Protein AF-0000000084529395 (afdb_homodimer)

Organism: Streptomyces rubellomurinus (strain ATCC 31215) (NCBI:txid359131)

Structure (mmCIF, N/CA/C/O backbone):
data_AF-0000000084529395-model_v1
#
loop_
_entity.id
_entity.type
_entity.pdbx_description
1 polymer 'TetR family transcriptional regulator'
#
loop_
_atom_site.group_PDB
_atom_site.id
_atom_site.type_symbol
_atom_site.label_atom_id
_atom_site.label_alt_id
_atom_site.label_comp_id
_atom_site.label_asym_id
_atom_site.label_entity_id
_atom_site.label_seq_id
_atom_site.pdbx_PDB_ins_code
_atom_site.Cartn_x
_atom_site.Cartn_y
_atom_site.Cartn_z
_atom_site.occupancy
_atom_site.B_iso_or_equiv
_atom_site.auth_seq_id
_atom_site.auth_comp_id
_atom_site.auth_asym_id
_atom_site.auth_atom_id
_atom_site.pdbx_PDB_model_num
ATOM 1 N N . MET A 1 1 ? 40.031 -9.398 -8.398 1 48.31 1 MET A N 1
ATOM 2 C CA . MET A 1 1 ? 39.344 -8.117 -8.539 1 48.31 1 MET A CA 1
ATOM 3 C C . MET A 1 1 ? 38.438 -8.109 -9.758 1 48.31 1 MET A C 1
ATOM 5 O O . MET A 1 1 ? 37.312 -7.625 -9.695 1 48.31 1 MET A O 1
ATOM 9 N N . PRO A 1 2 ? 38.875 -8.492 -10.93 1 52.09 2 PRO A N 1
ATOM 10 C CA . PRO A 1 2 ? 38.125 -8.547 -12.18 1 52.09 2 PRO A CA 1
ATOM 11 C C . PRO A 1 2 ? 36.906 -9.492 -12.094 1 52.09 2 PRO A C 1
ATOM 13 O O . PRO A 1 2 ? 35.812 -9.133 -12.531 1 52.09 2 PRO A O 1
ATOM 16 N N . LYS A 1 3 ? 37.156 -10.648 -11.414 1 56.16 3 LYS A N 1
ATOM 17 C CA . LYS A 1 3 ? 36.125 -11.68 -11.32 1 56.16 3 LYS A CA 1
ATOM 18 C C . LYS A 1 3 ? 34.969 -11.227 -10.445 1 56.16 3 LYS A C 1
ATOM 20 O O . LYS A 1 3 ? 33.812 -11.531 -10.727 1 56.16 3 LYS A O 1
ATOM 25 N N . GLN A 1 4 ? 35.344 -10.523 -9.32 1 58.25 4 GLN A N 1
ATOM 26 C CA . GLN A 1 4 ? 34.344 -10 -8.398 1 58.25 4 GLN A CA 1
ATOM 27 C C . GLN A 1 4 ? 33.469 -8.945 -9.07 1 58.25 4 GLN A C 1
ATOM 29 O O . GLN A 1 4 ? 32.25 -8.93 -8.891 1 58.25 4 GLN A O 1
ATOM 34 N N . VAL A 1 5 ? 34.125 -8.055 -9.844 1 60.19 5 VAL A N 1
ATOM 35 C CA . VAL A 1 5 ? 33.406 -7.012 -10.57 1 60.19 5 VAL A CA 1
ATOM 36 C C . VAL A 1 5 ? 32.438 -7.648 -11.555 1 60.19 5 VAL A C 1
ATOM 38 O O . VAL A 1 5 ? 31.297 -7.207 -11.68 1 60.19 5 VAL A O 1
ATOM 41 N N . ASP A 1 6 ? 32.875 -8.75 -11.977 1 74.81 6 ASP A N 1
ATOM 42 C CA . ASP A 1 6 ? 32.031 -9.453 -12.953 1 74.81 6 ASP A CA 1
ATOM 43 C C . ASP A 1 6 ? 30.828 -10.086 -12.281 1 74.81 6 ASP A C 1
ATOM 45 O O . ASP A 1 6 ? 29.719 -10 -12.797 1 74.81 6 ASP A O 1
ATOM 49 N N . HIS A 1 7 ? 31.125 -10.383 -10.984 1 82.56 7 HIS A N 1
ATOM 50 C CA . HIS A 1 7 ? 30.062 -11.047 -10.242 1 82.56 7 HIS A CA 1
ATOM 51 C C . HIS A 1 7 ? 28.969 -10.047 -9.836 1 82.56 7 HIS A C 1
ATOM 53 O O . HIS A 1 7 ? 27.781 -10.32 -10 1 82.56 7 HIS A O 1
ATOM 59 N N . GLU A 1 8 ? 29.469 -8.867 -9.414 1 86.25 8 GLU A N 1
ATOM 60 C CA . GLU A 1 8 ? 28.516 -7.832 -8.992 1 86.25 8 GLU A CA 1
ATOM 61 C C . GLU A 1 8 ? 27.734 -7.281 -10.188 1 86.25 8 GLU A C 1
ATOM 63 O O . GLU A 1 8 ? 26.547 -6.977 -10.062 1 86.25 8 GLU A O 1
ATOM 68 N N . GLU A 1 9 ? 28.375 -7.172 -11.211 1 88.81 9 GLU A N 1
ATOM 69 C CA . GLU A 1 9 ? 27.719 -6.691 -12.422 1 88.81 9 GLU A CA 1
ATOM 70 C C . GLU A 1 9 ? 26.672 -7.684 -12.906 1 88.81 9 GLU A C 1
ATOM 72 O O . GLU A 1 9 ? 25.594 -7.281 -13.367 1 88.81 9 GLU A O 1
ATOM 77 N N . ARG A 1 10 ? 27 -8.883 -12.781 1 90.06 10 ARG A N 1
ATOM 78 C CA . ARG A 1 10 ? 26.047 -9.922 -13.18 1 90.06 10 ARG A CA 1
ATOM 79 C C . ARG A 1 10 ? 24.828 -9.922 -12.266 1 90.06 10 ARG A C 1
ATOM 81 O O . ARG A 1 10 ? 23.688 -10.047 -12.734 1 90.06 10 ARG A O 1
ATOM 88 N N . ARG A 1 11 ? 25.109 -9.766 -10.992 1 92.44 11 ARG A N 1
ATOM 89 C CA . ARG A 1 11 ? 24.016 -9.719 -10.031 1 92.44 11 ARG A CA 1
ATOM 90 C C . ARG A 1 11 ? 23.109 -8.531 -10.297 1 92.44 11 ARG A C 1
ATOM 92 O O . ARG A 1 11 ? 21.875 -8.648 -10.203 1 92.44 11 ARG A O 1
ATOM 99 N N . ARG A 1 12 ? 23.703 -7.461 -10.695 1 92.12 12 ARG A N 1
ATOM 100 C CA . ARG A 1 12 ? 22.922 -6.266 -10.992 1 92.12 12 ARG A CA 1
ATOM 101 C C . ARG A 1 12 ? 22.078 -6.461 -12.25 1 92.12 12 ARG A C 1
ATOM 103 O O . ARG A 1 12 ? 20.922 -6.023 -12.305 1 92.12 12 ARG A O 1
ATOM 110 N N . ARG A 1 13 ? 22.594 -7.094 -13.188 1 92.56 13 ARG A N 1
ATOM 111 C CA . ARG A 1 13 ? 21.859 -7.395 -14.414 1 92.56 13 ARG A CA 1
ATOM 112 C C . ARG A 1 13 ? 20.656 -8.297 -14.125 1 92.56 13 ARG A C 1
ATOM 114 O O . ARG A 1 13 ? 19.578 -8.102 -14.688 1 92.56 13 ARG A O 1
ATOM 121 N N . ILE A 1 14 ? 20.906 -9.211 -13.297 1 94.06 14 ILE A N 1
ATOM 122 C CA . ILE A 1 14 ? 19.844 -10.133 -12.914 1 94.06 14 ILE A CA 1
ATOM 123 C C . ILE A 1 14 ? 18.781 -9.375 -12.117 1 94.06 14 ILE A C 1
ATOM 125 O O . ILE A 1 14 ? 17.578 -9.562 -12.344 1 94.06 14 ILE A O 1
ATOM 129 N N . ALA A 1 15 ? 19.266 -8.5 -11.273 1 93.5 15 ALA A N 1
ATOM 130 C CA . ALA A 1 15 ? 18.328 -7.695 -10.484 1 93.5 15 ALA A CA 1
ATOM 131 C C . ALA A 1 15 ? 17.469 -6.82 -11.391 1 93.5 15 ALA A C 1
ATOM 133 O O . ALA A 1 15 ? 16.266 -6.66 -11.148 1 93.5 15 ALA A O 1
ATOM 134 N N . ASP A 1 16 ? 18.047 -6.34 -12.438 1 94.25 16 ASP A N 1
ATOM 135 C CA . ASP A 1 16 ? 17.312 -5.52 -13.391 1 94.25 16 ASP A CA 1
ATOM 136 C C . ASP A 1 16 ? 16.266 -6.344 -14.125 1 94.25 16 ASP A C 1
ATOM 138 O O . ASP A 1 16 ? 15.148 -5.867 -14.367 1 94.25 16 ASP A O 1
ATOM 142 N N . ALA A 1 17 ? 16.641 -7.5 -14.43 1 95.25 17 ALA A N 1
ATOM 143 C CA . ALA A 1 17 ? 15.695 -8.414 -15.078 1 95.25 17 ALA A CA 1
ATOM 144 C C . ALA A 1 17 ? 14.531 -8.75 -14.148 1 95.25 17 ALA A C 1
ATOM 146 O O . ALA A 1 17 ? 13.375 -8.805 -14.578 1 95.25 17 ALA A O 1
ATOM 147 N N . VAL A 1 18 ? 14.844 -8.984 -12.883 1 94.31 18 VAL A N 1
ATOM 148 C CA . VAL A 1 18 ? 13.828 -9.242 -11.875 1 94.31 18 VAL A CA 1
ATOM 149 C C . VAL A 1 18 ? 12.852 -8.07 -11.805 1 94.31 18 VAL A C 1
ATOM 151 O O . VAL A 1 18 ? 11.633 -8.258 -11.852 1 94.31 18 VAL A O 1
ATOM 154 N N . CYS A 1 19 ? 13.398 -6.883 -11.773 1 93.44 19 CYS A N 1
ATOM 155 C CA . CYS A 1 19 ? 12.594 -5.672 -11.664 1 93.44 19 CYS A CA 1
ATOM 156 C C . CYS A 1 19 ? 11.703 -5.5 -12.898 1 93.44 19 CYS A C 1
ATOM 158 O O . CYS A 1 19 ? 10.539 -5.129 -12.773 1 93.44 19 CYS A O 1
ATOM 160 N N . GLY A 1 20 ? 12.281 -5.809 -14.031 1 93.94 20 GLY A N 1
ATOM 161 C CA . GLY A 1 20 ? 11.5 -5.73 -15.258 1 93.94 20 GLY A CA 1
ATOM 162 C C . GLY A 1 20 ? 10.312 -6.672 -15.266 1 93.94 20 GLY A C 1
ATOM 163 O O . GLY A 1 20 ? 9.203 -6.281 -15.641 1 93.94 20 GLY A O 1
ATOM 164 N N . LEU A 1 21 ? 10.508 -7.883 -14.82 1 94.12 21 LEU A N 1
ATOM 165 C CA . LEU A 1 21 ? 9.445 -8.883 -14.781 1 94.12 21 LEU A CA 1
ATOM 166 C C . LEU A 1 21 ? 8.359 -8.484 -13.781 1 94.12 21 LEU A C 1
ATOM 168 O O . LEU A 1 21 ? 7.168 -8.602 -14.07 1 94.12 21 LEU A O 1
ATOM 172 N N . ILE A 1 22 ? 8.797 -8.008 -12.633 1 92.19 22 ILE A N 1
ATOM 173 C CA . ILE A 1 22 ? 7.852 -7.625 -11.586 1 92.19 22 ILE A CA 1
ATOM 174 C C . ILE A 1 22 ? 7.027 -6.426 -12.047 1 92.19 22 ILE A C 1
ATOM 176 O O . ILE A 1 22 ? 5.82 -6.363 -11.805 1 92.19 22 ILE A O 1
ATOM 180 N N . ASP A 1 23 ? 7.695 -5.531 -12.75 1 91.81 23 ASP A N 1
ATOM 181 C CA . ASP A 1 23 ? 7.023 -4.344 -13.266 1 91.81 23 ASP A CA 1
ATOM 182 C C . ASP A 1 23 ? 5.922 -4.723 -14.25 1 91.81 23 ASP A C 1
ATOM 184 O O . ASP A 1 23 ? 4.848 -4.113 -14.258 1 91.81 23 ASP A O 1
ATOM 188 N N . GLU A 1 24 ? 6.141 -5.781 -14.977 1 90.56 24 GLU A N 1
ATOM 189 C CA . GLU A 1 24 ? 5.23 -6.156 -16.062 1 90.56 24 GLU A CA 1
ATOM 190 C C . GLU A 1 24 ? 4.145 -7.105 -15.562 1 90.56 24 GLU A C 1
ATOM 192 O O . GLU A 1 24 ? 2.988 -7 -15.977 1 90.56 24 GLU A O 1
ATOM 197 N N . ARG A 1 25 ? 4.539 -8.039 -14.625 1 89.5 25 ARG A N 1
ATOM 198 C CA . ARG A 1 25 ? 3.621 -9.148 -14.398 1 89.5 25 ARG A CA 1
ATOM 199 C C . ARG A 1 25 ? 3.484 -9.445 -12.906 1 89.5 25 ARG A C 1
ATOM 201 O O . ARG A 1 25 ? 2.787 -10.383 -12.516 1 89.5 25 ARG A O 1
ATOM 208 N N . GLY A 1 26 ? 4.098 -8.688 -12.109 1 87.75 26 GLY A N 1
ATOM 209 C CA . GLY A 1 26 ? 4.008 -8.938 -10.68 1 87.75 26 GLY A CA 1
ATOM 210 C C . GLY A 1 26 ? 5.105 -9.852 -10.164 1 87.75 26 GLY A C 1
ATOM 211 O O . GLY A 1 26 ? 5.926 -10.344 -10.945 1 87.75 26 GLY A O 1
ATOM 212 N N . LEU A 1 27 ? 5.176 -10.086 -8.875 1 86.69 27 LEU A N 1
ATOM 213 C CA . LEU A 1 27 ? 6.262 -10.781 -8.195 1 86.69 27 LEU A CA 1
ATOM 214 C C . LEU A 1 27 ? 6.32 -12.25 -8.625 1 86.69 27 LEU A C 1
ATOM 216 O O . LEU A 1 27 ? 7.406 -12.828 -8.711 1 86.69 27 LEU A O 1
ATOM 220 N N . GLU A 1 28 ? 5.207 -12.766 -8.867 1 82.31 28 GLU A N 1
ATOM 221 C CA . GLU A 1 28 ? 5.141 -14.188 -9.188 1 82.31 28 GLU A CA 1
ATOM 222 C C . GLU A 1 28 ? 5.805 -14.484 -10.531 1 82.31 28 GLU A C 1
ATOM 224 O O . GLU A 1 28 ? 6.227 -15.617 -10.789 1 82.31 28 GLU A O 1
ATOM 229 N N . ALA A 1 29 ? 5.926 -13.555 -11.266 1 86.44 29 ALA A N 1
ATOM 230 C CA . ALA A 1 29 ? 6.508 -13.719 -12.602 1 86.44 29 ALA A CA 1
ATOM 231 C C . ALA A 1 29 ? 8.031 -13.812 -12.523 1 86.44 29 ALA A C 1
ATOM 233 O O . ALA A 1 29 ? 8.68 -14.227 -13.492 1 86.44 29 ALA A O 1
ATOM 234 N N . ALA A 1 30 ? 8.594 -13.484 -11.422 1 90.94 30 ALA A N 1
ATOM 235 C CA . ALA A 1 30 ? 10.047 -13.445 -11.305 1 90.94 30 ALA A CA 1
ATOM 236 C C . ALA A 1 30 ? 10.594 -14.797 -10.852 1 90.94 30 ALA A C 1
ATOM 238 O O . ALA A 1 30 ? 11.203 -14.906 -9.789 1 90.94 30 ALA A O 1
ATOM 239 N N . THR A 1 31 ? 10.469 -15.812 -11.727 1 91.38 31 THR A N 1
ATOM 240 C CA . THR A 1 31 ? 11.102 -17.109 -11.484 1 91.38 31 THR A CA 1
ATOM 241 C C . THR A 1 31 ? 12.539 -17.109 -11.984 1 91.38 31 THR A C 1
ATOM 243 O O . THR A 1 31 ? 12.922 -16.266 -12.805 1 91.38 31 THR A O 1
ATOM 246 N N . LEU A 1 32 ? 13.312 -18.094 -11.438 1 93.88 32 LEU A N 1
ATOM 247 C CA . LEU A 1 32 ? 14.703 -18.188 -11.883 1 93.88 32 LEU A CA 1
ATOM 248 C C . LEU A 1 32 ? 14.781 -18.391 -13.391 1 93.88 32 LEU A C 1
ATOM 250 O O . LEU A 1 32 ? 15.617 -17.781 -14.062 1 93.88 32 LEU A O 1
ATOM 254 N N . ARG A 1 33 ? 13.867 -19.172 -13.93 1 93.94 33 ARG A N 1
ATOM 255 C CA . ARG A 1 33 ? 13.844 -19.453 -15.359 1 93.94 33 ARG A CA 1
ATOM 256 C C . ARG A 1 33 ? 13.484 -18.203 -16.156 1 93.94 33 ARG A C 1
ATOM 258 O O . ARG A 1 33 ? 14.164 -17.875 -17.141 1 93.94 33 ARG A O 1
ATOM 265 N N . ASP A 1 34 ? 12.492 -17.484 -15.773 1 95.12 34 ASP A N 1
ATOM 266 C CA . ASP A 1 34 ? 12.039 -16.312 -16.5 1 95.12 34 ASP A CA 1
ATOM 267 C C . ASP A 1 34 ? 13.055 -15.172 -16.391 1 95.12 34 ASP A C 1
ATOM 269 O O . ASP A 1 34 ? 13.234 -14.406 -17.344 1 95.12 34 ASP A O 1
ATOM 273 N N . VAL A 1 35 ? 13.672 -15.094 -15.219 1 96.19 35 VAL A N 1
ATOM 274 C CA . VAL A 1 35 ? 14.688 -14.07 -15.008 1 96.19 35 VAL A CA 1
ATOM 275 C C . VAL A 1 35 ? 15.898 -14.359 -15.898 1 96.19 35 VAL A C 1
ATOM 277 O O . VAL A 1 35 ? 16.469 -13.438 -16.5 1 96.19 35 VAL A O 1
ATOM 280 N N . ALA A 1 36 ? 16.281 -15.625 -15.953 1 95.81 36 ALA A N 1
ATOM 281 C CA . ALA A 1 36 ? 17.391 -16.016 -16.828 1 95.81 36 ALA A CA 1
ATOM 282 C C . ALA A 1 36 ? 17.109 -15.625 -18.281 1 95.81 36 ALA A C 1
ATOM 284 O O . ALA A 1 36 ? 17.969 -15.039 -18.938 1 95.81 36 ALA A O 1
ATOM 285 N N . ALA A 1 37 ? 15.945 -15.914 -18.734 1 96.25 37 ALA A N 1
ATOM 286 C CA . ALA A 1 37 ? 15.539 -15.594 -20.094 1 96.25 37 ALA A CA 1
ATOM 287 C C . ALA A 1 37 ? 15.562 -14.086 -20.328 1 96.25 37 ALA A C 1
ATOM 289 O O . ALA A 1 37 ? 16.094 -13.625 -21.344 1 96.25 37 ALA A O 1
ATOM 290 N N . ARG A 1 38 ? 15.078 -13.32 -19.422 1 94.81 38 ARG A N 1
ATOM 291 C CA . ARG A 1 38 ? 15 -11.867 -19.547 1 94.81 38 ARG A CA 1
ATOM 292 C C . ARG A 1 38 ? 16.391 -11.242 -19.516 1 94.81 38 ARG A C 1
ATOM 294 O O . ARG A 1 38 ? 16.656 -10.258 -20.219 1 94.81 38 ARG A O 1
ATOM 301 N N . ALA A 1 39 ? 17.219 -11.797 -18.688 1 94.88 39 ALA A N 1
ATOM 302 C CA . ALA A 1 39 ? 18.578 -11.281 -18.516 1 94.88 39 ALA A CA 1
ATOM 303 C C . ALA A 1 39 ? 19.5 -11.797 -19.625 1 94.88 39 ALA A C 1
ATOM 305 O O . ALA A 1 39 ? 20.656 -11.391 -19.719 1 94.88 39 ALA A O 1
ATOM 306 N N . GLU A 1 40 ? 18.938 -12.727 -20.406 1 95.56 40 GLU A N 1
ATOM 307 C CA . GLU A 1 40 ? 19.719 -13.336 -21.469 1 95.56 40 GLU A CA 1
ATOM 308 C C . GLU A 1 40 ? 20.984 -14.008 -20.938 1 95.56 40 GLU A C 1
ATOM 310 O O . GLU A 1 40 ? 22.078 -13.797 -21.453 1 95.56 40 GLU A O 1
ATOM 315 N N . VAL A 1 41 ? 20.812 -14.727 -19.891 1 94.44 41 VAL A N 1
ATOM 316 C CA . VAL A 1 41 ? 21.859 -15.562 -19.312 1 94.44 41 VAL A CA 1
ATOM 317 C C . VAL A 1 41 ? 21.328 -16.984 -19.094 1 94.44 41 VAL A C 1
ATOM 319 O O . VAL A 1 41 ? 20.125 -17.219 -19.188 1 94.44 41 VAL A O 1
ATOM 322 N N . SER A 1 42 ? 22.234 -17.844 -18.859 1 93.69 42 SER A N 1
ATOM 323 C CA . SER A 1 42 ? 21.828 -19.234 -18.625 1 93.69 42 SER A CA 1
ATOM 324 C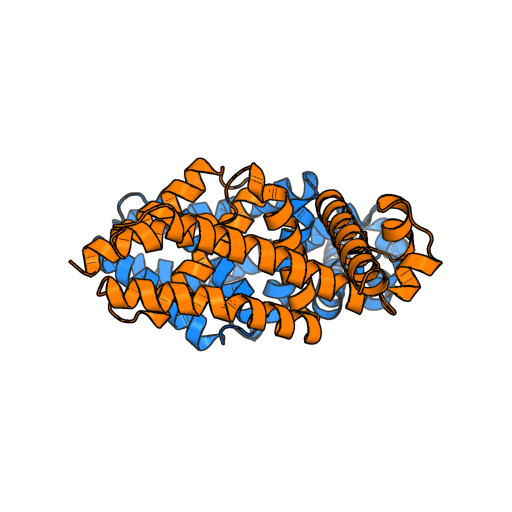 C . SER A 1 42 ? 21.234 -19.406 -17.234 1 93.69 42 SER A C 1
ATOM 326 O O . SER A 1 42 ? 21.516 -18.625 -16.328 1 93.69 42 SER A O 1
ATOM 328 N N . MET A 1 43 ? 20.406 -20.469 -17.125 1 93.19 43 MET A N 1
ATOM 329 C CA . MET A 1 43 ? 19.891 -20.828 -15.82 1 93.19 43 MET A CA 1
ATOM 330 C C . MET A 1 43 ? 21.016 -21.094 -14.836 1 93.19 43 MET A C 1
ATOM 332 O O . MET A 1 43 ? 20.922 -20.75 -13.656 1 93.19 43 MET A O 1
ATOM 336 N N . GLY A 1 44 ? 22.078 -21.672 -15.32 1 93.5 44 GLY A N 1
ATOM 337 C CA . GLY A 1 44 ? 23.25 -21.938 -14.492 1 93.5 44 GLY A CA 1
ATOM 338 C C . GLY A 1 44 ? 23.906 -20.688 -13.969 1 93.5 44 GLY A C 1
ATOM 339 O O . GLY A 1 44 ? 24.344 -20.641 -12.812 1 93.5 44 GLY A O 1
ATOM 340 N N . ALA A 1 45 ? 23.984 -19.734 -14.781 1 92.88 45 ALA A N 1
ATOM 341 C CA . ALA A 1 45 ? 24.562 -18.453 -14.383 1 92.88 45 ALA A CA 1
ATOM 342 C C . ALA A 1 45 ? 23.734 -17.797 -13.273 1 92.88 45 ALA A C 1
ATOM 344 O O . ALA A 1 45 ? 24.297 -17.25 -12.328 1 92.88 45 ALA A O 1
ATOM 345 N N . VAL A 1 46 ? 22.391 -17.812 -13.414 1 94.94 46 VAL A N 1
ATOM 346 C CA . VAL A 1 46 ? 21.516 -17.266 -12.375 1 94.94 46 VAL A CA 1
ATOM 347 C C . VAL A 1 46 ? 21.703 -18.047 -11.078 1 94.94 46 VAL A C 1
ATOM 349 O O . VAL A 1 46 ? 21.797 -17.469 -10 1 94.94 46 VAL A O 1
ATOM 352 N N . GLN A 1 47 ? 21.875 -19.344 -11.219 1 94.12 47 GLN A N 1
ATOM 353 C CA . GLN A 1 47 ? 21.984 -20.203 -10.055 1 94.12 47 GLN A CA 1
ATOM 354 C C . GLN A 1 47 ? 23.312 -20.016 -9.344 1 94.12 47 GLN A C 1
ATOM 356 O O . GLN A 1 47 ? 23.406 -20.203 -8.125 1 94.12 47 GLN A O 1
ATOM 361 N N . ARG A 1 48 ? 24.312 -19.594 -10.086 1 93.88 48 ARG A N 1
ATOM 362 C CA . ARG A 1 48 ? 25.594 -19.266 -9.477 1 93.88 48 ARG A CA 1
ATOM 363 C C . ARG A 1 48 ? 25.516 -18 -8.633 1 93.88 48 ARG A C 1
ATOM 365 O O . ARG A 1 48 ? 26.234 -17.844 -7.645 1 93.88 48 ARG A O 1
ATOM 372 N N . CYS A 1 49 ? 24.656 -17.141 -9.094 1 94.31 49 CYS A N 1
ATOM 373 C CA . CYS A 1 49 ? 24.5 -15.867 -8.383 1 94.31 49 CYS A CA 1
ATOM 374 C C . CYS A 1 49 ? 23.531 -16.016 -7.211 1 94.31 49 CYS A C 1
ATOM 376 O O . CYS A 1 49 ? 23.75 -15.414 -6.152 1 94.31 49 CYS A O 1
ATOM 378 N N . PHE A 1 50 ? 22.453 -16.781 -7.449 1 94.44 50 PHE A N 1
ATOM 379 C CA . PHE A 1 50 ? 21.406 -16.922 -6.453 1 94.44 50 PHE A CA 1
ATOM 380 C C . PHE A 1 50 ? 20.969 -18.375 -6.332 1 94.44 50 PHE A C 1
ATOM 382 O O . PHE A 1 50 ? 20.5 -18.984 -7.305 1 94.44 50 PHE A O 1
ATOM 389 N N . ARG A 1 51 ? 21.016 -18.781 -5.133 1 91.25 51 ARG A N 1
ATOM 390 C CA . ARG A 1 51 ? 20.688 -20.172 -4.895 1 91.25 51 ARG A CA 1
ATOM 391 C C . ARG A 1 51 ? 19.188 -20.406 -4.926 1 91.25 51 ARG A C 1
ATOM 393 O O . ARG A 1 51 ? 18.719 -21.484 -5.285 1 91.25 51 ARG A O 1
ATOM 400 N N . THR A 1 52 ? 18.484 -19.344 -4.477 1 92.19 52 THR A N 1
ATOM 401 C CA . THR A 1 52 ? 17.031 -19.484 -4.406 1 92.19 52 THR A CA 1
ATOM 402 C C . THR A 1 52 ? 16.344 -18.25 -4.977 1 92.19 52 THR A C 1
ATOM 404 O O . THR A 1 52 ? 16.953 -17.188 -5.09 1 92.19 52 THR A O 1
ATOM 407 N N . LYS A 1 53 ? 15.117 -18.453 -5.305 1 91.19 53 LYS A N 1
ATOM 408 C CA . LYS A 1 53 ? 14.273 -17.344 -5.73 1 91.19 53 LYS A CA 1
ATOM 409 C C . LYS A 1 53 ? 14.203 -16.266 -4.656 1 91.19 53 LYS A C 1
ATOM 411 O O . LYS A 1 53 ? 14.258 -15.07 -4.969 1 91.19 53 LYS A O 1
ATOM 416 N N . ASP A 1 54 ? 14.195 -16.703 -3.457 1 89.44 54 ASP A N 1
ATOM 417 C CA . ASP A 1 54 ? 14.109 -15.781 -2.334 1 89.44 54 ASP A CA 1
ATOM 418 C C . ASP A 1 54 ? 15.367 -14.906 -2.248 1 89.44 54 ASP A C 1
ATOM 420 O O . ASP A 1 54 ? 15.266 -13.695 -2.057 1 89.44 54 ASP A O 1
ATOM 424 N N . GLU A 1 55 ? 16.438 -15.516 -2.402 1 93.12 55 GLU A N 1
ATOM 425 C CA . GLU A 1 55 ? 17.688 -14.766 -2.389 1 93.12 55 GLU A CA 1
ATOM 426 C C . GLU A 1 55 ? 17.734 -13.742 -3.52 1 93.12 55 GLU A C 1
ATOM 428 O O . GLU A 1 55 ? 18.188 -12.609 -3.322 1 93.12 55 GLU A O 1
ATOM 433 N N . MET A 1 56 ? 17.297 -14.164 -4.645 1 94.19 56 MET A N 1
ATOM 434 C CA . MET A 1 56 ? 17.266 -13.305 -5.82 1 94.19 56 MET A CA 1
ATOM 435 C C . MET A 1 56 ? 16.328 -12.117 -5.594 1 94.19 56 MET A C 1
ATOM 437 O O . MET A 1 56 ? 16.688 -10.969 -5.875 1 94.19 56 MET A O 1
ATOM 441 N N . LEU A 1 57 ? 15.195 -12.328 -5.016 1 91.94 57 LEU A N 1
ATOM 442 C CA . LEU A 1 57 ? 14.211 -11.289 -4.762 1 91.94 57 LEU A CA 1
ATOM 443 C C . LEU A 1 57 ? 14.703 -10.312 -3.701 1 91.94 57 LEU A C 1
ATOM 445 O O . LEU A 1 57 ? 14.516 -9.102 -3.828 1 91.94 57 LEU A O 1
ATOM 449 N N . ARG A 1 58 ? 15.328 -10.805 -2.707 1 92.25 58 ARG A N 1
ATOM 450 C CA . ARG A 1 58 ? 15.875 -9.953 -1.651 1 92.25 58 ARG A CA 1
ATOM 451 C C . ARG A 1 58 ? 16.953 -9.031 -2.197 1 92.25 58 ARG A C 1
ATOM 453 O O . ARG A 1 58 ? 17.016 -7.855 -1.818 1 92.25 58 ARG A O 1
ATOM 460 N N . PHE A 1 59 ? 17.766 -9.633 -3.066 1 93.56 59 PHE A N 1
ATOM 461 C CA . PHE A 1 59 ? 18.797 -8.812 -3.693 1 93.56 59 PHE A CA 1
ATOM 462 C C . PHE A 1 59 ? 18.172 -7.719 -4.551 1 93.56 59 PHE A C 1
ATOM 464 O O . PHE A 1 59 ? 18.609 -6.566 -4.52 1 93.56 59 PHE A O 1
ATOM 471 N N . ALA A 1 60 ? 17.172 -8.047 -5.324 1 92.94 60 ALA A N 1
ATOM 472 C CA . ALA A 1 60 ? 16.484 -7.078 -6.172 1 92.94 60 ALA A CA 1
ATOM 473 C C . ALA A 1 60 ? 15.852 -5.969 -5.34 1 92.94 60 ALA A C 1
ATOM 475 O O . ALA A 1 60 ? 15.922 -4.793 -5.707 1 92.94 60 ALA A O 1
ATOM 476 N N . LEU A 1 61 ? 15.289 -6.297 -4.23 1 91.5 61 LEU A N 1
ATOM 477 C CA . LEU A 1 61 ? 14.688 -5.328 -3.324 1 91.5 61 LEU A CA 1
ATOM 478 C C . LEU A 1 61 ? 15.727 -4.355 -2.789 1 91.5 61 LEU A C 1
ATOM 480 O O . LEU A 1 61 ? 15.508 -3.141 -2.791 1 91.5 61 LEU A O 1
ATOM 484 N N . ARG A 1 62 ? 16.828 -4.91 -2.352 1 91.88 62 ARG A N 1
ATOM 485 C CA . ARG A 1 62 ? 17.906 -4.059 -1.851 1 91.88 62 ARG A CA 1
ATOM 486 C C . ARG A 1 62 ? 18.422 -3.123 -2.939 1 91.88 62 ARG A C 1
ATOM 488 O O . ARG A 1 62 ? 18.688 -1.949 -2.68 1 91.88 62 ARG A O 1
ATOM 495 N N . HIS A 1 63 ? 18.516 -3.693 -4.098 1 90.88 63 HIS A N 1
ATOM 496 C CA . HIS A 1 63 ? 19 -2.922 -5.234 1 90.88 63 HIS A CA 1
ATOM 497 C C . HIS A 1 63 ? 18.094 -1.729 -5.523 1 90.88 63 HIS A C 1
ATOM 499 O O . HIS A 1 63 ? 18.578 -0.617 -5.746 1 90.88 63 HIS A O 1
ATOM 505 N N . ILE A 1 64 ? 16.859 -1.873 -5.477 1 88.62 64 ILE A N 1
ATOM 506 C CA . ILE A 1 64 ? 15.898 -0.803 -5.727 1 88.62 64 ILE A CA 1
ATOM 507 C C . ILE A 1 64 ? 15.945 0.207 -4.582 1 88.62 64 ILE A C 1
ATOM 509 O O . ILE A 1 64 ? 15.891 1.417 -4.812 1 88.62 64 ILE A O 1
ATOM 513 N N . GLY A 1 65 ? 15.961 -0.292 -3.379 1 9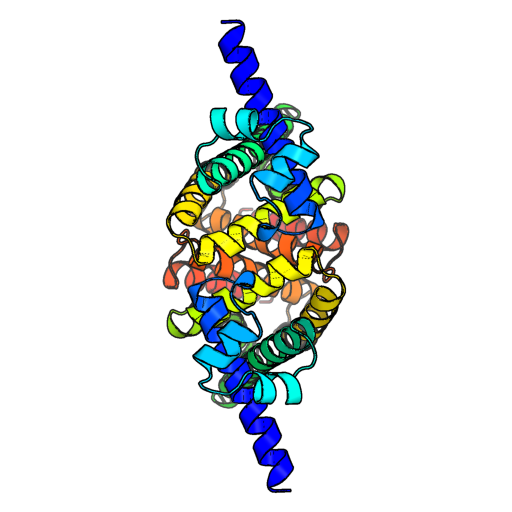0.44 65 GLY A N 1
ATOM 514 C CA . GLY A 1 65 ? 16.094 0.583 -2.225 1 90.44 65 GLY A CA 1
ATOM 515 C C . GLY A 1 65 ? 17.312 1.484 -2.295 1 90.44 65 GLY A C 1
ATOM 516 O O . GLY A 1 65 ? 17.219 2.678 -1.996 1 90.44 65 GLY A O 1
ATOM 517 N N . ASP A 1 66 ? 18.375 0.905 -2.736 1 90.62 66 ASP A N 1
ATOM 518 C CA . ASP A 1 66 ? 19.625 1.657 -2.869 1 90.62 66 ASP A CA 1
ATOM 519 C C . ASP A 1 66 ? 19.5 2.75 -3.928 1 90.62 66 ASP A C 1
ATOM 521 O O . ASP A 1 66 ? 20.016 3.855 -3.752 1 90.62 66 ASP A O 1
ATOM 525 N N . ARG A 1 67 ? 18.844 2.445 -4.961 1 89.75 67 ARG A N 1
ATOM 526 C CA . ARG A 1 67 ? 18.641 3.416 -6.031 1 89.75 67 ARG A CA 1
ATOM 527 C C . ARG A 1 67 ? 17.812 4.602 -5.547 1 89.75 67 ARG A C 1
ATOM 529 O O . ARG A 1 67 ? 18.125 5.754 -5.859 1 89.75 67 ARG A O 1
ATOM 536 N N . ILE A 1 68 ? 16.828 4.359 -4.758 1 90.5 68 ILE A N 1
ATOM 537 C CA . ILE A 1 68 ? 15.984 5.418 -4.211 1 90.5 68 ILE A CA 1
ATOM 538 C C . ILE A 1 68 ? 16.797 6.27 -3.23 1 90.5 68 ILE A C 1
ATOM 540 O O . ILE A 1 68 ? 16.766 7.5 -3.301 1 90.5 68 ILE A O 1
ATOM 544 N N . ALA A 1 69 ? 17.531 5.574 -2.381 1 90.88 69 ALA A N 1
ATOM 545 C CA . ALA A 1 69 ? 18.344 6.273 -1.397 1 90.88 69 ALA A CA 1
ATOM 546 C C . ALA A 1 69 ? 19.391 7.164 -2.082 1 90.88 69 ALA A C 1
ATOM 548 O O . ALA A 1 69 ? 19.609 8.297 -1.658 1 90.88 69 ALA A O 1
ATOM 549 N N . ASP A 1 70 ? 19.922 6.66 -3.146 1 91.62 70 ASP A N 1
ATOM 550 C CA . ASP A 1 70 ? 20.922 7.414 -3.893 1 91.62 70 ASP A CA 1
ATOM 551 C C . ASP A 1 70 ? 20.312 8.664 -4.527 1 91.62 70 ASP A C 1
ATOM 553 O O . ASP A 1 70 ? 20.938 9.727 -4.535 1 91.62 70 ASP A O 1
ATOM 557 N N . ARG A 1 71 ? 19.156 8.555 -5.031 1 91.5 71 ARG A N 1
ATOM 558 C CA . ARG A 1 71 ? 18.469 9.688 -5.645 1 91.5 71 ARG A CA 1
ATOM 559 C C . ARG A 1 71 ? 18.109 10.75 -4.605 1 91.5 71 ARG A C 1
ATOM 561 O O . ARG A 1 71 ? 18.25 11.945 -4.859 1 91.5 71 ARG A O 1
ATOM 568 N N . VAL A 1 72 ? 17.656 10.305 -3.438 1 91.25 72 VAL A N 1
ATOM 569 C CA . VAL A 1 72 ? 17.344 11.227 -2.35 1 91.25 72 VAL A CA 1
ATOM 570 C C . VAL A 1 72 ? 18.594 11.992 -1.94 1 91.25 72 VAL A C 1
ATOM 572 O O . VAL A 1 72 ? 18.578 13.219 -1.822 1 91.25 72 VAL A O 1
ATOM 575 N N . ARG A 1 73 ? 19.688 11.25 -1.834 1 90.19 73 ARG A N 1
ATOM 576 C CA . ARG A 1 73 ? 20.953 11.859 -1.445 1 90.19 73 ARG A CA 1
ATOM 577 C C . ARG A 1 73 ? 21.422 12.859 -2.5 1 90.19 73 ARG A C 1
ATOM 579 O O . ARG A 1 73 ? 21.844 13.969 -2.166 1 90.19 73 ARG A O 1
ATOM 586 N N . ALA A 1 74 ? 21.328 12.477 -3.725 1 90.81 74 ALA A N 1
ATOM 587 C CA . ALA A 1 74 ? 21.75 13.328 -4.828 1 90.81 74 ALA A CA 1
ATOM 588 C C . ALA A 1 74 ? 20.938 14.617 -4.871 1 90.81 74 ALA A C 1
ATOM 590 O O . ALA A 1 74 ? 21.484 15.695 -5.109 1 90.81 74 ALA A O 1
ATOM 591 N N . ARG A 1 75 ? 19.641 14.516 -4.645 1 86.75 75 ARG A N 1
ATOM 592 C CA . ARG A 1 75 ? 18.766 15.68 -4.672 1 86.75 75 ARG A CA 1
ATOM 593 C C . ARG A 1 75 ? 19.078 16.625 -3.521 1 86.75 75 ARG A C 1
ATOM 595 O O . ARG A 1 75 ? 19.016 17.844 -3.686 1 86.75 75 ARG A O 1
ATOM 602 N N . LEU A 1 76 ? 19.391 16.094 -2.379 1 87.56 76 LEU A N 1
ATOM 603 C CA . LEU A 1 76 ? 19.688 16.891 -1.197 1 87.56 76 LEU A CA 1
ATOM 604 C C . LEU A 1 76 ? 21.031 17.594 -1.334 1 87.56 76 LEU A C 1
ATOM 606 O O . LEU A 1 76 ? 21.219 18.688 -0.818 1 87.56 76 LEU A O 1
ATOM 610 N N . LEU A 1 77 ? 21.953 16.969 -2.078 1 85.12 77 LEU A N 1
ATOM 611 C CA . LEU A 1 77 ? 23.281 17.531 -2.268 1 85.12 77 LEU A CA 1
ATOM 612 C C . LEU A 1 77 ? 23.281 18.594 -3.363 1 85.12 77 LEU A C 1
ATOM 614 O O . LEU A 1 77 ? 24.141 19.469 -3.393 1 85.12 77 LEU A O 1
ATOM 618 N N . ALA A 1 78 ? 22.375 18.5 -4.293 1 77.75 78 ALA A N 1
ATOM 619 C CA . ALA A 1 78 ? 22.312 19.406 -5.438 1 77.75 78 ALA A CA 1
ATOM 620 C C . ALA A 1 78 ? 21.906 20.812 -5 1 77.75 78 ALA A C 1
ATOM 622 O O . ALA A 1 78 ? 22.156 21.781 -5.707 1 77.75 78 ALA A O 1
ATOM 623 N N . GLY A 1 79 ? 21.234 20.969 -3.74 1 65.62 79 GLY A N 1
ATOM 624 C CA . GLY A 1 79 ? 20.844 22.312 -3.312 1 65.62 79 GLY A CA 1
ATOM 625 C C . GLY A 1 79 ? 21.594 22.781 -2.086 1 65.62 79 GLY A C 1
ATOM 626 O O . GLY A 1 79 ? 21.141 22.609 -0.958 1 65.62 79 GLY A O 1
ATOM 627 N N . PRO A 1 80 ? 22.953 23.141 -2.043 1 60.66 80 PRO A N 1
ATOM 628 C CA . PRO A 1 80 ? 23.797 23.438 -0.878 1 60.66 80 PRO A CA 1
ATOM 629 C C . PRO A 1 80 ? 23.078 24.281 0.171 1 60.66 80 PRO A C 1
ATOM 631 O O . PRO A 1 80 ? 23.25 24.062 1.372 1 60.66 80 PRO A O 1
ATOM 634 N N . ALA A 1 81 ? 22.234 25.125 -0.264 1 64.62 81 ALA A N 1
ATOM 635 C CA . ALA A 1 81 ? 21.625 26.078 0.653 1 64.62 81 ALA A CA 1
ATOM 636 C C . ALA A 1 81 ? 20.141 25.797 0.818 1 64.62 81 ALA A C 1
ATOM 638 O O . ALA A 1 81 ? 19.344 26.719 1.004 1 64.62 81 ALA A O 1
ATOM 639 N N . GLN A 1 82 ? 19.938 24.609 1.095 1 78.88 82 GLN A N 1
ATOM 640 C CA . GLN A 1 82 ? 18.516 24.312 1.235 1 78.88 82 GLN A CA 1
ATOM 641 C C . GLN A 1 82 ? 18.078 24.391 2.695 1 78.88 82 GLN A C 1
ATOM 643 O O . GLN A 1 82 ? 18.812 23.984 3.594 1 78.88 82 GLN A O 1
ATOM 648 N N . SER A 1 83 ? 17.125 25.203 2.908 1 86.25 83 SER A N 1
ATOM 649 C CA . SER A 1 83 ? 16.5 25.141 4.23 1 86.25 83 SER A CA 1
ATOM 650 C C . SER A 1 83 ? 16.031 23.719 4.559 1 86.25 83 SER A C 1
ATOM 652 O O . SER A 1 83 ? 15.922 22.875 3.668 1 86.25 83 SER A O 1
ATOM 654 N N . ALA A 1 84 ? 15.938 23.406 5.789 1 88.44 84 ALA A N 1
ATOM 655 C CA . ALA A 1 84 ? 15.414 22.109 6.223 1 88.44 84 ALA A CA 1
ATOM 656 C C . ALA A 1 84 ? 14.055 21.844 5.594 1 88.44 84 ALA A C 1
ATOM 658 O O . ALA A 1 84 ? 13.75 20.703 5.23 1 88.44 84 ALA A O 1
ATOM 659 N N . ALA A 1 85 ? 13.297 22.891 5.422 1 88.38 85 ALA A N 1
ATOM 660 C CA . ALA A 1 85 ? 11.961 22.75 4.836 1 88.38 85 ALA A CA 1
ATOM 661 C C . ALA A 1 85 ? 12.047 22.359 3.363 1 88.38 85 ALA A C 1
ATOM 663 O O . ALA A 1 85 ? 11.32 21.469 2.912 1 88.38 85 ALA A O 1
ATOM 664 N N . SER A 1 86 ? 12.938 23 2.645 1 90.19 86 SER A N 1
ATOM 665 C CA . SER A 1 86 ? 13.109 22.672 1.234 1 90.19 86 SER A CA 1
ATOM 666 C C . SER A 1 86 ? 13.672 21.25 1.063 1 90.19 86 SER A C 1
ATOM 668 O O . SER A 1 86 ? 13.258 20.516 0.163 1 90.19 86 SER A O 1
ATOM 670 N N . ALA A 1 87 ? 14.609 20.906 1.962 1 92.75 87 ALA A N 1
ATOM 671 C CA . ALA A 1 87 ? 15.195 19.562 1.942 1 92.75 87 ALA A CA 1
ATOM 672 C C . ALA A 1 87 ? 14.133 18.5 2.229 1 92.75 87 ALA A C 1
ATOM 674 O O . ALA A 1 87 ? 14.117 17.453 1.587 1 92.75 87 ALA A O 1
ATOM 675 N N . LEU A 1 88 ? 13.258 18.828 3.156 1 93.25 88 LEU A N 1
ATOM 676 C CA . LEU A 1 88 ? 12.164 17.922 3.5 1 93.25 88 LEU A CA 1
ATOM 677 C C . LEU A 1 88 ? 11.242 17.703 2.307 1 93.25 88 LEU A C 1
ATOM 679 O O . LEU A 1 88 ? 10.859 16.562 2.018 1 93.25 88 LEU A O 1
ATOM 683 N N . GLY A 1 89 ? 10.922 18.766 1.627 1 93.06 89 GLY A N 1
ATOM 684 C CA . GLY A 1 89 ? 10.094 18.656 0.432 1 93.06 89 GLY A CA 1
ATOM 685 C C . GLY A 1 89 ? 10.719 17.781 -0.641 1 93.06 89 GLY A C 1
ATOM 686 O O . GLY A 1 89 ? 10.039 16.938 -1.22 1 93.06 89 GLY A O 1
ATOM 687 N N . HIS A 1 90 ? 12.008 17.922 -0.855 1 92 90 HIS A N 1
ATOM 688 C CA . HIS A 1 90 ? 12.719 17.141 -1.854 1 92 90 HIS A CA 1
ATOM 689 C C . HIS A 1 90 ? 12.773 15.672 -1.458 1 92 90 HIS A C 1
ATOM 691 O O . HIS A 1 90 ? 12.523 14.789 -2.287 1 92 90 HIS A O 1
ATOM 697 N N . ALA A 1 91 ? 13.102 15.422 -0.206 1 94.06 91 ALA A N 1
ATOM 698 C CA . ALA A 1 91 ? 13.18 14.047 0.282 1 94.06 91 ALA A CA 1
ATOM 699 C C . ALA A 1 91 ? 11.828 13.352 0.172 1 94.06 91 ALA A C 1
ATOM 701 O O . ALA A 1 91 ? 11.742 12.227 -0.336 1 94.06 91 ALA A O 1
ATOM 702 N N . ALA A 1 92 ? 10.75 14.062 0.584 1 94.88 92 ALA A N 1
ATOM 703 C CA . ALA A 1 92 ? 9.406 13.492 0.55 1 94.88 92 ALA A CA 1
ATOM 704 C C . ALA A 1 92 ? 8.977 13.188 -0.882 1 94.88 92 ALA A C 1
ATOM 706 O O . ALA A 1 92 ? 8.375 12.148 -1.148 1 94.88 92 ALA A O 1
ATOM 707 N N . THR A 1 93 ? 9.328 14.039 -1.772 1 92.62 93 THR A N 1
ATOM 708 C CA . THR A 1 93 ? 8.961 13.883 -3.176 1 92.62 93 THR A CA 1
ATOM 709 C C . THR A 1 93 ? 9.648 12.656 -3.775 1 92.62 93 THR A C 1
ATOM 711 O O . THR A 1 93 ? 9.023 11.883 -4.5 1 92.62 93 THR A O 1
ATOM 714 N N . GLU A 1 94 ? 10.891 12.461 -3.436 1 92.06 94 GLU A N 1
ATOM 715 C CA . GLU A 1 94 ? 11.633 11.336 -3.984 1 92.06 94 GLU A CA 1
ATOM 716 C C . GLU A 1 94 ? 11.172 10.016 -3.367 1 92.06 94 GLU A C 1
ATOM 718 O O . GLU A 1 94 ? 11.141 8.984 -4.043 1 92.06 94 GLU A O 1
ATOM 723 N N . LEU A 1 95 ? 10.844 10.141 -2.129 1 94.5 95 LEU A N 1
ATOM 724 C CA . LEU A 1 95 ? 10.391 8.938 -1.441 1 94.5 95 LEU A CA 1
ATOM 725 C C . LEU A 1 95 ? 9 8.531 -1.915 1 94.5 95 LEU A C 1
ATOM 727 O O . LEU A 1 95 ? 8.664 7.348 -1.928 1 94.5 95 LEU A O 1
ATOM 731 N N . ALA A 1 96 ? 8.336 9.727 -2.314 1 95.06 96 ALA A N 1
ATOM 732 C CA . ALA A 1 96 ? 7.023 9.438 -2.881 1 95.06 96 ALA A CA 1
ATOM 733 C C . ALA A 1 96 ? 7.129 9.07 -4.355 1 95.06 96 ALA A C 1
ATOM 735 O O . ALA A 1 96 ? 7.652 9.844 -5.164 1 95.06 96 ALA A O 1
ATOM 736 N N . LEU A 1 97 ? 7.234 8.094 -4.895 1 95 97 LEU A N 1
ATOM 737 C CA . LEU A 1 97 ? 7.348 7.504 -6.227 1 95 97 LEU A CA 1
ATOM 738 C C . L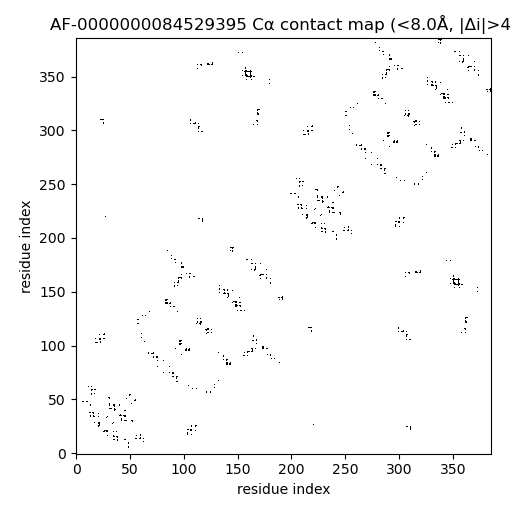EU A 1 97 ? 6.141 7.863 -7.086 1 95 97 LEU A C 1
ATOM 740 O O . LEU A 1 97 ? 5.547 6.996 -7.727 1 95 97 LEU A O 1
ATOM 744 N N . LEU A 1 98 ? 5.844 9.172 -7.156 1 97 98 LEU A N 1
ATOM 745 C CA . LEU A 1 98 ? 4.586 9.594 -7.766 1 97 98 LEU A CA 1
ATOM 746 C C . LEU A 1 98 ? 4.758 9.828 -9.266 1 97 98 LEU A C 1
ATOM 748 O O . LEU A 1 98 ? 3.787 9.758 -10.023 1 97 98 LEU A O 1
ATOM 752 N N . ARG A 1 99 ? 5.996 10.125 -9.672 1 94.12 99 ARG A N 1
ATOM 753 C CA . ARG A 1 99 ? 6.234 10.547 -11.047 1 94.12 99 ARG A CA 1
ATOM 754 C C . ARG A 1 99 ? 6.242 9.352 -12 1 94.12 99 ARG A C 1
ATOM 756 O O . ARG A 1 99 ? 6.543 8.234 -11.586 1 94.12 99 ARG A O 1
ATOM 763 N N . ALA A 1 100 ? 5.953 9.641 -13.258 1 93.12 100 ALA A N 1
ATOM 764 C CA . ALA A 1 100 ? 5.898 8.602 -14.281 1 93.12 100 ALA A CA 1
ATOM 765 C C . ALA A 1 100 ? 7.223 7.852 -14.367 1 93.12 100 ALA A C 1
ATOM 767 O O . ALA A 1 100 ? 7.242 6.637 -14.586 1 93.12 100 ALA A O 1
ATOM 768 N N . GLU A 1 101 ? 8.328 8.555 -14.188 1 91.44 101 GLU A N 1
ATOM 769 C CA . GLU A 1 101 ? 9.648 7.938 -14.312 1 91.44 101 GLU A CA 1
ATOM 770 C C . GLU A 1 101 ? 9.914 6.969 -13.164 1 91.44 101 GLU A C 1
ATOM 772 O O . GLU A 1 101 ? 10.828 6.148 -13.234 1 91.44 101 GLU A O 1
ATOM 777 N N . HIS A 1 102 ? 9.055 7.031 -12.094 1 92.88 102 HIS A N 1
ATOM 778 C CA . HIS A 1 102 ? 9.242 6.172 -10.93 1 92.88 102 HIS A CA 1
ATOM 779 C C . HIS A 1 102 ? 8.203 5.055 -10.898 1 92.88 102 HIS A C 1
ATOM 781 O O . HIS A 1 102 ? 8.133 4.297 -9.922 1 92.88 102 HIS A O 1
ATOM 787 N N . ARG A 1 103 ? 7.418 4.938 -11.914 1 93.38 103 ARG A N 1
ATOM 788 C CA . ARG A 1 103 ? 6.293 4.012 -11.922 1 93.38 103 ARG A CA 1
ATOM 789 C C . ARG A 1 103 ? 6.766 2.572 -11.727 1 93.38 103 ARG A C 1
ATOM 791 O O . ARG A 1 103 ? 6.152 1.807 -10.984 1 93.38 103 ARG A O 1
ATOM 798 N N . ALA A 1 104 ? 7.844 2.197 -12.422 1 92 104 ALA A N 1
ATOM 799 C CA . ALA A 1 104 ? 8.367 0.84 -12.289 1 92 104 ALA A CA 1
ATOM 800 C C . ALA A 1 104 ? 8.797 0.555 -10.852 1 92 104 ALA A C 1
ATOM 802 O O . ALA A 1 104 ? 8.461 -0.489 -10.289 1 92 104 ALA A O 1
ATOM 803 N N . GLU A 1 105 ? 9.492 1.482 -10.234 1 93 105 GLU A N 1
ATOM 804 C CA . GLU A 1 105 ? 9.922 1.332 -8.852 1 93 105 GLU A CA 1
ATOM 805 C C . GLU A 1 105 ? 8.727 1.236 -7.906 1 93 105 GLU A C 1
ATOM 807 O O . GLU A 1 105 ? 8.742 0.441 -6.961 1 93 105 GLU A O 1
ATOM 812 N N . ALA A 1 106 ? 7.691 2.053 -8.18 1 95.38 106 ALA A N 1
ATOM 813 C CA . ALA A 1 106 ? 6.48 2.045 -7.367 1 95.38 106 ALA A CA 1
ATOM 814 C C . ALA A 1 106 ? 5.785 0.687 -7.43 1 95.38 106 ALA A C 1
ATOM 816 O O . ALA A 1 106 ? 5.355 0.152 -6.406 1 95.38 106 ALA A O 1
ATOM 817 N N . ARG A 1 107 ? 5.723 0.126 -8.641 1 94.56 107 ARG A N 1
ATOM 818 C CA . ARG A 1 107 ? 5.082 -1.172 -8.82 1 94.56 107 ARG A CA 1
ATOM 819 C C . ARG A 1 107 ? 5.871 -2.275 -8.125 1 94.56 107 ARG A C 1
ATOM 821 O O . ARG A 1 107 ? 5.289 -3.143 -7.469 1 94.56 107 ARG A O 1
ATOM 828 N N . ILE A 1 108 ? 7.145 -2.213 -8.242 1 93.31 108 ILE A N 1
ATOM 829 C CA . ILE A 1 108 ? 8.016 -3.199 -7.613 1 93.31 108 ILE A CA 1
ATOM 830 C C . ILE A 1 108 ? 7.906 -3.086 -6.094 1 93.31 108 ILE A C 1
ATOM 832 O O . ILE A 1 108 ? 7.762 -4.094 -5.398 1 93.31 108 ILE A O 1
ATOM 836 N N . TRP A 1 109 ? 7.941 -1.858 -5.617 1 93.5 109 TRP A N 1
ATOM 837 C CA . TRP A 1 109 ? 7.797 -1.606 -4.188 1 93.5 109 TRP A CA 1
ATOM 838 C C . TRP A 1 109 ? 6.484 -2.176 -3.664 1 93.5 109 TRP A C 1
ATOM 840 O O . TRP A 1 109 ? 6.473 -2.93 -2.688 1 93.5 109 TRP A O 1
ATOM 850 N N . LEU A 1 110 ? 5.457 -1.853 -4.289 1 95.06 110 LEU A N 1
ATOM 851 C CA . LEU A 1 110 ? 4.137 -2.295 -3.854 1 95.06 110 LEU A CA 1
ATOM 852 C C . LEU A 1 110 ? 4.035 -3.814 -3.883 1 95.06 110 LEU A C 1
ATOM 854 O O . LEU A 1 110 ? 3.453 -4.422 -2.98 1 95.06 110 LEU A O 1
ATOM 858 N N . ALA A 1 111 ? 4.605 -4.453 -4.902 1 93.62 111 ALA A N 1
ATOM 859 C CA . ALA A 1 111 ? 4.625 -5.914 -4.992 1 93.62 111 ALA A CA 1
ATOM 860 C C . ALA A 1 111 ? 5.363 -6.527 -3.805 1 93.62 111 ALA A C 1
ATOM 862 O O . ALA A 1 111 ? 4.895 -7.5 -3.211 1 93.62 111 ALA A O 1
ATOM 863 N N . PHE A 1 112 ? 6.473 -5.938 -3.426 1 94.12 112 PHE A N 1
ATOM 864 C CA . PHE A 1 112 ? 7.258 -6.453 -2.312 1 94.12 112 PHE A CA 1
ATOM 865 C C . PHE A 1 112 ? 6.539 -6.215 -0.988 1 94.12 112 PHE A C 1
ATOM 867 O O . PHE A 1 112 ? 6.59 -7.055 -0.087 1 94.12 112 PHE A O 1
ATOM 874 N N . VAL A 1 113 ? 5.848 -5.082 -0.872 1 95.44 113 VAL A N 1
ATOM 875 C CA . VAL A 1 113 ? 5.105 -4.793 0.35 1 95.44 113 VAL A CA 1
ATOM 876 C C . VAL A 1 113 ? 3.992 -5.824 0.534 1 95.44 113 VAL A C 1
ATOM 878 O O . VAL A 1 113 ? 3.805 -6.355 1.631 1 95.44 113 VAL A O 1
ATOM 881 N N . ALA A 1 114 ? 3.312 -6.109 -0.503 1 93.88 114 ALA A N 1
ATOM 882 C CA . ALA A 1 114 ? 2.232 -7.09 -0.432 1 93.88 114 ALA A CA 1
ATOM 883 C C . ALA A 1 114 ? 2.77 -8.469 -0.054 1 93.88 114 ALA A C 1
ATOM 885 O O . ALA A 1 114 ? 2.188 -9.164 0.785 1 93.88 114 ALA A O 1
ATOM 886 N N . ARG A 1 115 ? 3.873 -8.867 -0.657 1 91.56 115 ARG A N 1
ATOM 887 C CA . ARG A 1 115 ? 4.469 -10.156 -0.341 1 91.56 115 ARG A CA 1
ATOM 888 C C . ARG A 1 115 ? 4.98 -10.188 1.095 1 91.56 115 ARG A C 1
ATOM 890 O O . ARG A 1 115 ? 4.84 -11.195 1.789 1 91.56 115 ARG A O 1
ATOM 897 N N . ALA A 1 116 ? 5.562 -9.141 1.516 1 93.19 116 ALA A N 1
ATOM 898 C CA . ALA A 1 116 ? 6.133 -9.039 2.857 1 93.19 116 ALA A CA 1
ATOM 899 C C . ALA A 1 116 ? 5.051 -9.18 3.924 1 93.19 116 ALA A C 1
ATOM 901 O O . ALA A 1 116 ? 5.324 -9.633 5.039 1 93.19 116 ALA A O 1
ATOM 902 N N . ALA A 1 117 ? 3.805 -8.859 3.555 1 92.94 117 ALA A N 1
ATOM 903 C CA . ALA A 1 117 ? 2.693 -8.953 4.5 1 92.94 117 ALA A CA 1
ATOM 904 C C . ALA A 1 117 ? 2.455 -10.398 4.926 1 92.94 117 ALA A C 1
ATOM 906 O O . ALA A 1 117 ? 1.846 -10.648 5.969 1 92.94 117 ALA A O 1
ATOM 907 N N . VAL A 1 118 ? 2.99 -11.398 4.133 1 90.44 118 VAL A N 1
ATOM 908 C CA . VAL A 1 118 ? 2.766 -12.805 4.457 1 90.44 118 VAL A CA 1
ATOM 909 C C . VAL A 1 118 ? 4.102 -13.547 4.492 1 90.44 118 VAL A C 1
ATOM 911 O O . VAL A 1 118 ? 4.137 -14.773 4.438 1 90.44 118 VAL A O 1
ATOM 914 N N . ASP A 1 119 ? 5.199 -12.773 4.445 1 91.06 119 ASP A N 1
ATOM 915 C CA . ASP A 1 119 ? 6.555 -13.32 4.48 1 91.06 119 ASP A CA 1
ATOM 916 C C . ASP A 1 119 ? 7.418 -12.562 5.488 1 91.06 119 ASP A C 1
ATOM 918 O O . ASP A 1 119 ? 7.996 -11.523 5.164 1 91.06 119 ASP A O 1
ATOM 922 N N . PRO A 1 120 ? 7.625 -13.133 6.672 1 91.12 120 PRO A N 1
ATOM 923 C CA . PRO A 1 120 ? 8.336 -12.422 7.734 1 91.12 120 PRO A CA 1
ATOM 924 C C . PRO A 1 120 ? 9.766 -12.047 7.34 1 91.12 120 PRO A C 1
ATOM 926 O O . PRO A 1 120 ? 10.281 -11.008 7.77 1 91.12 120 PRO A O 1
ATOM 929 N N . GLY A 1 121 ? 10.383 -12.93 6.559 1 90.69 121 GLY A N 1
ATOM 930 C CA . GLY A 1 121 ? 11.734 -12.617 6.109 1 90.69 121 GLY A CA 1
ATOM 931 C C . GLY A 1 121 ? 11.789 -11.391 5.215 1 90.69 121 GLY A C 1
ATOM 932 O O . GLY A 1 121 ? 12.656 -10.531 5.391 1 90.69 121 GLY A O 1
ATOM 933 N N . LEU A 1 122 ? 10.898 -11.266 4.309 1 91 122 LEU A N 1
ATOM 934 C CA . LEU A 1 122 ? 10.828 -10.109 3.428 1 91 122 LEU A CA 1
ATOM 935 C C . LEU A 1 122 ? 10.391 -8.867 4.195 1 91 122 LEU A C 1
ATOM 937 O O . LEU A 1 122 ? 10.844 -7.758 3.904 1 91 122 LEU A O 1
ATOM 941 N N . ALA A 1 123 ? 9.508 -9.055 5.188 1 94.5 123 ALA A N 1
ATOM 942 C CA . ALA A 1 123 ? 9.062 -7.941 6.016 1 94.5 123 ALA A CA 1
ATOM 943 C C . ALA A 1 123 ? 10.234 -7.32 6.773 1 94.5 123 ALA A C 1
ATOM 945 O O . ALA A 1 123 ? 10.344 -6.094 6.859 1 94.5 123 ALA A O 1
ATOM 946 N N . GLU A 1 124 ? 11.07 -8.18 7.293 1 93.88 124 GLU A N 1
ATOM 947 C CA . GLU A 1 124 ? 12.242 -7.699 8.016 1 93.88 124 GLU A CA 1
ATOM 948 C C . GLU A 1 124 ? 13.148 -6.875 7.105 1 93.88 124 GLU A C 1
ATOM 950 O O . GLU A 1 124 ? 13.672 -5.836 7.52 1 93.88 124 GLU A O 1
ATOM 955 N N . LEU A 1 125 ? 13.289 -7.328 5.906 1 92.19 125 LEU A N 1
ATOM 956 C CA . LEU A 1 125 ? 14.125 -6.625 4.941 1 92.19 125 LEU A CA 1
ATOM 957 C C . LEU A 1 125 ? 13.523 -5.262 4.598 1 92.19 125 LEU A C 1
ATOM 959 O O . LEU A 1 125 ? 14.25 -4.266 4.52 1 92.19 125 LEU A O 1
ATOM 963 N N . LEU A 1 126 ? 12.266 -5.184 4.422 1 94.31 126 LEU A N 1
ATOM 964 C CA . LEU A 1 126 ? 11.602 -3.93 4.09 1 94.31 126 LEU A CA 1
ATOM 965 C C . LEU A 1 126 ? 11.641 -2.963 5.266 1 94.31 126 LEU A C 1
ATOM 967 O O . LEU A 1 126 ? 11.875 -1.765 5.086 1 94.31 126 LEU A O 1
ATOM 971 N N . ARG A 1 127 ? 11.492 -3.525 6.449 1 93.81 127 ARG A N 1
ATOM 972 C CA . ARG A 1 127 ? 11.602 -2.684 7.637 1 93.81 127 ARG A CA 1
ATOM 973 C C . ARG A 1 127 ? 12.977 -2.041 7.73 1 93.81 127 ARG A C 1
ATOM 975 O O . ARG A 1 127 ? 13.094 -0.847 8.016 1 93.81 127 ARG A O 1
ATOM 982 N N . ALA A 1 128 ? 13.914 -2.848 7.465 1 92 128 ALA A N 1
ATOM 983 C CA . ALA A 1 128 ? 15.281 -2.334 7.492 1 92 128 ALA A CA 1
ATOM 984 C C . ALA A 1 128 ? 15.484 -1.265 6.422 1 92 128 ALA A C 1
ATOM 986 O O . ALA A 1 128 ? 16.219 -0.298 6.633 1 92 128 ALA A O 1
ATOM 987 N N . GLY A 1 129 ? 14.844 -1.445 5.301 1 92.25 129 GLY A N 1
ATOM 988 C CA . GLY A 1 129 ? 14.938 -0.492 4.207 1 92.25 129 GLY A CA 1
ATOM 989 C C . GLY A 1 129 ? 14.297 0.845 4.52 1 92.25 129 GLY A C 1
ATOM 990 O O . GLY A 1 129 ? 14.664 1.869 3.941 1 92.25 129 GLY A O 1
ATOM 991 N N . TYR A 1 130 ? 13.352 0.886 5.477 1 95 130 TYR A N 1
ATOM 992 C CA . TYR A 1 130 ? 12.656 2.113 5.836 1 95 130 TYR A CA 1
ATOM 993 C C . TYR A 1 130 ? 13.438 2.904 6.879 1 95 130 TYR A C 1
ATOM 995 O O . TYR A 1 130 ? 13.156 4.078 7.121 1 95 130 TYR A O 1
ATOM 1003 N N . ALA A 1 131 ? 14.43 2.281 7.473 1 94.06 131 ALA A N 1
ATOM 1004 C CA . ALA A 1 131 ? 15.117 2.898 8.602 1 94.06 131 ALA A CA 1
ATOM 1005 C C . ALA A 1 131 ? 15.82 4.188 8.18 1 94.06 131 ALA A C 1
ATOM 1007 O O . ALA A 1 131 ? 15.641 5.23 8.812 1 94.06 131 ALA A O 1
ATOM 1008 N N . GLU A 1 132 ? 16.547 4.133 7.125 1 92.81 132 GLU A N 1
ATOM 1009 C CA . GLU A 1 132 ? 17.312 5.297 6.688 1 92.81 132 GLU A CA 1
ATOM 1010 C C . GLU A 1 132 ? 16.391 6.426 6.242 1 92.81 132 GLU A C 1
ATOM 1012 O O . GLU A 1 132 ? 16.562 7.574 6.656 1 92.81 132 GLU A O 1
ATOM 1017 N N . PRO A 1 133 ? 15.406 6.156 5.391 1 94.94 133 PRO A N 1
ATOM 1018 C CA . PRO A 1 133 ? 14.461 7.207 5.016 1 94.94 133 PRO A CA 1
ATOM 1019 C C . PRO A 1 133 ? 13.75 7.824 6.227 1 94.94 133 PRO A C 1
ATOM 1021 O O . PRO A 1 133 ? 13.586 9.047 6.293 1 94.94 133 PRO A O 1
ATOM 1024 N N . GLU A 1 134 ? 13.352 6.988 7.164 1 96.38 134 GLU A N 1
ATOM 1025 C CA . GLU A 1 134 ? 12.688 7.52 8.352 1 96.38 134 GLU A CA 1
ATOM 1026 C C . GLU A 1 134 ? 13.641 8.398 9.164 1 96.38 134 GLU A C 1
ATOM 1028 O O . GLU A 1 134 ? 13.266 9.5 9.578 1 96.38 134 GLU A O 1
ATOM 1033 N N . ASP A 1 135 ? 14.883 7.938 9.352 1 96.62 135 ASP A N 1
ATOM 1034 C CA . ASP A 1 135 ? 15.867 8.711 10.102 1 96.62 135 ASP A CA 1
ATOM 1035 C C . ASP A 1 135 ? 16.141 10.055 9.438 1 96.62 135 ASP A C 1
ATOM 1037 O O . ASP A 1 135 ? 16.281 11.07 10.117 1 96.62 135 ASP A O 1
ATOM 1041 N N . LEU A 1 136 ? 16.203 10.078 8.172 1 95.38 136 LEU A N 1
ATOM 1042 C CA . LEU A 1 136 ? 16.422 11.305 7.418 1 95.38 136 LEU A CA 1
ATOM 1043 C C . LEU A 1 136 ? 15.273 12.281 7.633 1 95.38 136 LEU A C 1
ATOM 1045 O O . LEU A 1 136 ? 15.5 13.461 7.914 1 95.38 136 LEU A O 1
ATOM 1049 N N . LEU A 1 137 ? 14.023 11.82 7.539 1 96.62 137 LEU A N 1
ATOM 1050 C CA . LEU A 1 137 ? 12.859 12.68 7.707 1 96.62 137 LEU A CA 1
ATOM 1051 C C . LEU A 1 137 ? 12.773 13.211 9.133 1 96.62 137 LEU A C 1
ATOM 1053 O O . LEU A 1 137 ? 12.43 14.375 9.352 1 96.62 137 LEU A O 1
ATOM 1057 N N . VAL A 1 138 ? 13.109 12.289 10.086 1 97.31 138 VAL A N 1
ATOM 1058 C CA . VAL A 1 138 ? 13.109 12.711 11.484 1 97.31 138 VAL A CA 1
ATOM 1059 C C . VAL A 1 138 ? 14.102 13.859 11.68 1 97.31 138 VAL A C 1
ATOM 1061 O O . VAL A 1 138 ? 13.773 14.867 12.305 1 97.31 138 VAL A O 1
ATOM 1064 N N . ARG A 1 139 ? 15.289 13.703 11.133 1 96.12 139 ARG A N 1
ATOM 1065 C CA . ARG A 1 139 ? 16.328 14.719 11.266 1 96.12 139 ARG A CA 1
ATOM 1066 C C . ARG A 1 139 ? 15.898 16.031 10.625 1 96.12 139 ARG A C 1
ATOM 1068 O O . ARG A 1 139 ? 16.031 17.094 11.227 1 96.12 139 ARG A O 1
ATOM 1075 N N . LEU A 1 140 ? 15.375 16.031 9.453 1 94.25 140 LEU A N 1
ATOM 1076 C CA . LEU A 1 140 ? 14.969 17.234 8.727 1 94.25 140 LEU A CA 1
ATOM 1077 C C . LEU A 1 140 ? 13.812 17.922 9.422 1 94.25 140 LEU A C 1
ATOM 1079 O O . LEU A 1 140 ? 13.773 19.156 9.5 1 94.25 140 LEU A O 1
ATOM 1083 N N . LEU A 1 141 ? 12.883 17.109 9.953 1 95.75 141 LEU A N 1
ATOM 1084 C CA . LEU A 1 141 ? 11.734 17.656 10.656 1 95.75 141 LEU A CA 1
ATOM 1085 C C . LEU A 1 141 ? 12.156 18.312 11.969 1 95.75 141 LEU A C 1
ATOM 1087 O O . LEU A 1 141 ? 11.648 19.375 12.336 1 95.75 141 LEU A O 1
ATOM 1091 N N . ALA A 1 142 ? 13.086 17.656 12.656 1 95.06 142 ALA A N 1
ATOM 1092 C CA . ALA A 1 142 ? 13.625 18.234 13.883 1 95.06 142 ALA A CA 1
ATOM 1093 C C . ALA A 1 142 ? 14.328 19.562 13.602 1 95.06 142 ALA A C 1
ATOM 1095 O O . ALA A 1 142 ? 14.141 20.547 14.328 1 95.06 142 ALA A O 1
ATOM 1096 N N . GLU A 1 143 ? 15.078 19.609 12.555 1 92.44 143 GLU A N 1
ATOM 1097 C CA . GLU A 1 143 ? 15.797 20.812 12.164 1 92.44 143 GLU A CA 1
ATOM 1098 C C . GLU A 1 143 ? 14.828 21.922 11.766 1 92.44 143 GLU A C 1
ATOM 1100 O O . GLU A 1 143 ? 15.117 23.109 11.969 1 92.44 143 GLU A O 1
ATOM 1105 N N . ALA A 1 144 ? 13.695 21.531 11.227 1 89.12 144 ALA A N 1
ATOM 1106 C CA . ALA A 1 144 ? 12.688 22.5 10.797 1 89.12 144 ALA A CA 1
ATOM 1107 C C . ALA A 1 144 ? 11.828 22.938 11.977 1 89.12 144 ALA A C 1
ATOM 1109 O O . ALA A 1 144 ? 10.961 23.812 11.828 1 89.12 144 ALA A O 1
ATOM 1110 N N . GLY A 1 145 ? 11.945 22.297 13.156 1 88.19 145 GLY A N 1
ATOM 1111 C CA . GLY A 1 145 ? 11.266 22.734 14.367 1 88.19 145 GLY A CA 1
ATOM 1112 C C . GLY A 1 145 ? 9.922 22.062 14.562 1 88.19 145 GLY A C 1
ATOM 1113 O O . GLY A 1 145 ? 9.086 22.547 15.336 1 88.19 145 GLY A O 1
ATOM 1114 N N . ALA A 1 146 ? 9.672 20.953 13.844 1 87.06 146 ALA A N 1
ATOM 1115 C CA . ALA A 1 146 ? 8.398 20.266 13.992 1 87.06 146 ALA A CA 1
ATOM 1116 C C . ALA A 1 146 ? 8.32 19.547 15.336 1 87.06 146 ALA A C 1
ATOM 1118 O O . ALA A 1 146 ? 9.234 18.797 15.703 1 87.06 146 ALA A O 1
ATOM 1119 N N . PRO A 1 147 ? 7.215 19.891 16.078 1 83.5 147 PRO A N 1
ATOM 1120 C CA . PRO A 1 147 ? 7.051 19.078 17.281 1 83.5 147 PRO A CA 1
ATOM 1121 C C . PRO A 1 147 ? 6.746 17.625 16.969 1 83.5 147 PRO A C 1
ATOM 1123 O O . PRO A 1 147 ? 6.086 17.312 15.977 1 83.5 147 PRO A O 1
ATOM 1126 N N . GLY A 1 148 ? 7.359 16.719 17.672 1 92.25 148 GLY A N 1
ATOM 1127 C CA . GLY A 1 148 ? 7.141 15.297 17.469 1 92.25 148 GLY A CA 1
ATOM 1128 C C . GLY A 1 148 ? 7.688 14.797 16.141 1 92.25 148 GLY A C 1
ATOM 1129 O O . GLY A 1 148 ? 6.957 14.195 15.352 1 92.25 148 GLY A O 1
ATOM 1130 N N . ALA A 1 149 ? 8.93 15.016 15.859 1 95.62 149 ALA A N 1
ATOM 1131 C CA . ALA A 1 149 ? 9.602 14.773 14.586 1 95.62 149 ALA A CA 1
ATOM 1132 C C . ALA A 1 149 ? 9.398 13.336 14.125 1 95.62 149 ALA A C 1
ATOM 1134 O O . ALA A 1 149 ? 9.125 13.086 12.953 1 95.62 149 ALA A O 1
ATOM 1135 N N . ARG A 1 150 ? 9.477 12.414 15.07 1 96.75 150 ARG A N 1
ATOM 1136 C CA . ARG A 1 150 ? 9.344 11.008 14.703 1 96.75 150 ARG A CA 1
ATOM 1137 C C . ARG A 1 150 ? 7.922 10.68 14.273 1 96.75 150 ARG A C 1
ATOM 1139 O O . ARG A 1 150 ? 7.711 9.977 13.281 1 96.75 150 ARG A O 1
ATOM 1146 N N . ARG A 1 151 ? 6.953 11.227 14.984 1 96.12 151 ARG A N 1
ATOM 1147 C CA . ARG A 1 151 ? 5.551 11.023 14.625 1 96.12 151 ARG A CA 1
ATOM 1148 C C . ARG A 1 151 ? 5.246 11.617 13.258 1 96.12 151 ARG A C 1
ATOM 1150 O O . ARG A 1 151 ? 4.559 11 12.445 1 96.12 151 ARG A O 1
ATOM 1157 N N . GLU A 1 152 ? 5.758 12.805 13.047 1 96.25 152 GLU A N 1
ATOM 1158 C CA . GLU A 1 152 ? 5.52 13.461 11.773 1 96.25 152 GLU A CA 1
ATOM 1159 C C . GLU A 1 152 ? 6.195 12.719 10.625 1 96.25 152 GLU A C 1
ATOM 1161 O O . GLU A 1 152 ? 5.637 12.609 9.531 1 96.25 152 GLU A O 1
ATOM 1166 N N . ALA A 1 153 ? 7.402 12.188 10.875 1 97.81 153 ALA A N 1
ATOM 1167 C CA . ALA A 1 153 ? 8.125 11.422 9.859 1 97.81 153 ALA A CA 1
ATOM 1168 C C . ALA A 1 153 ? 7.367 10.156 9.484 1 97.81 153 ALA A C 1
ATOM 1170 O O . ALA A 1 153 ? 7.25 9.828 8.297 1 97.81 153 ALA A O 1
ATOM 1171 N N . ARG A 1 154 ? 6.828 9.492 10.492 1 98.19 154 ARG A N 1
ATOM 1172 C CA . ARG A 1 154 ? 6.09 8.258 10.258 1 98.19 154 ARG A CA 1
ATOM 1173 C C . ARG A 1 154 ? 4.785 8.539 9.516 1 98.19 154 ARG A C 1
ATOM 1175 O O . ARG A 1 154 ? 4.41 7.793 8.609 1 98.19 154 ARG A O 1
ATOM 1182 N N . THR A 1 155 ? 4.117 9.633 9.867 1 97.88 155 THR A N 1
ATOM 1183 C CA . THR A 1 155 ? 2.906 10.039 9.164 1 97.88 155 THR A CA 1
ATOM 1184 C C . THR A 1 155 ? 3.219 10.375 7.711 1 97.88 155 THR A C 1
ATOM 1186 O O . THR A 1 155 ? 2.504 9.945 6.801 1 97.88 155 THR A O 1
ATOM 1189 N N . LEU A 1 156 ? 4.309 11.086 7.512 1 97.5 156 LEU A N 1
ATOM 1190 C CA . LEU A 1 156 ? 4.703 11.508 6.172 1 97.5 156 LEU A CA 1
ATOM 1191 C C . LEU A 1 156 ? 5.051 10.297 5.301 1 97.5 156 LEU A C 1
ATOM 1193 O O . LEU A 1 156 ? 4.656 10.234 4.137 1 97.5 156 LEU A O 1
ATOM 1197 N N . LEU A 1 157 ? 5.766 9.344 5.852 1 97.81 157 LEU A N 1
ATOM 1198 C CA . LEU A 1 157 ? 6.133 8.141 5.109 1 97.81 157 LEU A CA 1
ATOM 1199 C C . LEU A 1 157 ? 4.895 7.324 4.758 1 97.81 157 LEU A C 1
ATOM 1201 O O . LEU A 1 157 ? 4.758 6.855 3.625 1 97.81 157 LEU A O 1
ATOM 1205 N N . ALA A 1 158 ? 4 7.188 5.734 1 98.5 158 ALA A N 1
ATOM 1206 C CA . ALA A 1 158 ? 2.764 6.449 5.48 1 98.5 158 ALA A CA 1
ATOM 1207 C C . ALA A 1 158 ? 1.926 7.141 4.41 1 98.5 158 ALA A C 1
ATOM 1209 O O . ALA A 1 158 ? 1.384 6.48 3.518 1 98.5 158 ALA A O 1
ATOM 1210 N N . LEU A 1 159 ? 1.831 8.43 4.496 1 98.5 159 LEU A N 1
ATOM 1211 C CA . LEU A 1 159 ? 1.084 9.188 3.498 1 98.5 159 LEU A CA 1
ATOM 1212 C C . LEU A 1 159 ? 1.709 9.031 2.115 1 98.5 159 LEU A C 1
ATOM 1214 O O . LEU A 1 159 ? 1.002 8.797 1.133 1 98.5 159 LEU A O 1
ATOM 1218 N N . ALA A 1 160 ? 3.039 9.172 2.057 1 98.12 160 ALA A N 1
ATOM 1219 C CA . ALA A 1 160 ? 3.74 9.023 0.785 1 98.12 160 ALA A CA 1
ATOM 1220 C C . ALA A 1 160 ? 3.459 7.664 0.158 1 98.12 160 ALA A C 1
ATOM 1222 O O . ALA A 1 160 ? 3.152 7.57 -1.033 1 98.12 160 ALA A O 1
ATOM 1223 N N . ASP A 1 161 ? 3.527 6.637 0.968 1 98 161 ASP A N 1
ATOM 1224 C CA . ASP A 1 161 ? 3.285 5.281 0.482 1 98 161 ASP A CA 1
ATOM 1225 C C . ASP A 1 161 ? 1.837 5.109 0.031 1 98 161 ASP A C 1
ATOM 1227 O O . ASP A 1 161 ? 1.572 4.496 -1.005 1 98 161 ASP A O 1
ATOM 1231 N N . GLY A 1 162 ? 0.882 5.656 0.833 1 98.44 162 GLY A N 1
ATOM 1232 C CA . GLY A 1 162 ? -0.516 5.609 0.435 1 98.44 162 GLY A CA 1
ATOM 1233 C C . GLY A 1 162 ? -0.789 6.328 -0.872 1 98.44 162 GLY A C 1
ATOM 1234 O O . GLY A 1 162 ? -1.526 5.828 -1.722 1 98.44 162 GLY A O 1
ATOM 1235 N N . LEU A 1 163 ? -0.193 7.504 -1.078 1 98.56 163 LEU A N 1
ATOM 1236 C CA . LEU A 1 163 ? -0.357 8.266 -2.312 1 98.56 163 LEU A CA 1
ATOM 1237 C C . LEU A 1 163 ? 0.224 7.508 -3.5 1 98.56 163 LEU A C 1
ATOM 1239 O O . LEU A 1 163 ? -0.358 7.508 -4.586 1 98.56 163 LEU A O 1
ATOM 1243 N N . THR A 1 164 ? 1.357 6.895 -3.264 1 98 164 THR A N 1
ATOM 1244 C CA . THR A 1 164 ? 1.964 6.082 -4.312 1 98 164 THR A CA 1
ATOM 1245 C C . THR A 1 164 ? 1.01 4.977 -4.762 1 98 164 THR A C 1
ATOM 1247 O O . THR A 1 164 ? 0.805 4.777 -5.961 1 98 164 THR A O 1
ATOM 1250 N N . ALA A 1 165 ? 0.419 4.289 -3.844 1 97.69 165 ALA A N 1
ATOM 1251 C CA . ALA A 1 165 ? -0.537 3.234 -4.168 1 97.69 165 ALA A CA 1
ATOM 1252 C C . ALA A 1 165 ? -1.735 3.795 -4.926 1 97.69 165 ALA A C 1
ATOM 1254 O O . ALA A 1 165 ? -2.205 3.189 -5.895 1 97.69 165 ALA A O 1
ATOM 1255 N N . HIS A 1 166 ? -2.25 4.941 -4.551 1 98.12 166 HIS A N 1
ATOM 1256 C CA . HIS A 1 166 ? -3.428 5.52 -5.184 1 98.12 166 HIS A CA 1
ATOM 1257 C C . HIS A 1 166 ? -3.121 5.977 -6.605 1 98.12 166 HIS A C 1
ATOM 1259 O O . HIS A 1 166 ? -3.988 5.918 -7.484 1 98.12 166 HIS A O 1
ATOM 1265 N N . VAL A 1 167 ? -1.902 6.422 -6.836 1 97.94 167 VAL A N 1
ATOM 1266 C CA . VAL A 1 167 ? -1.494 6.773 -8.188 1 97.94 167 VAL A CA 1
ATOM 1267 C C . VAL A 1 167 ? -1.424 5.516 -9.055 1 97.94 167 VAL A C 1
ATOM 1269 O O . VAL A 1 167 ? -1.907 5.508 -10.188 1 97.94 167 VAL A O 1
ATOM 1272 N N . LEU A 1 168 ? -0.872 4.449 -8.508 1 96.12 168 LEU A N 1
ATOM 1273 C CA . LEU A 1 168 ? -0.764 3.197 -9.242 1 96.12 168 LEU A CA 1
ATOM 1274 C C . LEU A 1 168 ? -2.145 2.646 -9.586 1 96.12 168 LEU A C 1
ATOM 1276 O O . LEU A 1 168 ? -2.326 2.016 -10.633 1 96.12 168 LEU A O 1
ATOM 1280 N N . LEU A 1 169 ? -3.1 2.887 -8.727 1 96.19 169 LEU A N 1
ATOM 1281 C CA . LEU A 1 169 ? -4.461 2.41 -8.938 1 96.19 169 LEU A CA 1
ATOM 1282 C C . LEU A 1 169 ? -5.203 3.312 -9.922 1 96.19 169 LEU A C 1
ATOM 1284 O O . LEU A 1 169 ? -6.297 2.969 -10.383 1 96.19 169 LEU A O 1
ATOM 1288 N N . GLY A 1 170 ? -4.637 4.453 -10.172 1 96.31 170 GLY A N 1
ATOM 1289 C CA . GLY A 1 170 ? -5.305 5.41 -11.039 1 96.31 170 GLY A CA 1
ATOM 1290 C C . GLY A 1 170 ? -6.383 6.211 -10.336 1 96.31 170 GLY A C 1
ATOM 1291 O O . GLY A 1 170 ? -7.242 6.812 -10.984 1 96.31 170 GLY A O 1
ATOM 1292 N N . ARG A 1 171 ? -6.402 6.199 -9.031 1 96.88 171 ARG A N 1
ATOM 1293 C CA . ARG A 1 171 ? -7.352 7.008 -8.273 1 96.88 171 ARG A CA 1
ATOM 1294 C C . ARG A 1 171 ? -6.969 8.484 -8.312 1 96.88 171 ARG A C 1
ATOM 1296 O O . ARG A 1 171 ? -7.832 9.359 -8.234 1 96.88 171 ARG A O 1
ATOM 1303 N N . LEU A 1 172 ? -5.664 8.656 -8.305 1 97.44 172 LEU A N 1
ATOM 1304 C CA . LEU A 1 172 ? -5.066 9.984 -8.414 1 97.44 172 LEU A CA 1
ATOM 1305 C C . LEU A 1 172 ? -4.051 10.031 -9.555 1 97.44 172 LEU A C 1
ATOM 1307 O O . LEU A 1 172 ? -3.385 9.031 -9.836 1 97.44 172 LEU A O 1
ATOM 1311 N N . ASP A 1 173 ? -4.039 11.125 -10.203 1 96.88 173 ASP A N 1
ATOM 1312 C CA . ASP A 1 173 ? -2.863 11.266 -11.062 1 96.88 173 ASP A CA 1
ATOM 1313 C C . ASP A 1 173 ? -1.675 11.812 -10.273 1 96.88 173 ASP A C 1
ATOM 1315 O O . ASP A 1 173 ? -1.815 12.195 -9.109 1 96.88 173 ASP A O 1
ATOM 1319 N N . ALA A 1 174 ? -0.488 11.758 -10.898 1 97.19 174 ALA A N 1
ATOM 1320 C CA . ALA A 1 174 ? 0.761 12.109 -10.227 1 97.19 174 ALA A CA 1
ATOM 1321 C C . ALA A 1 174 ? 0.722 13.555 -9.719 1 97.19 174 ALA A C 1
ATOM 1323 O O . ALA A 1 174 ? 1.21 13.844 -8.625 1 97.19 174 ALA A O 1
ATOM 1324 N N . GLU A 1 175 ? 0.169 14.438 -10.477 1 97.25 175 GLU A N 1
ATOM 1325 C CA . GLU A 1 175 ? 0.107 15.852 -10.109 1 97.25 175 GLU A CA 1
ATOM 1326 C C . GLU A 1 175 ? -0.792 16.062 -8.891 1 97.25 175 GLU A C 1
ATOM 1328 O O . GLU A 1 175 ? -0.421 16.766 -7.953 1 97.25 175 GLU A O 1
ATOM 1333 N N . GLU A 1 176 ? -1.976 15.453 -8.906 1 97.56 176 GLU A N 1
ATOM 1334 C CA . GLU A 1 176 ? -2.898 15.547 -7.781 1 97.56 176 GLU A CA 1
ATOM 1335 C C . GLU A 1 176 ? -2.268 15.008 -6.5 1 97.56 176 GLU A C 1
ATOM 1337 O O . GLU A 1 176 ? -2.379 15.617 -5.438 1 97.56 176 GLU A O 1
ATOM 1342 N N . ALA A 1 177 ? -1.612 13.852 -6.617 1 98.44 177 ALA A N 1
ATOM 1343 C CA . ALA A 1 177 ? -0.963 13.25 -5.457 1 98.44 177 ALA A CA 1
ATOM 1344 C C . ALA A 1 177 ? 0.157 14.141 -4.93 1 98.44 177 ALA A C 1
ATOM 1346 O O . ALA A 1 177 ? 0.322 14.281 -3.715 1 98.44 177 ALA A O 1
ATOM 1347 N N . GLY A 1 178 ? 0.91 14.688 -5.895 1 97.75 178 GLY A N 1
ATOM 1348 C CA . GLY A 1 178 ? 1.95 15.625 -5.508 1 97.75 178 GLY A CA 1
ATOM 1349 C C . GLY A 1 178 ? 1.416 16.844 -4.766 1 97.75 178 GLY A C 1
ATOM 1350 O O . GLY A 1 178 ? 2.029 17.297 -3.803 1 97.75 178 GLY A O 1
ATOM 1351 N N . GLU A 1 179 ? 0.287 17.344 -5.18 1 97.44 179 GLU A N 1
ATOM 1352 C CA . GLU A 1 179 ? -0.344 18.484 -4.523 1 97.44 179 GLU A CA 1
ATOM 1353 C C . GLU A 1 179 ? -0.783 18.125 -3.104 1 97.44 179 GLU A C 1
ATOM 1355 O O . GLU A 1 179 ? -0.665 18.938 -2.189 1 97.44 179 GLU A O 1
ATOM 1360 N N . LEU A 1 180 ? -1.317 16.938 -2.918 1 97.62 180 LEU A N 1
ATOM 1361 C CA . LEU A 1 180 ? -1.725 16.5 -1.59 1 97.62 180 LEU A CA 1
ATOM 1362 C C . LEU A 1 180 ? -0.521 16.391 -0.66 1 97.62 180 LEU A C 1
ATOM 1364 O O . LEU A 1 180 ? -0.583 16.812 0.497 1 97.62 180 LEU A O 1
ATOM 1368 N N . LEU A 1 181 ? 0.575 15.812 -1.187 1 97.56 181 LEU A N 1
ATOM 1369 C CA . LEU A 1 181 ? 1.801 15.695 -0.406 1 97.56 181 LEU A CA 1
ATOM 1370 C C . LEU A 1 181 ? 2.338 17.062 -0.019 1 97.56 181 LEU A C 1
ATOM 1372 O O . LEU A 1 181 ? 2.689 17.297 1.14 1 97.56 181 LEU A O 1
ATOM 1376 N N . HIS A 1 182 ? 2.332 18 -0.976 1 95.31 182 HIS A N 1
ATOM 1377 C CA . HIS A 1 182 ? 2.812 19.359 -0.734 1 95.31 182 HIS A CA 1
ATOM 1378 C C . HIS A 1 182 ? 1.927 20.078 0.271 1 95.31 182 HIS A C 1
ATOM 1380 O O . HIS A 1 182 ? 2.426 20.828 1.12 1 95.31 182 HIS A O 1
ATOM 1386 N N . ALA A 1 183 ? 0.639 19.906 0.149 1 94.25 183 ALA A N 1
ATOM 1387 C CA . ALA A 1 183 ? -0.289 20.531 1.088 1 94.25 183 ALA A CA 1
ATOM 1388 C C . ALA A 1 183 ? -0.045 20.031 2.512 1 94.25 183 ALA A C 1
ATOM 1390 O O . ALA A 1 183 ? -0.134 20.812 3.469 1 94.25 183 ALA A O 1
ATOM 1391 N N . HIS A 1 184 ? 0.227 18.734 2.629 1 94 184 HIS A N 1
ATOM 1392 C CA . HIS A 1 184 ? 0.528 18.188 3.943 1 94 184 HIS A CA 1
ATOM 1393 C C . HIS A 1 184 ? 1.792 18.797 4.527 1 94 184 HIS A C 1
ATOM 1395 O O . HIS A 1 184 ? 1.818 19.188 5.703 1 94 184 HIS A O 1
ATOM 1401 N N . LEU A 1 185 ? 2.816 18.953 3.709 1 93.81 185 LEU A N 1
ATOM 1402 C CA . LEU A 1 185 ? 4.074 19.531 4.152 1 93.81 185 LEU A CA 1
ATOM 1403 C C . LEU A 1 185 ? 3.887 21 4.527 1 93.81 185 LEU A C 1
ATOM 1405 O O . LEU A 1 185 ? 4.449 21.469 5.52 1 93.81 185 LEU A O 1
ATOM 1409 N N . ALA A 1 186 ? 3.104 21.734 3.756 1 91.5 186 ALA A N 1
ATOM 1410 C CA . ALA A 1 186 ? 2.826 23.125 4.043 1 91.5 186 ALA A CA 1
ATOM 1411 C C . ALA A 1 186 ? 2.105 23.281 5.379 1 91.5 186 ALA A C 1
ATOM 1413 O O . ALA A 1 186 ? 2.385 24.219 6.137 1 91.5 186 ALA A O 1
ATOM 1414 N N . ALA A 1 187 ? 1.197 22.375 5.641 1 87.81 187 ALA A N 1
ATOM 1415 C CA . ALA A 1 187 ? 0.465 22.406 6.902 1 87.81 187 ALA A CA 1
ATOM 1416 C C . ALA A 1 187 ? 1.396 22.156 8.086 1 87.81 187 ALA A C 1
ATOM 1418 O O . ALA A 1 187 ? 1.223 22.719 9.156 1 87.81 187 ALA A O 1
ATOM 1419 N N . LEU A 1 188 ? 2.379 21.25 7.879 1 87.19 188 LEU A N 1
ATOM 1420 C CA . LEU A 1 188 ? 3.363 20.969 8.914 1 87.19 188 LEU A CA 1
ATOM 1421 C C . LEU A 1 188 ? 4.184 22.203 9.25 1 87.19 188 LEU A C 1
ATOM 1423 O O . LEU A 1 188 ? 4.461 22.469 10.422 1 87.19 188 LEU A O 1
ATOM 1427 N N . TRP A 1 189 ? 4.457 22.969 8.258 1 85 189 TRP A N 1
ATOM 1428 C CA . TRP A 1 189 ? 5.262 24.172 8.445 1 85 189 TRP A CA 1
ATOM 1429 C C . TRP A 1 189 ? 4.449 25.266 9.133 1 85 189 TRP A C 1
ATOM 1431 O O . TRP A 1 189 ? 4.996 26.062 9.898 1 85 189 TRP A O 1
ATOM 1441 N N . ALA A 1 190 ? 3.203 25.297 8.812 1 81.5 190 ALA A N 1
ATOM 1442 C CA . ALA A 1 190 ? 2.342 26.312 9.414 1 81.5 190 ALA A CA 1
ATOM 1443 C C . ALA A 1 190 ? 2.17 26.078 10.914 1 81.5 190 ALA A C 1
ATOM 1445 O O . ALA A 1 190 ? 1.94 27.016 11.68 1 81.5 190 ALA A O 1
ATOM 1446 N N . ARG A 1 191 ? 2.328 24.844 11.281 1 77.62 191 ARG A N 1
ATOM 1447 C CA . ARG A 1 191 ? 2.186 24.5 12.688 1 77.62 191 ARG A CA 1
ATOM 1448 C C . ARG A 1 191 ? 3.471 24.797 13.453 1 77.62 191 ARG A C 1
ATOM 1450 O O . ARG A 1 191 ? 3.451 24.938 14.68 1 77.62 191 ARG A O 1
ATOM 1457 N N . THR A 1 192 ? 4.559 24.719 12.766 1 66.81 192 THR A N 1
ATOM 1458 C CA . THR A 1 192 ? 5.848 24.969 13.406 1 66.81 192 THR A CA 1
ATOM 1459 C C . THR A 1 192 ? 6.184 26.453 13.414 1 66.81 192 THR A C 1
ATOM 1461 O O . THR A 1 192 ? 7.062 26.891 14.156 1 66.81 192 THR A O 1
ATOM 1464 N N . ALA A 1 193 ? 5.48 27.219 12.578 1 61.56 193 ALA A N 1
ATOM 1465 C CA . ALA A 1 193 ? 5.719 28.656 12.586 1 61.56 193 ALA A CA 1
ATOM 1466 C C . ALA A 1 193 ? 4.91 29.344 13.688 1 61.56 193 ALA A C 1
ATOM 1468 O O . ALA A 1 193 ? 3.828 28.875 14.047 1 61.56 193 ALA A O 1
ATOM 1469 N N . MET B 1 1 ? -36.25 -19.625 -6.16 1 48.12 1 MET B N 1
ATOM 1470 C CA . MET B 1 1 ? -35.844 -18.844 -5 1 48.12 1 MET B CA 1
ATOM 1471 C C . MET B 1 1 ? -34.812 -19.625 -4.164 1 48.12 1 MET B C 1
ATOM 1473 O O . MET B 1 1 ? -33.812 -19.078 -3.707 1 48.12 1 MET B O 1
ATOM 1477 N N . PRO B 1 2 ? -35.062 -20.859 -3.785 1 51.97 2 PRO B N 1
ATOM 1478 C CA . PRO B 1 2 ? -34.188 -21.734 -3 1 51.97 2 PRO B CA 1
ATOM 1479 C C . PRO B 1 2 ? -32.844 -21.984 -3.682 1 51.97 2 PRO B C 1
ATOM 1481 O O . PRO B 1 2 ? -31.797 -21.906 -3.041 1 51.97 2 PRO B O 1
ATOM 1484 N N . LYS B 1 3 ? -32.906 -22.219 -5.027 1 55.06 3 LYS B N 1
ATOM 1485 C CA . LYS B 1 3 ? -31.719 -22.547 -5.809 1 55.06 3 LYS B CA 1
ATOM 1486 C C . LYS B 1 3 ? -30.766 -21.359 -5.875 1 55.06 3 LYS B C 1
ATOM 1488 O O . LYS B 1 3 ? -29.547 -21.547 -5.836 1 55.06 3 LYS B O 1
ATOM 1493 N N . GLN B 1 4 ? -31.344 -20.156 -6.031 1 58.97 4 GLN B N 1
ATOM 1494 C CA . GLN B 1 4 ? -30.562 -18.922 -6.094 1 58.97 4 GLN B CA 1
ATOM 1495 C C . GLN B 1 4 ? -29.844 -18.672 -4.77 1 58.97 4 GLN B C 1
ATOM 1497 O O . GLN B 1 4 ? -28.672 -18.281 -4.762 1 58.97 4 GLN B O 1
ATOM 1502 N N . VAL B 1 5 ? -30.594 -18.844 -3.641 1 60.88 5 VAL B N 1
ATOM 1503 C CA . VAL B 1 5 ? -30.016 -18.672 -2.311 1 60.88 5 VAL B CA 1
ATOM 1504 C C . VAL B 1 5 ? -28.844 -19.625 -2.123 1 60.88 5 VAL B C 1
ATOM 1506 O O . VAL B 1 5 ? -27.797 -19.25 -1.595 1 60.88 5 VAL B O 1
ATOM 1509 N N . ASP B 1 6 ? -29.016 -20.672 -2.77 1 75.19 6 ASP B N 1
ATOM 1510 C CA . ASP B 1 6 ? -27.984 -21.703 -2.656 1 75.19 6 ASP B CA 1
ATOM 1511 C C . ASP B 1 6 ? -26.75 -21.312 -3.451 1 75.19 6 ASP B C 1
ATOM 1513 O O . ASP B 1 6 ? -25.625 -21.453 -2.963 1 75.19 6 ASP B O 1
ATOM 1517 N N . HIS B 1 7 ? -27.094 -20.531 -4.512 1 82.69 7 HIS B N 1
ATOM 1518 C CA . HIS B 1 7 ? -25.984 -20.125 -5.379 1 82.69 7 HIS B CA 1
ATOM 1519 C C . HIS B 1 7 ? -25.156 -19.016 -4.738 1 82.69 7 HIS B C 1
ATOM 1521 O O . HIS B 1 7 ? -23.922 -19.078 -4.746 1 82.69 7 HIS B O 1
ATOM 1527 N N . GLU B 1 8 ? -25.891 -18.094 -4.105 1 86.19 8 GLU B N 1
ATOM 1528 C CA . GLU B 1 8 ? -25.203 -16.969 -3.457 1 86.19 8 GLU B CA 1
ATOM 1529 C C . GLU B 1 8 ? -24.422 -17.438 -2.229 1 86.19 8 GLU B C 1
ATOM 1531 O O . GLU B 1 8 ? -23.344 -16.953 -1.948 1 86.19 8 GLU B O 1
ATOM 1536 N N . GLU B 1 9 ? -24.984 -18.297 -1.581 1 88.81 9 GLU B N 1
ATOM 1537 C CA . GLU B 1 9 ? -24.328 -18.859 -0.406 1 88.81 9 GLU B CA 1
ATOM 1538 C C . GLU B 1 9 ? -23.062 -19.609 -0.794 1 88.81 9 GLU B C 1
ATOM 1540 O O . GLU B 1 9 ? -22.047 -19.531 -0.098 1 88.81 9 GLU B O 1
ATOM 1545 N N . ARG B 1 10 ? -23.156 -20.281 -1.85 1 90.06 10 ARG B N 1
ATOM 1546 C CA . ARG B 1 10 ? -22 -21.031 -2.338 1 90.06 10 ARG B CA 1
ATOM 1547 C C . ARG B 1 10 ? -20.891 -20.078 -2.779 1 90.06 10 ARG B C 1
ATOM 1549 O O . ARG B 1 10 ? -19.719 -20.297 -2.479 1 90.06 10 ARG B O 1
ATOM 1556 N N . ARG B 1 11 ? -21.328 -19.031 -3.451 1 92.38 11 ARG B N 1
ATOM 1557 C CA . ARG B 1 11 ? -20.359 -18.047 -3.898 1 92.38 11 ARG B CA 1
ATOM 1558 C C . ARG B 1 11 ? -19.672 -17.375 -2.709 1 92.38 11 ARG B C 1
ATOM 1560 O O . ARG B 1 11 ? -18.453 -17.141 -2.744 1 92.38 11 ARG B O 1
ATOM 1567 N N . ARG B 1 12 ? -20.422 -17.188 -1.686 1 92 12 ARG B N 1
ATOM 1568 C CA . ARG B 1 12 ? -19.844 -16.578 -0.487 1 92 12 ARG B CA 1
ATOM 1569 C C . ARG B 1 12 ? -18.875 -17.516 0.198 1 92 12 ARG B C 1
ATOM 1571 O O . ARG B 1 12 ? -17.828 -17.094 0.683 1 92 12 ARG B O 1
ATOM 1578 N N . ARG B 1 13 ? -19.156 -18.719 0.221 1 92.44 13 ARG B N 1
ATOM 1579 C CA . ARG B 1 13 ? -18.266 -19.719 0.793 1 92.44 13 ARG B CA 1
ATOM 1580 C C . ARG B 1 13 ? -16.953 -19.797 0.02 1 92.44 13 ARG B C 1
ATOM 1582 O O . ARG B 1 13 ? -15.891 -19.938 0.616 1 92.44 13 ARG B O 1
ATOM 1589 N N . ILE B 1 14 ? -17.109 -19.734 -1.221 1 94 14 ILE B N 1
ATOM 1590 C CA . ILE B 1 14 ? -15.93 -19.766 -2.078 1 94 14 ILE B CA 1
ATOM 1591 C C . ILE B 1 14 ? -15.109 -18.5 -1.871 1 94 14 ILE B C 1
ATOM 1593 O O . ILE B 1 14 ? -13.883 -18.562 -1.769 1 94 14 ILE B O 1
ATOM 1597 N N . ALA B 1 15 ? -15.828 -17.406 -1.74 1 93.25 15 ALA B N 1
ATOM 1598 C CA . ALA B 1 15 ? -15.148 -16.141 -1.496 1 93.25 15 ALA B CA 1
ATOM 1599 C C . ALA B 1 15 ? -14.383 -16.188 -0.175 1 93.25 15 ALA B C 1
ATOM 1601 O O . ALA B 1 15 ? -13.266 -15.672 -0.085 1 93.25 15 ALA B O 1
ATOM 1602 N N . ASP B 1 16 ? -14.938 -16.828 0.783 1 94.06 16 ASP B N 1
ATOM 1603 C CA . ASP B 1 16 ? -14.281 -16.969 2.08 1 94.06 16 ASP B CA 1
ATOM 1604 C C . ASP B 1 16 ? -13.023 -17.828 1.973 1 94.06 16 ASP B C 1
ATOM 1606 O O . ASP B 1 16 ? -12.008 -17.531 2.605 1 94.06 16 ASP B O 1
ATOM 1610 N N . ALA B 1 17 ? -13.148 -18.828 1.208 1 95.06 17 ALA B N 1
ATOM 1611 C CA . ALA B 1 17 ? -11.992 -19.688 0.973 1 95.06 17 ALA B CA 1
ATOM 1612 C C . ALA B 1 17 ? -10.883 -18.938 0.249 1 95.06 17 ALA B C 1
ATOM 1614 O O . ALA B 1 17 ? -9.703 -19.094 0.582 1 95.06 17 ALA B O 1
ATOM 1615 N N . VAL B 1 18 ? -11.273 -18.141 -0.733 1 94.19 18 VAL B N 1
ATOM 1616 C CA . VAL B 1 18 ? -10.32 -17.297 -1.461 1 94.19 18 VAL B CA 1
ATOM 1617 C C . VAL B 1 18 ? -9.594 -16.375 -0.489 1 94.19 18 VAL B C 1
ATOM 1619 O O . VAL B 1 18 ? -8.367 -16.297 -0.494 1 94.19 18 VAL B O 1
ATOM 1622 N N . CYS B 1 19 ? -10.352 -15.758 0.375 1 93.25 19 CYS B N 1
ATOM 1623 C CA . CYS B 1 19 ? -9.805 -14.812 1.34 1 93.25 19 CYS B CA 1
ATOM 1624 C C . CYS B 1 19 ? -8.859 -15.508 2.309 1 93.25 19 CYS B C 1
ATOM 1626 O O . CYS B 1 19 ? -7.793 -14.977 2.639 1 93.25 19 CYS B O 1
ATOM 1628 N N . GLY B 1 20 ? -9.258 -16.688 2.709 1 93.81 20 GLY B N 1
ATOM 1629 C CA . GLY B 1 20 ? -8.391 -17.453 3.59 1 93.81 20 GLY B CA 1
ATOM 1630 C C . GLY B 1 20 ? -7.051 -17.797 2.963 1 93.81 20 GLY B C 1
ATOM 1631 O O . GLY B 1 20 ? -6.008 -17.656 3.604 1 93.81 20 GLY B O 1
ATOM 1632 N N . LEU B 1 21 ? -7.051 -18.188 1.716 1 93.94 21 LEU B N 1
ATOM 1633 C CA . LEU B 1 21 ? -5.828 -18.547 1.006 1 93.94 21 LEU B CA 1
ATOM 1634 C C . LEU B 1 21 ? -4.938 -17.328 0.816 1 93.94 21 LEU B C 1
ATOM 1636 O O . LEU B 1 21 ? -3.723 -17.391 1.016 1 93.94 21 LEU B O 1
ATOM 1640 N N . ILE B 1 22 ? -5.559 -16.219 0.454 1 92.06 22 ILE B N 1
ATOM 1641 C CA . ILE B 1 22 ? -4.809 -15 0.206 1 92.06 22 ILE B CA 1
ATOM 1642 C C . ILE B 1 22 ? -4.184 -14.5 1.509 1 92.06 22 ILE B C 1
ATOM 1644 O O . ILE B 1 22 ? -3.039 -14.047 1.52 1 92.06 22 ILE B O 1
ATOM 1648 N N . ASP B 1 23 ? -4.934 -14.664 2.572 1 91.62 23 ASP B N 1
ATOM 1649 C CA . ASP B 1 23 ? -4.453 -14.242 3.887 1 91.62 23 ASP B CA 1
ATOM 1650 C C . ASP B 1 23 ? -3.213 -15.039 4.293 1 91.62 23 ASP B C 1
ATOM 1652 O O . ASP B 1 23 ? -2.275 -14.484 4.871 1 91.62 23 ASP B O 1
ATOM 1656 N N . GLU 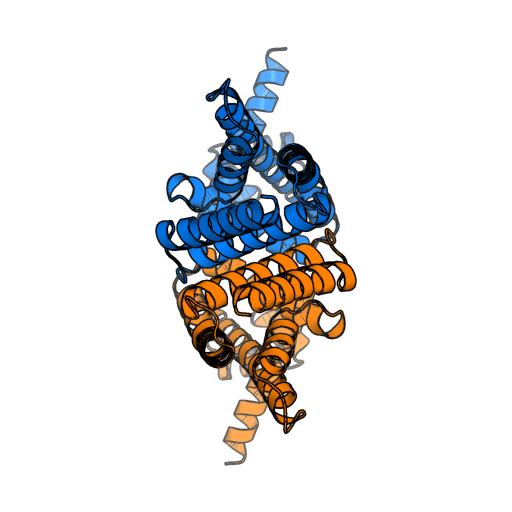B 1 24 ? -3.164 -16.266 3.877 1 90.38 24 GLU B N 1
ATOM 1657 C CA . GLU B 1 24 ? -2.105 -17.172 4.324 1 90.38 24 GLU B CA 1
ATOM 1658 C C . GLU B 1 24 ? -0.912 -17.125 3.377 1 90.38 24 GLU B C 1
ATOM 1660 O O . GLU B 1 24 ? 0.239 -17.172 3.816 1 90.38 24 GLU B O 1
ATOM 1665 N N . ARG B 1 25 ? -1.216 -17.016 2.035 1 89.31 25 ARG B N 1
ATOM 1666 C CA . ARG B 1 25 ? -0.131 -17.312 1.105 1 89.31 25 ARG B CA 1
ATOM 1667 C C . ARG B 1 25 ? -0.08 -16.297 -0.022 1 89.31 25 ARG B C 1
ATOM 1669 O O . ARG B 1 25 ? 0.736 -16.406 -0.938 1 89.31 25 ARG B O 1
ATOM 1676 N N . GLY B 1 26 ? -0.897 -15.32 0.037 1 87.56 26 GLY B N 1
ATOM 1677 C CA . GLY B 1 26 ? -0.895 -14.328 -1.025 1 87.56 26 GLY B CA 1
ATOM 1678 C C . GLY B 1 26 ? -1.841 -14.664 -2.162 1 87.56 26 GLY B C 1
ATOM 1679 O O . GLY B 1 26 ? -2.471 -15.727 -2.156 1 87.56 26 GLY B O 1
ATOM 1680 N N . LEU B 1 27 ? -1.987 -13.805 -3.141 1 86.56 27 LEU B N 1
ATOM 1681 C CA . LEU B 1 27 ? -2.979 -13.883 -4.207 1 86.56 27 LEU B CA 1
ATOM 1682 C C . LEU B 1 27 ? -2.715 -15.086 -5.102 1 86.56 27 LEU B C 1
ATOM 1684 O O . LEU B 1 27 ? -3.652 -15.703 -5.617 1 86.56 27 LEU B O 1
ATOM 1688 N N . GLU B 1 28 ? -1.507 -15.383 -5.262 1 82.06 28 GLU B N 1
ATOM 1689 C CA . GLU B 1 28 ? -1.137 -16.453 -6.18 1 82.06 28 GLU B CA 1
ATOM 1690 C C . GLU B 1 28 ? -1.604 -17.812 -5.656 1 82.06 28 GLU B C 1
ATOM 1692 O O . GLU B 1 28 ? -1.776 -18.75 -6.43 1 82.06 28 GLU B O 1
ATOM 1697 N N . ALA B 1 29 ? -1.837 -17.859 -4.488 1 86.31 29 ALA B N 1
ATOM 1698 C CA . ALA B 1 29 ? -2.248 -19.109 -3.863 1 86.31 29 ALA B CA 1
ATOM 1699 C C . ALA B 1 29 ? -3.725 -19.391 -4.125 1 86.31 29 ALA B C 1
ATOM 1701 O O . ALA B 1 29 ? -4.191 -20.516 -3.918 1 86.31 29 ALA B O 1
ATOM 1702 N N . ALA B 1 30 ? -4.445 -18.453 -4.586 1 90.81 30 ALA B N 1
ATOM 1703 C CA . ALA B 1 30 ? -5.887 -18.609 -4.766 1 90.81 30 ALA B CA 1
ATOM 1704 C C . ALA B 1 30 ? -6.211 -19.141 -6.156 1 90.81 30 ALA B C 1
ATOM 1706 O O . ALA B 1 30 ? -6.883 -18.484 -6.949 1 90.81 30 ALA B O 1
ATOM 1707 N N . THR B 1 31 ? -5.82 -20.406 -6.414 1 91.25 31 THR B N 1
ATOM 1708 C CA . THR B 1 31 ? -6.219 -21.094 -7.641 1 91.25 31 THR B CA 1
ATOM 1709 C C . THR B 1 31 ? -7.578 -21.75 -7.473 1 91.25 31 THR B C 1
ATOM 1711 O O . THR B 1 31 ? -8.031 -21.984 -6.348 1 91.25 31 THR B O 1
ATOM 1714 N N . LEU B 1 32 ? -8.203 -22.047 -8.656 1 93.62 32 LEU B N 1
ATOM 1715 C CA . LEU B 1 32 ? -9.5 -22.703 -8.594 1 93.62 32 LEU B CA 1
ATOM 1716 C C . LEU B 1 32 ? -9.398 -24.031 -7.832 1 93.62 32 LEU B C 1
ATOM 1718 O O . LEU B 1 32 ? -10.273 -24.359 -7.027 1 93.62 32 LEU B O 1
ATOM 1722 N N . ARG B 1 33 ? -8.297 -24.75 -8.031 1 93.81 33 ARG B N 1
ATOM 1723 C CA . ARG B 1 33 ? -8.094 -26.031 -7.383 1 93.81 33 ARG B CA 1
ATOM 1724 C C . ARG B 1 33 ? -7.902 -25.859 -5.879 1 93.81 33 ARG B C 1
ATOM 1726 O O . ARG B 1 33 ? -8.531 -26.562 -5.086 1 93.81 33 ARG B O 1
ATOM 1733 N N . ASP B 1 34 ? -7.098 -24.953 -5.461 1 95 34 ASP B N 1
ATOM 1734 C CA . ASP B 1 34 ? -6.805 -24.734 -4.043 1 95 34 ASP B CA 1
ATOM 1735 C C . ASP B 1 34 ? -8.023 -24.188 -3.311 1 95 34 ASP B C 1
ATOM 1737 O O . ASP B 1 34 ? -8.258 -24.516 -2.145 1 95 34 ASP B O 1
ATOM 1741 N N . VAL B 1 35 ? -8.75 -23.328 -4.02 1 96.12 35 VAL B N 1
ATOM 1742 C CA . VAL B 1 35 ? -9.961 -22.766 -3.443 1 96.12 35 VAL B CA 1
ATOM 1743 C C . VAL B 1 35 ? -11.008 -23.859 -3.236 1 96.12 35 VAL B C 1
ATOM 1745 O O . VAL B 1 35 ? -11.672 -23.891 -2.199 1 96.12 35 VAL B O 1
ATOM 1748 N N . ALA B 1 36 ? -11.141 -24.719 -4.234 1 95.69 36 ALA B N 1
ATOM 1749 C CA . ALA B 1 36 ? -12.07 -25.844 -4.117 1 95.69 36 ALA B CA 1
ATOM 1750 C C . ALA B 1 36 ? -11.734 -26.703 -2.9 1 95.69 36 ALA B C 1
ATOM 1752 O O . ALA B 1 36 ? -12.617 -27.047 -2.111 1 95.69 36 ALA B O 1
ATOM 1753 N N . ALA B 1 37 ? -10.5 -27.016 -2.736 1 96.12 37 ALA B N 1
ATOM 1754 C CA . ALA B 1 37 ? -10.031 -27.812 -1.614 1 96.12 37 ALA B CA 1
ATOM 1755 C C . ALA B 1 37 ? -10.32 -27.125 -0.283 1 96.12 37 ALA B C 1
ATOM 1757 O O . ALA B 1 37 ? -10.828 -27.75 0.651 1 96.12 37 ALA B O 1
ATOM 1758 N N . ARG B 1 38 ? -10.078 -25.859 -0.192 1 94.69 38 ARG B N 1
ATOM 1759 C CA . ARG B 1 38 ? -10.266 -25.094 1.039 1 94.69 38 ARG B CA 1
ATOM 1760 C C . ARG B 1 38 ? -11.742 -24.969 1.379 1 94.69 38 ARG B C 1
ATOM 1762 O O . ARG B 1 38 ? -12.125 -24.984 2.553 1 94.69 38 ARG B O 1
ATOM 1769 N N . ALA B 1 39 ? -12.531 -24.797 0.352 1 94.88 39 ALA B N 1
ATOM 1770 C CA . ALA B 1 39 ? -13.969 -24.609 0.533 1 94.88 39 ALA B CA 1
ATOM 1771 C C . ALA B 1 39 ? -14.672 -25.953 0.709 1 94.88 39 ALA B C 1
ATOM 1773 O O . ALA B 1 39 ? -15.875 -26 0.977 1 94.88 39 ALA B O 1
ATOM 1774 N N . GLU B 1 40 ? -13.883 -27.016 0.503 1 95.5 40 GLU B N 1
ATOM 1775 C CA . GLU B 1 40 ? -14.43 -28.375 0.601 1 95.5 40 GLU B CA 1
ATOM 1776 C C . GLU B 1 40 ? -15.586 -28.562 -0.372 1 95.5 40 GLU B C 1
ATOM 1778 O O . GLU B 1 40 ? -16.656 -29.062 0.013 1 95.5 40 GLU B O 1
ATOM 1783 N N . VAL B 1 41 ? -15.383 -28.141 -1.546 1 94.38 41 VAL B N 1
ATOM 1784 C CA . VAL B 1 41 ? -16.297 -28.359 -2.656 1 94.38 41 VAL B CA 1
ATOM 1785 C C . VAL B 1 41 ? -15.539 -28.922 -3.852 1 94.38 41 VAL B C 1
ATOM 1787 O O . VAL B 1 41 ? -14.305 -28.906 -3.879 1 94.38 41 VAL B O 1
ATOM 1790 N N . SER B 1 42 ? -16.281 -29.422 -4.762 1 93.5 42 SER B N 1
ATOM 1791 C CA . SER B 1 42 ? -15.648 -29.984 -5.953 1 93.5 42 SER B CA 1
ATOM 1792 C C . SER B 1 42 ? -15.164 -28.875 -6.887 1 93.5 42 SER B C 1
ATOM 1794 O O . SER B 1 42 ? -15.672 -27.75 -6.848 1 93.5 42 SER B O 1
ATOM 1796 N N . MET B 1 43 ? -14.164 -29.25 -7.703 1 93 43 MET B N 1
ATOM 1797 C CA . MET B 1 43 ? -13.703 -28.344 -8.742 1 93 43 MET B CA 1
ATOM 1798 C C . MET B 1 43 ? -14.852 -27.938 -9.656 1 93 43 MET B C 1
ATOM 1800 O O . MET B 1 43 ? -14.93 -26.781 -10.086 1 93 43 MET B O 1
ATOM 1804 N N . GLY B 1 44 ? -15.734 -28.844 -9.914 1 93.31 44 GLY B N 1
ATOM 1805 C CA . GLY B 1 44 ? -16.891 -28.562 -10.734 1 93.31 44 GLY B CA 1
ATOM 1806 C C . GLY B 1 44 ? -17.828 -27.547 -10.125 1 93.31 44 GLY B C 1
ATOM 1807 O O . GLY B 1 44 ? -18.359 -26.688 -10.828 1 93.31 44 GLY B O 1
ATOM 1808 N N . ALA B 1 45 ? -18 -27.641 -8.891 1 92.81 45 ALA B N 1
ATOM 1809 C CA . ALA B 1 45 ? -18.844 -26.672 -8.18 1 92.81 45 ALA B CA 1
ATOM 1810 C C . ALA B 1 45 ? -18.266 -25.266 -8.266 1 92.81 45 ALA B C 1
ATOM 1812 O O . ALA B 1 45 ? -19 -24.297 -8.461 1 92.81 45 ALA B O 1
ATOM 1813 N N . VAL B 1 46 ? -16.922 -25.141 -8.062 1 94.81 46 VAL B N 1
ATOM 1814 C CA . VAL B 1 46 ? -16.266 -23.844 -8.188 1 94.81 46 VAL B CA 1
ATOM 1815 C C . VAL B 1 46 ? -16.422 -23.312 -9.609 1 94.81 46 VAL B C 1
ATOM 1817 O O . VAL B 1 46 ? -16.719 -22.141 -9.812 1 94.81 46 VAL B O 1
ATOM 1820 N N . GLN B 1 47 ? -16.344 -24.203 -10.555 1 94 47 GLN B N 1
ATOM 1821 C CA . GLN B 1 47 ? -16.391 -23.828 -11.961 1 94 47 GLN B CA 1
ATOM 1822 C C . GLN B 1 47 ? -17.797 -23.391 -12.367 1 94 47 GLN B C 1
ATOM 1824 O O . GLN B 1 47 ? -17.953 -22.562 -13.258 1 94 47 GLN B O 1
ATOM 1829 N N . ARG B 1 48 ? -18.781 -23.922 -11.688 1 93.81 48 ARG B N 1
ATOM 1830 C CA . ARG B 1 48 ? -20.156 -23.5 -11.93 1 93.81 48 ARG B CA 1
ATOM 1831 C C . ARG B 1 48 ? -20.391 -22.078 -11.43 1 93.81 48 ARG B C 1
ATOM 1833 O O . ARG B 1 48 ? -21.219 -21.344 -11.984 1 93.81 48 ARG B O 1
ATOM 1840 N N . CYS B 1 49 ? -19.672 -21.766 -10.391 1 94.25 49 CYS B N 1
ATOM 1841 C CA . CYS B 1 49 ? -19.828 -20.438 -9.805 1 94.25 49 CYS B CA 1
ATOM 1842 C C . CYS B 1 49 ? -18.969 -19.422 -10.539 1 94.25 49 CYS B C 1
ATOM 1844 O O . CYS B 1 49 ? -19.375 -18.266 -10.727 1 94.25 49 CYS B O 1
ATOM 1846 N N . PHE B 1 50 ? -17.75 -19.859 -10.891 1 94.31 50 PHE B N 1
ATOM 1847 C CA . PHE B 1 50 ? -16.781 -18.953 -11.508 1 94.31 50 PHE B CA 1
ATOM 1848 C C . PHE B 1 50 ? -16.094 -19.625 -12.688 1 94.31 50 PHE B C 1
ATOM 1850 O O . PHE B 1 50 ? -15.438 -20.656 -12.531 1 94.31 50 PHE B O 1
ATOM 1857 N N . ARG B 1 51 ? -16.172 -18.922 -13.734 1 91.12 51 ARG B N 1
ATOM 1858 C CA . ARG B 1 51 ? -15.609 -19.484 -14.953 1 91.12 51 ARG B CA 1
ATOM 1859 C C . ARG B 1 51 ? -14.094 -19.359 -14.969 1 91.12 51 ARG B C 1
ATOM 1861 O O . ARG B 1 51 ? -13.398 -20.188 -15.562 1 91.12 51 ARG B O 1
ATOM 1868 N N . THR B 1 52 ? -13.664 -18.25 -14.344 1 92 52 THR B N 1
ATOM 1869 C CA . THR B 1 52 ? -12.227 -18 -14.359 1 92 52 THR B CA 1
ATOM 1870 C C . THR B 1 52 ? -11.727 -17.594 -12.977 1 92 52 THR B C 1
ATOM 1872 O O . THR B 1 52 ? -12.516 -17.188 -12.125 1 92 52 THR B O 1
ATOM 1875 N N . LYS B 1 53 ? -10.461 -17.75 -12.82 1 91 53 LYS B N 1
ATOM 1876 C CA . LYS B 1 53 ? -9.812 -17.281 -11.602 1 91 53 LYS B CA 1
ATOM 1877 C C . LYS B 1 53 ? -10.047 -15.789 -11.398 1 91 53 LYS B C 1
ATOM 1879 O O . LYS B 1 53 ? -10.297 -15.344 -10.273 1 91 53 LYS B O 1
ATOM 1884 N N . ASP B 1 54 ? -10.062 -15.102 -12.477 1 89.12 54 ASP B N 1
ATOM 1885 C CA . ASP B 1 54 ? -10.266 -13.656 -12.422 1 89.12 54 ASP B CA 1
ATOM 1886 C C . ASP B 1 54 ? -11.664 -13.32 -11.898 1 89.12 54 ASP B C 1
ATOM 1888 O O . ASP B 1 54 ? -11.82 -12.438 -11.055 1 89.12 54 ASP B O 1
ATOM 1892 N N . GLU B 1 55 ? -12.578 -13.992 -12.383 1 92.88 55 GLU B N 1
ATOM 1893 C CA . GLU B 1 55 ? -13.945 -13.781 -11.922 1 92.88 55 GLU B CA 1
ATOM 1894 C C . GLU B 1 55 ? -14.078 -14.086 -10.438 1 92.88 55 GLU B C 1
ATOM 1896 O O . GLU B 1 55 ? -14.742 -13.344 -9.703 1 92.88 55 GLU B O 1
ATOM 1901 N N . MET B 1 56 ? -13.453 -15.133 -10.047 1 94 56 MET B N 1
ATOM 1902 C CA . MET B 1 56 ? -13.477 -15.547 -8.648 1 94 56 MET B CA 1
ATOM 1903 C C . MET B 1 56 ? -12.812 -14.5 -7.758 1 94 56 MET B C 1
ATOM 1905 O O . MET B 1 56 ? -13.359 -14.117 -6.723 1 94 56 MET B O 1
ATOM 1909 N N . LEU B 1 57 ? -11.719 -13.961 -8.18 1 91.75 57 LEU B N 1
ATOM 1910 C CA . LEU B 1 57 ? -10.977 -12.961 -7.414 1 91.75 57 LEU B CA 1
ATOM 1911 C C . LEU B 1 57 ? -11.742 -11.648 -7.34 1 91.75 57 LEU B C 1
ATOM 1913 O O . LEU B 1 57 ? -11.773 -11 -6.289 1 91.75 57 LEU B O 1
ATOM 1917 N N . ARG B 1 58 ? -12.359 -11.273 -8.391 1 92.06 58 ARG B N 1
ATOM 1918 C CA . ARG B 1 58 ? -13.148 -10.047 -8.414 1 92.06 58 ARG B CA 1
ATOM 1919 C C . ARG B 1 58 ? -14.328 -10.141 -7.453 1 92.06 58 ARG B C 1
ATOM 1921 O O . ARG B 1 58 ? -14.648 -9.164 -6.766 1 92.06 58 ARG B O 1
ATOM 1928 N N . PHE B 1 59 ? -14.922 -11.336 -7.484 1 93.38 59 PHE B N 1
ATOM 1929 C CA . PHE B 1 59 ? -16.016 -11.547 -6.551 1 93.38 59 PHE B CA 1
ATOM 1930 C C . PHE B 1 59 ? -15.539 -11.469 -5.109 1 93.38 59 PHE B C 1
ATOM 1932 O O . PHE B 1 59 ? -16.188 -10.852 -4.266 1 93.38 59 PHE B O 1
ATOM 1939 N N . ALA B 1 60 ? -14.422 -12.07 -4.805 1 92.81 60 ALA B N 1
ATOM 1940 C CA . ALA B 1 60 ? -13.852 -12.047 -3.461 1 92.81 60 ALA B CA 1
ATOM 1941 C C . ALA B 1 60 ? -13.523 -10.617 -3.029 1 92.81 60 ALA B C 1
ATOM 1943 O O . ALA B 1 60 ? -13.781 -10.234 -1.886 1 92.81 60 ALA B O 1
ATOM 1944 N N . LEU B 1 61 ? -13.023 -9.828 -3.908 1 91.31 61 LEU B N 1
ATOM 1945 C CA . LEU B 1 61 ? -12.695 -8.438 -3.639 1 91.31 61 LEU B CA 1
ATOM 1946 C C . LEU B 1 61 ? -13.945 -7.641 -3.291 1 91.31 61 LEU B C 1
ATOM 1948 O O . LEU B 1 61 ? -13.961 -6.891 -2.312 1 91.31 61 LEU B O 1
ATOM 1952 N N . ARG B 1 62 ? -14.961 -7.824 -4.098 1 91.75 62 ARG B N 1
ATOM 1953 C CA . ARG B 1 62 ? -16.219 -7.137 -3.834 1 91.75 62 ARG B CA 1
ATOM 1954 C C . ARG B 1 62 ? -16.797 -7.543 -2.48 1 91.75 62 ARG B C 1
ATOM 1956 O O . ARG B 1 62 ? -17.297 -6.699 -1.738 1 91.75 62 ARG B O 1
ATOM 1963 N N . HIS B 1 63 ? -16.672 -8.805 -2.234 1 90.75 63 HIS B N 1
ATOM 1964 C CA . HIS B 1 63 ? -17.188 -9.344 -0.981 1 90.75 63 HIS B CA 1
ATOM 1965 C C . HIS B 1 63 ? -16.5 -8.703 0.219 1 90.75 63 HIS B C 1
ATOM 1967 O O . HIS B 1 63 ? -17.156 -8.312 1.186 1 90.75 63 HIS B O 1
ATOM 1973 N N . ILE B 1 64 ? -15.266 -8.516 0.194 1 88.38 64 ILE B N 1
ATOM 1974 C CA . ILE B 1 64 ? -14.508 -7.91 1.28 1 88.38 64 ILE B CA 1
ATOM 1975 C C . ILE B 1 64 ? -14.852 -6.422 1.377 1 88.38 64 ILE B C 1
ATOM 1977 O O . ILE B 1 64 ? -15 -5.887 2.477 1 88.38 64 ILE B O 1
ATOM 1981 N N . GLY B 1 65 ? -14.891 -5.758 0.259 1 90.19 65 GLY B N 1
ATOM 1982 C CA . GLY B 1 65 ? -15.297 -4.363 0.235 1 90.19 65 GLY B CA 1
ATOM 1983 C C . GLY B 1 65 ? -16.656 -4.121 0.874 1 90.19 65 GLY B C 1
ATOM 1984 O O . GLY B 1 65 ? -16.828 -3.172 1.641 1 90.19 65 GLY B O 1
ATOM 1985 N N . ASP B 1 66 ? -17.547 -5.02 0.583 1 90.38 66 ASP B N 1
ATOM 1986 C CA . ASP B 1 66 ? -18.891 -4.922 1.141 1 90.38 66 ASP B CA 1
ATOM 1987 C C . ASP B 1 66 ? -18.875 -5.094 2.658 1 90.38 66 ASP B C 1
ATOM 1989 O O . ASP B 1 66 ? -19.594 -4.406 3.375 1 90.38 66 ASP B O 1
ATOM 1993 N N . ARG B 1 67 ? -18.062 -5.957 3.1 1 89.5 67 ARG B N 1
ATOM 1994 C CA . ARG B 1 67 ? -17.953 -6.195 4.535 1 89.5 67 ARG B CA 1
ATOM 1995 C C . ARG B 1 67 ? -17.406 -4.961 5.254 1 89.5 67 ARG B C 1
ATOM 1997 O O . ARG B 1 67 ? -17.906 -4.598 6.324 1 89.5 67 ARG B O 1
ATOM 2004 N N . ILE B 1 68 ? -16.484 -4.293 4.68 1 90.19 68 ILE B N 1
ATOM 2005 C CA . ILE B 1 68 ? -15.914 -3.084 5.258 1 90.19 68 ILE B CA 1
ATOM 2006 C C . ILE B 1 68 ? -16.953 -1.968 5.258 1 90.19 68 ILE B C 1
ATOM 2008 O O . ILE B 1 68 ? -17.156 -1.297 6.273 1 90.19 68 ILE B O 1
ATOM 2012 N N . ALA B 1 69 ? -17.625 -1.849 4.137 1 90.69 69 ALA B N 1
ATOM 2013 C CA . ALA B 1 69 ? -18.656 -0.822 4.012 1 90.69 69 ALA B CA 1
ATOM 2014 C C . ALA B 1 69 ? -19.766 -1.038 5.035 1 90.69 69 ALA B C 1
ATOM 2016 O O . ALA B 1 69 ? -20.25 -0.084 5.652 1 90.69 69 ALA B O 1
ATOM 2017 N N . ASP B 1 70 ? -20.094 -2.275 5.23 1 91.44 70 ASP B N 1
ATOM 2018 C CA . ASP B 1 70 ? -21.156 -2.611 6.188 1 91.44 70 ASP B CA 1
ATOM 2019 C C . ASP B 1 70 ? -20.719 -2.266 7.613 1 91.44 70 ASP B C 1
ATOM 2021 O O . ASP B 1 70 ? -21.531 -1.764 8.398 1 91.44 70 ASP B O 1
ATOM 2025 N N . ARG B 1 71 ? -19.531 -2.5 7.941 1 91.25 71 ARG B N 1
ATOM 2026 C CA . ARG B 1 71 ? -19.016 -2.189 9.273 1 91.25 71 ARG B CA 1
ATOM 2027 C C . ARG B 1 71 ? -18.969 -0.683 9.5 1 91.25 71 ARG B C 1
ATOM 2029 O O . ARG B 1 71 ? -19.312 -0.208 10.586 1 91.25 71 ARG B O 1
ATOM 2036 N N . VAL B 1 72 ? -18.547 0.069 8.484 1 91 72 VAL B N 1
ATOM 2037 C CA . VAL B 1 72 ? -18.516 1.524 8.578 1 91 72 VAL B CA 1
ATOM 2038 C C . VAL B 1 72 ? -19.938 2.055 8.82 1 91 72 VAL B C 1
ATOM 2040 O O . VAL B 1 72 ? -20.156 2.869 9.719 1 91 72 VAL B O 1
ATOM 2043 N N . ARG B 1 73 ? -20.859 1.503 8.062 1 89.88 73 ARG B N 1
ATOM 2044 C CA . ARG B 1 73 ? -22.25 1.928 8.195 1 89.88 73 ARG B CA 1
ATOM 2045 C C . ARG B 1 73 ? -22.797 1.59 9.578 1 89.88 73 ARG B C 1
ATOM 2047 O O . ARG B 1 73 ? -23.453 2.422 10.211 1 89.88 73 ARG B O 1
ATOM 2054 N N . ALA B 1 74 ? -22.5 0.421 10.023 1 90.62 74 ALA B N 1
ATOM 2055 C CA . ALA B 1 74 ? -22.984 -0.028 11.328 1 90.62 74 ALA B CA 1
ATOM 2056 C C . ALA B 1 74 ? -22.422 0.844 12.453 1 90.62 74 ALA B C 1
ATOM 2058 O O . ALA B 1 74 ? -23.141 1.184 13.398 1 90.62 74 ALA B O 1
ATOM 2059 N N . ARG B 1 75 ? -21.172 1.214 12.352 1 86.56 75 ARG B N 1
ATOM 2060 C CA . ARG B 1 75 ? -20.516 2.041 13.359 1 86.56 75 ARG B CA 1
ATOM 2061 C C . ARG B 1 75 ? -21.109 3.445 13.383 1 86.56 75 ARG B C 1
ATOM 2063 O O . ARG B 1 75 ? -21.266 4.043 14.453 1 86.56 75 ARG B O 1
ATOM 2070 N N . LEU B 1 76 ? -21.422 3.957 12.234 1 87.31 76 LEU B N 1
ATOM 2071 C CA . LEU B 1 76 ? -21.984 5.305 12.117 1 87.31 76 LEU B CA 1
ATOM 2072 C C . LEU B 1 76 ? -23.422 5.352 12.625 1 87.31 76 LEU B C 1
ATOM 2074 O O . LEU B 1 76 ? -23.859 6.367 13.164 1 87.31 76 LEU B O 1
ATOM 2078 N N . LEU B 1 77 ? -24.109 4.215 12.5 1 84.88 77 LEU B N 1
ATOM 2079 C CA . LEU B 1 77 ? -25.5 4.141 12.93 1 84.88 77 LEU B CA 1
ATOM 2080 C C . LEU B 1 77 ? -25.594 3.893 14.43 1 84.88 77 LEU B C 1
ATOM 2082 O O . LEU B 1 77 ? -26.609 4.215 15.062 1 84.88 77 LEU B O 1
ATOM 2086 N N . ALA B 1 78 ? -24.609 3.262 15 1 77.19 78 ALA B N 1
ATOM 2087 C CA . ALA B 1 78 ? -24.625 2.887 16.406 1 77.19 78 ALA B CA 1
ATOM 2088 C C . ALA B 1 78 ? -24.516 4.117 17.312 1 77.19 78 ALA B C 1
ATOM 2090 O O . ALA B 1 78 ? -24.875 4.07 18.484 1 77.19 78 ALA B O 1
ATOM 2091 N N . GLY B 1 79 ? -23.938 5.289 16.734 1 65.06 79 GLY B N 1
ATOM 2092 C CA . GLY B 1 79 ? -23.812 6.461 17.594 1 65.06 79 GLY B CA 1
ATOM 2093 C C . GLY B 1 79 ? -24.797 7.566 17.234 1 65.06 79 GLY B C 1
ATOM 2094 O O . GLY B 1 79 ? -24.609 8.25 16.219 1 65.06 79 GLY B O 1
ATOM 2095 N N . PRO B 1 80 ? -26.203 7.562 17.656 1 61.56 80 PRO B N 1
ATOM 2096 C CA . PRO B 1 80 ? -27.203 8.547 17.234 1 61.56 80 PRO B CA 1
ATO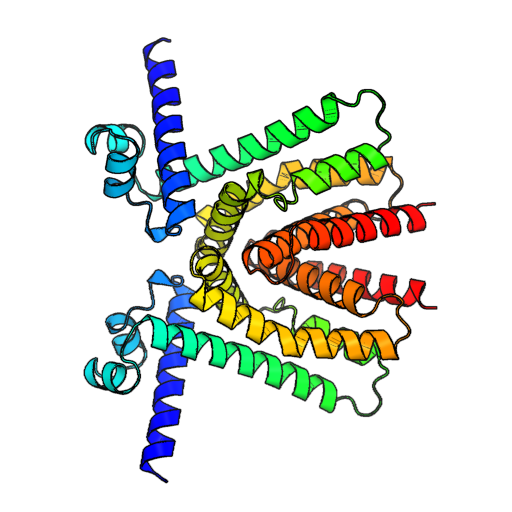M 2097 C C . PRO B 1 80 ? -26.609 9.945 17.062 1 61.56 80 PRO B C 1
ATOM 2099 O O . PRO B 1 80 ? -26.828 10.57 16.016 1 61.56 80 PRO B O 1
ATOM 2102 N N . ALA B 1 81 ? -26.219 10.586 18.031 1 64.12 81 ALA B N 1
ATOM 2103 C CA . ALA B 1 81 ? -25.875 12 18.078 1 64.12 81 ALA B CA 1
ATOM 2104 C C . ALA B 1 81 ? -24.391 12.211 17.859 1 64.12 81 ALA B C 1
ATOM 2106 O O . ALA B 1 81 ? -23.766 13.023 18.547 1 64.12 81 ALA B O 1
ATOM 2107 N N . GLN B 1 82 ? -23.953 11.664 16.797 1 78.44 82 GLN B N 1
ATOM 2108 C CA . GLN B 1 82 ? -22.531 11.852 16.578 1 78.44 82 GLN B CA 1
ATOM 2109 C C . GLN B 1 82 ? -22.25 13.133 15.797 1 78.44 82 GLN B C 1
ATOM 2111 O O . GLN B 1 82 ? -22.984 13.469 14.867 1 78.44 82 GLN B O 1
ATOM 2116 N N . SER B 1 83 ? -21.453 13.922 16.406 1 86.12 83 SER B N 1
ATOM 2117 C CA . SER B 1 83 ? -20.969 15.047 15.609 1 86.12 83 SER B CA 1
ATOM 2118 C C . SER B 1 83 ? -20.281 14.562 14.336 1 86.12 83 SER B C 1
ATOM 2120 O O . SER B 1 83 ? -19.922 13.391 14.234 1 86.12 83 SER B O 1
ATOM 2122 N N . ALA B 1 84 ? -20.234 15.344 13.352 1 88.38 84 ALA B N 1
ATOM 2123 C CA . ALA B 1 84 ? -19.516 15.023 12.117 1 88.38 84 ALA B CA 1
ATOM 2124 C C . ALA B 1 84 ? -18.078 14.625 12.414 1 88.38 84 ALA B C 1
ATOM 2126 O O . ALA B 1 84 ? -17.531 13.727 11.766 1 88.38 84 ALA B O 1
ATOM 2127 N N . ALA B 1 85 ? -17.5 15.242 13.406 1 88.38 85 ALA B N 1
ATOM 2128 C CA . ALA B 1 85 ? -16.125 14.953 13.789 1 88.38 85 ALA B CA 1
ATOM 2129 C C . ALA B 1 85 ? -15.992 13.547 14.359 1 88.38 85 ALA B C 1
ATOM 2131 O O . ALA B 1 85 ? -15.07 12.812 14 1 88.38 85 ALA B O 1
ATOM 2132 N N . SER B 1 86 ? -16.922 13.188 15.227 1 90.12 86 SER B N 1
ATOM 2133 C CA . SER B 1 86 ? -16.891 11.852 15.805 1 90.12 86 SER B CA 1
ATOM 2134 C C . SER B 1 86 ? -17.156 10.781 14.742 1 90.12 86 SER B C 1
ATOM 2136 O O . SER B 1 86 ? -16.516 9.727 14.75 1 90.12 86 SER B O 1
ATOM 2138 N N . ALA B 1 87 ? -18.078 11.102 13.836 1 92.75 87 ALA B N 1
ATOM 2139 C CA . ALA B 1 87 ? -18.391 10.188 12.742 1 92.75 87 ALA B CA 1
ATOM 2140 C C . ALA B 1 87 ? -17.188 9.992 11.828 1 92.75 87 ALA B C 1
ATOM 2142 O O . ALA B 1 87 ? -16.906 8.875 11.391 1 92.75 87 ALA B O 1
ATOM 2143 N N . LEU B 1 88 ? -16.469 11.086 11.594 1 93.25 88 LEU B N 1
ATOM 2144 C CA . LEU B 1 88 ? -15.273 11.031 10.773 1 93.25 88 LEU B CA 1
ATOM 2145 C C . LEU B 1 88 ? -14.219 10.141 11.414 1 93.25 88 LEU B C 1
ATOM 2147 O O . LEU B 1 88 ? -13.594 9.32 10.734 1 93.25 88 LEU B O 1
ATOM 2151 N N . GLY B 1 89 ? -14.031 10.289 12.703 1 93.06 89 GLY B N 1
ATOM 2152 C CA . GLY B 1 89 ? -13.094 9.438 13.422 1 93.06 89 GLY B CA 1
ATOM 2153 C C . GLY B 1 89 ? -13.438 7.965 13.32 1 93.06 89 GLY B C 1
ATOM 2154 O O . GLY B 1 89 ? -12.555 7.137 13.07 1 93.06 89 GLY B O 1
ATOM 2155 N N . HIS B 1 90 ? -14.703 7.637 13.453 1 91.94 90 HIS B N 1
ATOM 2156 C CA . HIS B 1 90 ? -15.156 6.25 13.375 1 91.94 90 HIS B CA 1
ATOM 2157 C C . HIS B 1 90 ? -14.969 5.691 11.969 1 91.94 90 HIS B C 1
ATOM 2159 O O . HIS B 1 90 ? -14.477 4.57 11.805 1 91.94 90 HIS B O 1
ATOM 2165 N N . ALA B 1 91 ? -15.367 6.469 10.984 1 94 91 ALA B N 1
ATOM 2166 C CA . ALA B 1 91 ? -15.234 6.031 9.594 1 94 91 ALA B CA 1
ATOM 2167 C C . ALA B 1 91 ? -13.766 5.793 9.234 1 94 91 ALA B C 1
ATOM 2169 O O . ALA B 1 91 ? -13.422 4.754 8.672 1 94 91 ALA B O 1
ATOM 2170 N N . ALA B 1 92 ? -12.891 6.742 9.648 1 94.88 92 ALA B N 1
ATOM 2171 C CA . ALA B 1 92 ? -11.469 6.633 9.352 1 94.88 92 ALA B CA 1
ATOM 2172 C C . ALA B 1 92 ? -10.852 5.406 10.016 1 94.88 92 ALA B C 1
ATOM 2174 O O . ALA B 1 92 ? -10.047 4.699 9.414 1 94.88 92 ALA B O 1
ATOM 2175 N N . THR B 1 93 ? -11.273 5.141 11.195 1 92.56 93 THR B N 1
ATOM 2176 C CA . THR B 1 93 ? -10.75 4.008 11.953 1 92.56 93 THR B CA 1
ATOM 2177 C C . THR B 1 93 ? -11.141 2.689 11.289 1 92.56 93 THR B C 1
ATOM 2179 O O . THR B 1 93 ? -10.32 1.777 11.188 1 92.56 93 THR B O 1
ATOM 2182 N N . GLU B 1 94 ? -12.352 2.607 10.82 1 91.94 94 GLU B N 1
ATOM 2183 C CA . GLU B 1 94 ? -12.812 1.373 10.195 1 91.94 94 GLU B CA 1
ATOM 2184 C C . GLU B 1 94 ? -12.172 1.174 8.82 1 91.94 94 GLU B C 1
ATOM 2186 O O . GLU B 1 94 ? -11.891 0.043 8.422 1 91.94 94 GLU B O 1
ATOM 2191 N N . LEU B 1 95 ? -11.992 2.281 8.188 1 94.38 95 LEU B N 1
ATOM 2192 C CA . LEU B 1 95 ? -11.383 2.203 6.867 1 94.38 95 LEU B CA 1
ATOM 2193 C C . LEU B 1 95 ? -9.898 1.856 6.969 1 94.38 95 LEU B C 1
ATOM 2195 O O . LEU B 1 95 ? -9.352 1.209 6.078 1 94.38 95 LEU B O 1
ATOM 2199 N N . ALA B 1 96 ? -9.438 2.361 8.203 1 95.12 96 ALA B N 1
ATOM 2200 C CA . ALA B 1 96 ? -8.047 1.984 8.453 1 95.12 96 ALA B CA 1
ATOM 2201 C C . ALA B 1 96 ? -7.957 0.583 9.055 1 95.12 96 ALA B C 1
ATOM 2203 O O . ALA B 1 96 ? -8.539 0.313 10.109 1 95.12 96 ALA B O 1
ATOM 2204 N N . LEU B 1 97 ? -7.789 -0.427 8.602 1 94.94 97 LEU B N 1
ATOM 2205 C CA . LEU B 1 97 ? -7.676 -1.841 8.945 1 94.94 97 LEU B CA 1
ATOM 2206 C C . LEU B 1 97 ? -6.484 -2.082 9.867 1 94.94 97 LEU B C 1
ATOM 2208 O O . LEU B 1 97 ? -5.684 -2.99 9.625 1 94.94 97 LEU B O 1
ATOM 2212 N N . LEU B 1 98 ? -6.438 -1.312 10.961 1 96.94 98 LEU B N 1
ATOM 2213 C CA . LEU B 1 98 ? -5.234 -1.303 11.789 1 96.94 98 LEU B CA 1
ATOM 2214 C C . LEU B 1 98 ? -5.305 -2.383 12.859 1 96.94 98 LEU B C 1
ATOM 2216 O O . LEU B 1 98 ? -4.27 -2.838 13.359 1 96.94 98 LEU B O 1
ATOM 2220 N N . ARG B 1 99 ? -6.527 -2.773 13.227 1 93.94 99 ARG B N 1
ATOM 2221 C CA . ARG B 1 99 ? -6.711 -3.656 14.375 1 93.94 99 ARG B CA 1
ATOM 2222 C C . ARG B 1 99 ? -6.406 -5.105 14.008 1 93.94 99 ARG B C 1
ATOM 2224 O O . ARG B 1 99 ? -6.527 -5.492 12.844 1 93.94 99 ARG B O 1
ATOM 2231 N N . ALA B 1 100 ? -6.066 -5.871 15.031 1 92.94 100 ALA B N 1
ATOM 2232 C CA . ALA B 1 100 ? -5.727 -7.277 14.836 1 92.94 100 ALA B CA 1
ATOM 2233 C C . ALA B 1 100 ? -6.875 -8.039 14.18 1 92.94 100 ALA B C 1
ATOM 2235 O O . ALA B 1 100 ? -6.648 -8.922 13.344 1 92.94 100 ALA B O 1
ATOM 2236 N N . GLU B 1 101 ? -8.102 -7.684 14.508 1 91.25 101 GLU B N 1
ATOM 2237 C CA . GLU B 1 101 ? -9.266 -8.383 13.977 1 91.25 101 GLU B CA 1
ATOM 2238 C C . GLU B 1 101 ? -9.453 -8.094 12.492 1 91.25 101 GLU B C 1
ATOM 2240 O O . GLU B 1 101 ? -10.188 -8.805 11.805 1 91.25 101 GLU B O 1
ATOM 2245 N N . HIS B 1 102 ? -8.727 -7.055 11.969 1 92.75 102 HIS B N 1
ATOM 2246 C CA . HIS B 1 102 ? -8.859 -6.68 10.57 1 92.75 102 HIS B CA 1
ATOM 2247 C C . HIS B 1 102 ? -7.633 -7.109 9.766 1 92.75 102 HIS B C 1
ATOM 2249 O O . HIS B 1 102 ? -7.512 -6.777 8.586 1 92.75 102 HIS B O 1
ATOM 2255 N N . ARG B 1 103 ? -6.738 -7.832 10.367 1 93.19 103 ARG B N 1
ATOM 2256 C CA . ARG B 1 103 ? -5.461 -8.164 9.742 1 93.19 103 ARG B CA 1
ATOM 2257 C C . ARG B 1 103 ? -5.668 -8.945 8.445 1 93.19 103 ARG B C 1
ATOM 2259 O O . ARG B 1 103 ? -4.992 -8.688 7.449 1 93.19 103 ARG B O 1
ATOM 2266 N N . ALA B 1 104 ? -6.586 -9.906 8.477 1 91.75 104 ALA B N 1
ATOM 2267 C CA . ALA B 1 104 ? -6.852 -10.695 7.277 1 91.75 104 ALA B CA 1
ATOM 2268 C C . ALA B 1 104 ? -7.355 -9.82 6.137 1 91.75 104 ALA B C 1
ATOM 2270 O O . ALA B 1 104 ? -6.879 -9.922 5.004 1 91.75 104 ALA B O 1
ATOM 2271 N N . GLU B 1 105 ? -8.266 -8.914 6.422 1 92.88 105 GLU B N 1
ATOM 2272 C CA . GLU B 1 105 ? -8.789 -7.992 5.418 1 92.88 105 GLU B CA 1
ATOM 2273 C C . GLU B 1 105 ? -7.691 -7.078 4.883 1 92.88 105 GLU B C 1
ATOM 2275 O O . GLU B 1 105 ? -7.637 -6.801 3.682 1 92.88 105 GLU B O 1
ATOM 2280 N N . ALA B 1 106 ? -6.809 -6.621 5.793 1 95.25 106 ALA B N 1
ATOM 2281 C CA . ALA B 1 106 ? -5.695 -5.758 5.406 1 95.25 106 ALA B CA 1
ATOM 2282 C C . ALA B 1 106 ? -4.754 -6.473 4.441 1 95.25 106 ALA B C 1
ATOM 2284 O O . ALA B 1 106 ? -4.332 -5.898 3.434 1 95.25 106 ALA B O 1
ATOM 2285 N N . ARG B 1 107 ? -4.473 -7.742 4.734 1 94.38 107 ARG B N 1
ATOM 2286 C CA . ARG B 1 107 ? -3.584 -8.523 3.883 1 94.38 107 ARG B CA 1
ATOM 2287 C C . ARG B 1 107 ? -4.211 -8.773 2.516 1 94.38 107 ARG B C 1
ATOM 2289 O O . ARG B 1 107 ? -3.541 -8.656 1.487 1 94.38 107 ARG B O 1
ATOM 2296 N N . ILE B 1 108 ? -5.461 -9.07 2.523 1 93.12 108 ILE B N 1
ATOM 2297 C CA . ILE B 1 108 ? -6.188 -9.312 1.28 1 93.12 108 ILE B CA 1
ATOM 2298 C C . ILE B 1 108 ? -6.246 -8.031 0.455 1 93.12 108 ILE B C 1
ATOM 2300 O O . ILE B 1 108 ? -5.977 -8.047 -0.749 1 93.12 108 ILE B O 1
ATOM 2304 N N . TRP B 1 109 ? -6.555 -6.941 1.123 1 93.5 109 TRP B N 1
ATOM 2305 C CA . TRP B 1 109 ? -6.594 -5.641 0.463 1 93.5 109 TRP B CA 1
ATOM 2306 C C . TRP B 1 109 ? -5.25 -5.312 -0.18 1 93.5 109 TRP B C 1
ATOM 2308 O O . TRP B 1 109 ? -5.188 -4.984 -1.367 1 93.5 109 TRP B O 1
ATOM 2318 N N . LEU B 1 110 ? -4.242 -5.422 0.563 1 95.06 110 LEU B N 1
ATOM 2319 C CA . LEU B 1 110 ? -2.906 -5.09 0.077 1 95.06 110 LEU B CA 1
ATOM 2320 C C . LEU B 1 110 ? -2.518 -5.984 -1.096 1 95.06 110 LEU B C 1
ATOM 2322 O O . LEU B 1 110 ? -1.916 -5.516 -2.064 1 95.06 110 LEU B O 1
ATOM 2326 N N . ALA B 1 111 ? -2.865 -7.258 -1.044 1 93.56 111 ALA B N 1
ATOM 2327 C CA . ALA B 1 111 ? -2.598 -8.188 -2.139 1 93.56 111 ALA B CA 1
ATOM 2328 C C . ALA B 1 111 ? -3.314 -7.75 -3.414 1 93.56 111 ALA B C 1
ATOM 2330 O O . ALA B 1 111 ? -2.729 -7.766 -4.5 1 93.56 111 ALA B O 1
ATOM 2331 N N . PHE B 1 112 ? -4.551 -7.328 -3.283 1 93.94 112 PHE B N 1
ATOM 2332 C CA . PHE B 1 112 ? -5.324 -6.898 -4.441 1 93.94 112 PHE B CA 1
ATOM 2333 C C . PHE B 1 112 ? -4.793 -5.582 -4.992 1 93.94 112 PHE B C 1
ATOM 2335 O O . PHE B 1 112 ? -4.77 -5.375 -6.207 1 93.94 112 PHE B O 1
ATOM 2342 N N . VAL B 1 113 ? -4.344 -4.695 -4.105 1 95.38 113 VAL B N 1
ATOM 2343 C CA . VAL B 1 113 ? -3.785 -3.422 -4.551 1 95.38 113 VAL B CA 1
ATOM 2344 C C . VAL B 1 113 ? -2.52 -3.67 -5.367 1 95.38 113 VAL B C 1
ATOM 2346 O O . VAL B 1 113 ? -2.336 -3.078 -6.434 1 95.38 113 VAL B O 1
ATOM 2349 N N . ALA B 1 114 ? -1.698 -4.535 -4.898 1 93.81 114 ALA B N 1
ATOM 2350 C CA . ALA B 1 114 ? -0.464 -4.852 -5.613 1 93.81 114 ALA B CA 1
ATOM 2351 C C . ALA B 1 114 ? -0.762 -5.461 -6.98 1 93.81 114 ALA B C 1
ATOM 2353 O O . ALA B 1 114 ? -0.139 -5.098 -7.98 1 93.81 114 ALA B O 1
ATOM 2354 N N . ARG B 1 115 ? -1.713 -6.363 -7.027 1 91.44 115 ARG B N 1
ATOM 2355 C CA . ARG B 1 115 ? -2.082 -6.984 -8.297 1 91.44 115 ARG B CA 1
ATOM 2356 C C . ARG B 1 115 ? -2.711 -5.965 -9.242 1 91.44 115 ARG B C 1
ATOM 2358 O O . ARG B 1 115 ? -2.451 -5.984 -10.445 1 91.44 115 ARG B O 1
ATOM 2365 N N . ALA B 1 116 ? -3.52 -5.129 -8.727 1 93.12 116 ALA B N 1
ATOM 2366 C CA . ALA B 1 116 ? -4.219 -4.113 -9.516 1 93.12 116 ALA B CA 1
ATOM 2367 C C . ALA B 1 116 ? -3.232 -3.154 -10.172 1 93.12 116 ALA B C 1
ATOM 2369 O O . ALA B 1 116 ? -3.52 -2.59 -11.227 1 93.12 116 ALA B O 1
ATOM 2370 N N . ALA B 1 117 ? -2.039 -3.027 -9.57 1 92.94 117 ALA B N 1
ATOM 2371 C CA . ALA B 1 117 ? -1.022 -2.129 -10.109 1 92.94 117 ALA B CA 1
ATOM 2372 C C . ALA B 1 117 ? -0.558 -2.59 -11.492 1 92.94 117 ALA B C 1
ATOM 2374 O O . ALA B 1 117 ? -0.012 -1.801 -12.266 1 92.94 117 ALA B O 1
ATOM 2375 N N . VAL B 1 118 ? -0.823 -3.9 -11.852 1 90.5 118 VAL B N 1
ATOM 2376 C CA . VAL B 1 118 ? -0.369 -4.426 -13.133 1 90.5 118 VAL B CA 1
ATOM 2377 C C . VAL B 1 118 ? -1.536 -5.086 -13.867 1 90.5 118 VAL B C 1
ATOM 2379 O O . VAL B 1 118 ? -1.332 -5.855 -14.805 1 90.5 118 VAL B O 1
ATOM 2382 N N . ASP B 1 119 ? -2.748 -4.867 -13.336 1 90.94 119 ASP B N 1
ATOM 2383 C CA . ASP B 1 119 ? -3.975 -5.414 -13.914 1 90.94 119 ASP B CA 1
ATOM 2384 C C . ASP B 1 119 ? -5.059 -4.344 -14.016 1 90.94 119 ASP B C 1
ATOM 2386 O O . ASP B 1 119 ? -5.789 -4.102 -13.055 1 90.94 119 ASP B O 1
ATOM 2390 N N . PRO B 1 120 ? -5.258 -3.783 -15.203 1 91 120 PRO B N 1
ATOM 2391 C CA . PRO B 1 120 ? -6.188 -2.662 -15.352 1 91 120 PRO B CA 1
ATOM 2392 C C . PRO B 1 120 ? -7.617 -3.025 -14.961 1 91 120 PRO B C 1
ATOM 2394 O O . PRO B 1 120 ? -8.359 -2.178 -14.453 1 91 120 PRO B O 1
ATOM 2397 N N . GLY B 1 121 ? -7.988 -4.27 -15.234 1 90.56 121 GLY B N 1
ATOM 2398 C CA . GLY B 1 121 ? -9.32 -4.695 -14.844 1 90.56 121 GLY B CA 1
ATOM 2399 C C . GLY B 1 121 ? -9.531 -4.699 -13.344 1 90.56 121 GLY B C 1
ATOM 2400 O O . GLY B 1 121 ? -10.555 -4.219 -12.852 1 90.56 121 GLY B O 1
ATOM 2401 N N . LEU B 1 122 ? -8.594 -5.18 -12.617 1 90.94 122 LEU B N 1
ATOM 2402 C CA . LEU B 1 122 ? -8.672 -5.184 -11.164 1 90.94 122 LEU B CA 1
ATOM 2403 C C . LEU B 1 122 ? -8.547 -3.77 -10.602 1 90.94 122 LEU B C 1
ATOM 2405 O O . LEU B 1 122 ? -9.172 -3.439 -9.594 1 90.94 122 LEU B O 1
ATOM 2409 N N . ALA B 1 123 ? -7.734 -2.934 -11.273 1 94.38 123 ALA B N 1
ATOM 2410 C CA . ALA B 1 123 ? -7.59 -1.542 -10.852 1 94.38 123 ALA B CA 1
ATOM 2411 C C . ALA B 1 123 ? -8.922 -0.802 -10.938 1 94.38 123 ALA B C 1
ATOM 2413 O O . ALA B 1 123 ? -9.266 -0.037 -10.031 1 94.38 123 ALA B O 1
ATOM 2414 N N . GLU B 1 124 ? -9.617 -1.05 -12 1 93.81 124 GLU B N 1
ATOM 2415 C CA . GLU B 1 124 ? -10.922 -0.422 -12.172 1 93.81 124 GLU B CA 1
ATOM 2416 C C . GLU B 1 124 ? -11.883 -0.828 -11.055 1 93.81 124 GLU B C 1
ATOM 2418 O O . GLU B 1 124 ? -12.625 0.006 -10.539 1 93.81 124 GLU B O 1
ATOM 2423 N N . LEU B 1 125 ? -11.82 -2.061 -10.711 1 92.06 125 LEU B N 1
ATOM 2424 C CA . LEU B 1 125 ? -12.68 -2.568 -9.641 1 92.06 125 LEU B CA 1
ATOM 2425 C C . LEU B 1 125 ? -12.32 -1.933 -8.305 1 92.06 125 LEU B C 1
ATOM 2427 O O . LEU B 1 125 ? -13.211 -1.547 -7.539 1 92.06 125 LEU B O 1
ATOM 2431 N N . LEU B 1 126 ? -11.094 -1.8 -8.016 1 94.12 126 LEU B N 1
ATOM 2432 C CA . LEU B 1 126 ? -10.648 -1.205 -6.758 1 94.12 126 LEU B CA 1
ATOM 2433 C C . LEU B 1 126 ? -10.984 0.282 -6.711 1 94.12 126 LEU B C 1
ATOM 2435 O O . LEU B 1 126 ? -11.422 0.792 -5.676 1 94.12 126 LEU B O 1
ATOM 2439 N N . ARG B 1 127 ? -10.836 0.923 -7.859 1 93.69 127 ARG B N 1
ATOM 2440 C CA . ARG B 1 127 ? -11.211 2.332 -7.926 1 93.69 127 ARG B CA 1
ATOM 2441 C C . ARG B 1 127 ? -12.695 2.52 -7.605 1 93.69 127 ARG B C 1
ATOM 2443 O O . ARG B 1 127 ? -13.062 3.418 -6.848 1 93.69 127 ARG B O 1
ATOM 2450 N N . ALA B 1 128 ? -13.43 1.662 -8.172 1 91.94 128 ALA B N 1
ATOM 2451 C CA . ALA B 1 128 ? -14.867 1.725 -7.906 1 91.94 128 ALA B CA 1
ATOM 2452 C C . ALA B 1 128 ? -15.172 1.468 -6.434 1 91.94 128 ALA B C 1
ATOM 2454 O O . ALA B 1 128 ? -16.094 2.062 -5.871 1 91.94 128 ALA B O 1
ATOM 2455 N N . GLY B 1 129 ? -14.406 0.602 -5.844 1 92.06 129 GLY B N 1
ATOM 2456 C CA . GLY B 1 129 ? -14.578 0.279 -4.438 1 92.06 129 GLY B CA 1
ATOM 2457 C C . GLY B 1 129 ? -14.227 1.432 -3.514 1 92.06 129 GLY B C 1
ATOM 2458 O O . GLY B 1 129 ? -14.727 1.505 -2.389 1 92.06 129 GLY B O 1
ATOM 2459 N N . TYR B 1 130 ? -13.406 2.379 -3.967 1 94.94 130 TYR B N 1
ATOM 2460 C CA . TYR B 1 130 ? -12.984 3.516 -3.152 1 94.94 130 TYR B CA 1
ATOM 2461 C C . TYR B 1 130 ? -14 4.648 -3.236 1 94.94 130 TYR B C 1
ATOM 2463 O O . TYR B 1 130 ? -13.961 5.586 -2.434 1 94.94 130 TYR B O 1
ATOM 2471 N N . ALA B 1 131 ? -14.914 4.57 -4.18 1 93.94 131 ALA B N 1
ATOM 2472 C CA . ALA B 1 131 ? -15.805 5.691 -4.445 1 93.94 131 ALA B CA 1
ATOM 2473 C C . ALA B 1 131 ? -16.703 5.98 -3.238 1 93.94 131 ALA B C 1
ATOM 2475 O O . ALA B 1 131 ? -16.781 7.121 -2.783 1 93.94 131 ALA B O 1
ATOM 2476 N N . GLU B 1 132 ? -17.297 4.984 -2.699 1 92.69 132 GLU B N 1
ATOM 2477 C CA . GLU B 1 132 ? -18.219 5.176 -1.587 1 92.69 132 GLU B CA 1
ATOM 2478 C C . GLU B 1 132 ? -17.484 5.66 -0.338 1 92.69 132 GLU B C 1
ATOM 2480 O O . GLU B 1 132 ? -17.906 6.625 0.299 1 92.69 132 GLU B O 1
ATOM 2485 N N . PRO B 1 133 ? -16.391 5.016 0.05 1 94.81 133 PRO B N 1
ATOM 2486 C CA . PRO B 1 133 ? -15.633 5.516 1.196 1 94.81 133 PRO B CA 1
ATOM 2487 C C . PRO B 1 133 ? -15.172 6.961 1.014 1 94.81 133 PRO B C 1
ATOM 2489 O O . PRO B 1 133 ? -15.25 7.758 1.952 1 94.81 133 PRO B O 1
ATOM 2492 N N . GLU B 1 134 ? -14.711 7.289 -0.177 1 96.31 134 GLU B N 1
ATOM 2493 C CA . GLU B 1 134 ? -14.281 8.664 -0.419 1 96.31 134 GLU B CA 1
ATOM 2494 C C . GLU B 1 134 ? -15.445 9.641 -0.304 1 96.31 134 GLU B C 1
ATOM 2496 O O . GLU B 1 134 ? -15.336 10.68 0.347 1 96.31 134 GLU B O 1
ATOM 2501 N N . ASP B 1 135 ? -16.594 9.281 -0.898 1 96.62 135 ASP B N 1
ATOM 2502 C CA . ASP B 1 135 ? -17.781 10.133 -0.84 1 96.62 135 ASP B CA 1
ATOM 2503 C C . ASP B 1 135 ? -18.234 10.344 0.602 1 96.62 135 ASP B C 1
ATOM 2505 O O . ASP B 1 135 ? -18.625 11.453 0.976 1 96.62 135 ASP B O 1
ATOM 2509 N N . LEU B 1 136 ? -18.188 9.352 1.373 1 95.25 136 LEU B N 1
ATOM 2510 C CA . LEU B 1 136 ? -18.547 9.438 2.781 1 95.25 136 LEU B CA 1
ATOM 2511 C C . LEU B 1 136 ? -17.625 10.398 3.529 1 95.25 136 LEU B C 1
ATOM 2513 O O . LEU B 1 136 ? -18.094 11.266 4.266 1 95.25 136 LEU B O 1
ATOM 2517 N N . LEU B 1 137 ? -16.312 10.289 3.346 1 96.56 137 LEU B N 1
ATOM 2518 C CA . LEU B 1 137 ? -15.359 11.141 4.031 1 96.56 137 LEU B CA 1
ATOM 2519 C C . LEU B 1 137 ? -15.508 12.594 3.588 1 96.56 137 LEU B C 1
ATOM 2521 O O . LEU B 1 137 ? -15.406 13.516 4.406 1 96.56 137 LEU B O 1
ATOM 2525 N N . VAL B 1 138 ? -15.758 12.742 2.254 1 97.31 138 VAL B N 1
ATOM 2526 C CA . VAL B 1 138 ? -15.969 14.094 1.737 1 97.31 138 VAL B CA 1
ATOM 2527 C C . VAL B 1 138 ? -17.172 14.727 2.43 1 97.31 138 VAL B C 1
ATOM 2529 O O . VAL B 1 138 ? -17.109 15.875 2.879 1 97.31 138 VAL B O 1
ATOM 2532 N N . ARG B 1 139 ? -18.25 13.992 2.533 1 96.12 139 ARG B N 1
ATOM 2533 C CA . ARG B 1 139 ? -19.469 14.492 3.152 1 96.12 139 ARG B CA 1
ATOM 253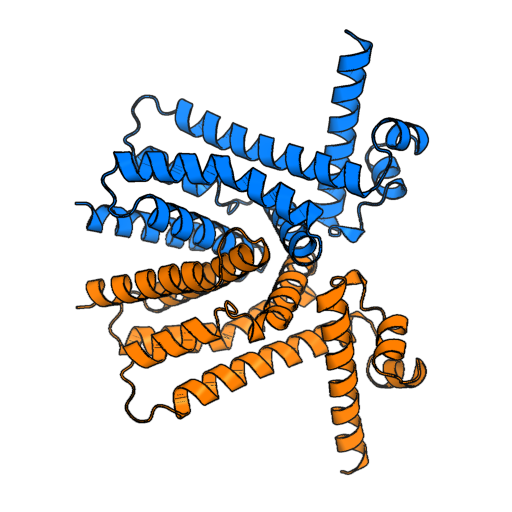4 C C . ARG B 1 139 ? -19.234 14.836 4.621 1 96.12 139 ARG B C 1
ATOM 2536 O O . ARG B 1 139 ? -19.625 15.914 5.082 1 96.12 139 ARG B O 1
ATOM 2543 N N . LEU B 1 140 ? -18.609 14.008 5.379 1 94.19 140 LEU B N 1
ATOM 2544 C CA . LEU B 1 140 ? -18.375 14.211 6.805 1 94.19 140 LEU B CA 1
ATOM 2545 C C . LEU B 1 140 ? -17.438 15.391 7.039 1 94.19 140 LEU B C 1
ATOM 2547 O O . LEU B 1 140 ? -17.641 16.172 7.965 1 94.19 140 LEU B O 1
ATOM 2551 N N . LEU B 1 141 ? -16.422 15.508 6.152 1 95.69 141 LEU B N 1
ATOM 2552 C CA . LEU B 1 141 ? -15.477 16.609 6.27 1 95.69 141 LEU B CA 1
ATOM 2553 C C . LEU B 1 141 ? -16.141 17.938 5.945 1 95.69 141 LEU B C 1
ATOM 2555 O O . LEU B 1 141 ? -15.875 18.938 6.613 1 95.69 141 LEU B O 1
ATOM 2559 N N . ALA B 1 142 ? -16.984 17.922 4.93 1 95.06 142 ALA B N 1
ATOM 2560 C CA . ALA B 1 142 ? -17.734 19.125 4.586 1 95.06 142 ALA B CA 1
ATOM 2561 C C . ALA B 1 142 ? -18.641 19.547 5.738 1 95.06 142 ALA B C 1
ATOM 2563 O O . ALA B 1 142 ? -18.719 20.734 6.082 1 95.06 142 ALA B O 1
ATOM 2564 N N . GLU B 1 143 ? -19.297 18.609 6.332 1 92.44 143 GLU B N 1
ATOM 2565 C CA . GLU B 1 143 ? -20.188 18.875 7.457 1 92.44 143 GLU B CA 1
ATOM 2566 C C . GLU B 1 143 ? -19.406 19.391 8.664 1 92.44 143 GLU B C 1
ATOM 2568 O O . GLU B 1 143 ? -19.938 20.188 9.453 1 92.44 143 GLU B O 1
ATOM 2573 N N . ALA B 1 144 ? -18.188 18.953 8.789 1 89.25 144 ALA B N 1
ATOM 2574 C CA . ALA B 1 144 ? -17.344 19.375 9.906 1 89.25 144 ALA B CA 1
ATOM 2575 C C . ALA B 1 144 ? -16.688 20.719 9.633 1 89.25 144 ALA B C 1
ATOM 2577 O O . ALA B 1 144 ? -16 21.266 10.484 1 89.25 144 ALA B O 1
ATOM 2578 N N . GLY B 1 145 ? -16.797 21.25 8.383 1 88.19 145 GLY B N 1
ATOM 2579 C CA . GLY B 1 145 ? -16.312 22.578 8.055 1 88.19 145 GLY B CA 1
ATOM 2580 C C . GLY B 1 145 ? -14.891 22.594 7.539 1 88.19 145 GLY B C 1
ATOM 2581 O O . GLY B 1 145 ? -14.242 23.641 7.531 1 88.19 145 GLY B O 1
ATOM 2582 N N . ALA B 1 146 ? -14.383 21.422 7.129 1 87.12 146 ALA B N 1
ATOM 2583 C CA . ALA B 1 146 ? -13.023 21.375 6.609 1 87.12 146 ALA B CA 1
ATOM 2584 C C . ALA B 1 146 ? -12.938 22.031 5.234 1 87.12 146 ALA B C 1
ATOM 2586 O O . ALA B 1 146 ? -13.719 21.719 4.336 1 87.12 146 ALA B O 1
ATOM 2587 N N . PRO B 1 147 ? -11.984 23.016 5.184 1 83.38 147 PRO B N 1
ATOM 2588 C CA . PRO B 1 147 ? -11.781 23.531 3.828 1 83.38 147 PRO B CA 1
ATOM 2589 C C . PRO B 1 147 ? -11.188 22.484 2.887 1 83.38 147 PRO B C 1
ATOM 2591 O O . PRO B 1 147 ? -10.391 21.641 3.314 1 83.38 147 PRO B O 1
ATOM 2594 N N . GLY B 1 148 ? -11.672 22.406 1.674 1 92.06 148 GLY B N 1
ATOM 2595 C CA . GLY B 1 148 ? -11.172 21.453 0.695 1 92.06 148 GLY B CA 1
ATOM 2596 C C . GLY B 1 148 ? -11.484 20 1.049 1 92.06 148 GLY B C 1
ATOM 2597 O O . GLY B 1 148 ? -10.586 19.172 1.117 1 92.06 148 GLY B O 1
ATOM 2598 N N . ALA B 1 149 ? -12.719 19.688 1.286 1 95.56 149 ALA B N 1
ATOM 2599 C CA . ALA B 1 149 ? -13.211 18.406 1.805 1 95.56 149 ALA B CA 1
ATOM 2600 C C . ALA B 1 149 ? -12.695 17.234 0.968 1 95.56 149 ALA B C 1
ATOM 2602 O O . ALA B 1 149 ? -12.266 16.219 1.512 1 95.56 149 ALA B O 1
ATOM 2603 N N . ARG B 1 150 ? -12.688 17.422 -0.335 1 96.69 150 ARG B N 1
ATOM 2604 C CA . ARG B 1 150 ? -12.266 16.328 -1.21 1 96.69 150 ARG B CA 1
ATOM 2605 C C . ARG B 1 150 ? -10.773 16.078 -1.075 1 96.69 150 ARG B C 1
ATOM 2607 O O . ARG B 1 150 ? -10.336 14.922 -1.007 1 96.69 150 ARG B O 1
ATOM 2614 N N . ARG B 1 151 ? -9.992 17.141 -0.993 1 96.12 151 ARG B N 1
ATOM 2615 C CA . ARG B 1 151 ? -8.555 17.016 -0.807 1 96.12 151 ARG B CA 1
ATOM 2616 C C . ARG B 1 151 ? -8.234 16.344 0.527 1 96.12 151 ARG B C 1
ATOM 2618 O O . ARG B 1 151 ? -7.379 15.461 0.597 1 96.12 151 ARG B O 1
ATOM 2625 N N . GLU B 1 152 ? -8.945 16.766 1.539 1 96.25 152 GLU B N 1
ATOM 2626 C CA . GLU B 1 152 ? -8.711 16.203 2.861 1 96.25 152 GLU B CA 1
ATOM 2627 C C . GLU B 1 152 ? -9.125 14.727 2.904 1 96.25 152 GLU B C 1
ATOM 2629 O O . GLU B 1 152 ? -8.461 13.906 3.541 1 96.25 152 GLU B O 1
ATOM 2634 N N . ALA B 1 153 ? -10.227 14.383 2.227 1 97.81 153 ALA B N 1
ATOM 2635 C CA . ALA B 1 153 ? -10.695 13 2.176 1 97.81 153 ALA B CA 1
ATOM 2636 C C . ALA B 1 153 ? -9.68 12.102 1.482 1 97.81 153 ALA B C 1
ATOM 2638 O O . ALA B 1 153 ? -9.391 11 1.956 1 97.81 153 ALA B O 1
ATOM 2639 N N . ARG B 1 154 ? -9.125 12.609 0.392 1 98.19 154 ARG B N 1
ATOM 2640 C CA . ARG B 1 154 ? -8.141 11.836 -0.367 1 98.19 154 ARG B CA 1
ATOM 2641 C C . ARG B 1 154 ? -6.852 11.664 0.422 1 98.19 154 ARG B C 1
ATOM 2643 O O . ARG B 1 154 ? -6.258 10.578 0.425 1 98.19 154 ARG B O 1
ATOM 2650 N N . THR B 1 155 ? -6.441 12.719 1.133 1 97.88 155 THR B N 1
ATOM 2651 C CA . THR B 1 155 ? -5.266 12.633 1.995 1 97.88 155 THR B CA 1
ATOM 2652 C C . THR B 1 155 ? -5.496 11.625 3.119 1 97.88 155 THR B C 1
ATOM 2654 O O . THR B 1 155 ? -4.633 10.789 3.396 1 97.88 155 THR B O 1
ATOM 2657 N N . LEU B 1 156 ? -6.676 11.672 3.684 1 97.5 156 LEU B N 1
ATOM 2658 C CA . LEU B 1 156 ? -7.012 10.781 4.793 1 97.5 156 LEU B CA 1
ATOM 2659 C C . LEU B 1 156 ? -7.039 9.328 4.34 1 97.5 156 LEU B C 1
ATOM 2661 O O . LEU B 1 156 ? -6.531 8.445 5.035 1 97.5 156 LEU B O 1
ATOM 2665 N N . LEU B 1 157 ? -7.609 9.062 3.193 1 97.81 157 LEU B N 1
ATOM 2666 C CA . LEU B 1 157 ? -7.668 7.707 2.664 1 97.81 157 LEU B CA 1
ATOM 2667 C C . LEU B 1 157 ? -6.273 7.184 2.35 1 97.81 157 LEU B C 1
ATOM 2669 O O . LEU B 1 157 ? -5.941 6.043 2.68 1 97.81 157 LEU B O 1
ATOM 2673 N N . ALA B 1 158 ? -5.461 8.047 1.721 1 98.44 158 ALA B N 1
ATOM 2674 C CA . ALA B 1 158 ? -4.09 7.648 1.41 1 98.44 158 ALA B CA 1
ATOM 2675 C C . ALA B 1 158 ? -3.299 7.363 2.684 1 98.44 158 ALA B C 1
ATOM 2677 O O . ALA B 1 158 ? -2.562 6.379 2.758 1 98.44 158 ALA B O 1
ATOM 2678 N N . LEU B 1 159 ? -3.465 8.211 3.66 1 98.5 159 LEU B N 1
ATOM 2679 C CA . LEU B 1 159 ? -2.781 8.016 4.934 1 98.5 159 LEU B CA 1
ATOM 2680 C C . LEU B 1 159 ? -3.232 6.719 5.594 1 98.5 159 LEU B C 1
ATOM 2682 O O .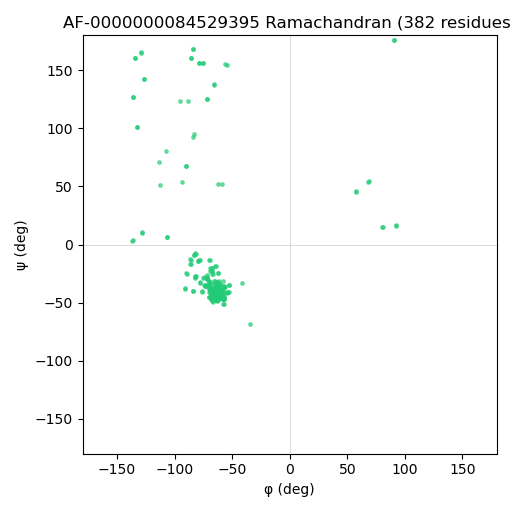 LEU B 1 159 ? -2.402 5.938 6.074 1 98.5 159 LEU B O 1
ATOM 2686 N N . ALA B 1 160 ? -4.547 6.496 5.617 1 98.12 160 ALA B N 1
ATOM 2687 C CA . ALA B 1 160 ? -5.082 5.277 6.211 1 98.12 160 ALA B CA 1
ATOM 2688 C C . ALA B 1 160 ? -4.492 4.035 5.543 1 98.12 160 ALA B C 1
ATOM 2690 O O . ALA B 1 160 ? -4.066 3.1 6.223 1 98.12 160 ALA B O 1
ATOM 2691 N N . ASP B 1 161 ? -4.449 4.055 4.238 1 97.94 161 ASP B N 1
ATOM 2692 C CA . ASP B 1 161 ? -3.912 2.924 3.486 1 97.94 161 ASP B CA 1
ATOM 2693 C C . ASP B 1 161 ? -2.422 2.74 3.762 1 97.94 161 ASP B C 1
ATOM 2695 O O . ASP B 1 161 ? -1.951 1.612 3.928 1 97.94 161 ASP B O 1
ATOM 2699 N N . GLY B 1 162 ? -1.668 3.875 3.797 1 98.44 162 GLY B N 1
ATOM 2700 C CA . GLY B 1 162 ? -0.255 3.795 4.133 1 98.44 162 GLY B CA 1
ATOM 2701 C C . GLY B 1 162 ? -0.003 3.242 5.523 1 98.44 162 GLY B C 1
ATOM 2702 O O . GLY B 1 162 ? 0.893 2.416 5.715 1 98.44 162 GLY B O 1
ATOM 2703 N N . LEU B 1 163 ? -0.788 3.654 6.516 1 98.56 163 LEU B N 1
ATOM 2704 C CA . LEU B 1 163 ? -0.658 3.158 7.879 1 98.56 163 LEU B CA 1
ATOM 2705 C C . LEU B 1 163 ? -0.972 1.668 7.953 1 98.56 163 LEU B C 1
ATOM 2707 O O . LEU B 1 163 ? -0.302 0.921 8.664 1 98.56 163 LEU B O 1
ATOM 2711 N N . THR B 1 164 ? -1.982 1.28 7.223 1 97.94 164 THR B N 1
ATOM 2712 C CA . THR B 1 164 ? -2.324 -0.136 7.164 1 97.94 164 THR B CA 1
ATOM 2713 C C . THR B 1 164 ? -1.142 -0.958 6.656 1 97.94 164 THR B C 1
ATOM 2715 O O . THR B 1 164 ? -0.789 -1.979 7.25 1 97.94 164 THR B O 1
ATOM 2718 N N . ALA B 1 165 ? -0.526 -0.528 5.602 1 97.69 165 ALA B N 1
ATOM 2719 C CA . ALA B 1 165 ? 0.636 -1.224 5.055 1 97.69 165 ALA B CA 1
ATOM 2720 C C . ALA B 1 165 ? 1.775 -1.27 6.07 1 97.69 165 ALA B C 1
ATOM 2722 O O . ALA B 1 165 ? 2.441 -2.297 6.219 1 97.69 165 ALA B O 1
ATOM 2723 N N . HIS B 1 166 ? 2.027 -0.195 6.797 1 98.19 166 HIS B N 1
ATOM 2724 C CA . HIS B 1 166 ? 3.133 -0.131 7.746 1 98.19 166 HIS B CA 1
ATOM 2725 C C . HIS B 1 166 ? 2.881 -1.041 8.945 1 98.19 166 HIS B C 1
ATOM 2727 O O . HIS B 1 166 ? 3.822 -1.604 9.508 1 98.19 166 HIS B O 1
ATOM 2733 N N . VAL B 1 167 ? 1.629 -1.19 9.32 1 98 167 VAL B N 1
ATOM 2734 C CA . VAL B 1 167 ? 1.292 -2.129 10.383 1 98 167 VAL B CA 1
ATOM 2735 C C . VAL B 1 167 ? 1.541 -3.559 9.914 1 98 167 VAL B C 1
ATOM 2737 O O . VAL B 1 167 ? 2.121 -4.367 10.641 1 98 167 VAL B O 1
ATOM 2740 N N . LEU B 1 168 ? 1.147 -3.859 8.688 1 96.12 168 LEU B N 1
ATOM 2741 C CA . LEU B 1 168 ? 1.348 -5.195 8.141 1 96.12 168 LEU B CA 1
ATOM 2742 C C . LEU B 1 168 ? 2.832 -5.527 8.039 1 96.12 168 LEU B C 1
ATOM 2744 O O . LEU B 1 168 ? 3.227 -6.684 8.188 1 96.12 168 LEU B O 1
ATOM 2748 N N . LEU B 1 169 ? 3.639 -4.527 7.797 1 96.31 169 LEU B N 1
ATOM 2749 C CA . LEU B 1 169 ? 5.082 -4.719 7.68 1 96.31 169 LEU B CA 1
ATOM 2750 C C . LEU B 1 169 ? 5.727 -4.828 9.055 1 96.31 169 LEU B C 1
ATOM 2752 O O . LEU B 1 169 ? 6.902 -5.188 9.164 1 96.31 169 LEU B O 1
ATOM 2756 N N . GLY B 1 170 ? 4.988 -4.461 10.055 1 96.31 170 GLY B N 1
ATOM 2757 C CA . GLY B 1 170 ? 5.535 -4.461 11.398 1 96.31 170 GLY B CA 1
ATOM 2758 C C . GLY B 1 170 ? 6.371 -3.23 11.703 1 96.31 170 GLY B C 1
ATOM 2759 O O . GLY B 1 170 ? 7.156 -3.227 12.656 1 96.31 170 GLY B O 1
ATOM 2760 N N . ARG B 1 171 ? 6.266 -2.207 10.906 1 96.94 171 ARG B N 1
ATOM 2761 C CA . ARG B 1 171 ? 6.969 -0.958 11.172 1 96.94 171 ARG B CA 1
ATOM 2762 C C . ARG B 1 171 ? 6.32 -0.197 12.32 1 96.94 171 ARG B C 1
ATOM 2764 O O . ARG B 1 171 ? 6.996 0.533 13.047 1 96.94 171 ARG B O 1
ATOM 2771 N N . LEU B 1 172 ? 5.016 -0.333 12.336 1 97.5 172 LEU B N 1
ATOM 2772 C CA . LEU B 1 172 ? 4.188 0.243 13.391 1 97.5 172 LEU B CA 1
ATOM 2773 C C . LEU B 1 172 ? 3.295 -0.819 14.023 1 97.5 172 LEU B C 1
ATOM 2775 O O . LEU B 1 172 ? 2.857 -1.752 13.344 1 97.5 172 LEU B O 1
ATOM 2779 N N . ASP B 1 173 ? 3.131 -0.693 15.289 1 96.88 173 ASP B N 1
ATOM 2780 C CA . ASP B 1 173 ? 2.035 -1.505 15.812 1 96.88 173 ASP B CA 1
ATOM 2781 C C . ASP B 1 173 ? 0.697 -0.788 15.648 1 96.88 173 ASP B C 1
ATOM 2783 O O . ASP B 1 173 ? 0.655 0.379 15.258 1 96.88 173 ASP B O 1
ATOM 2787 N N . ALA B 1 174 ? -0.39 -1.535 15.875 1 97.19 174 ALA B N 1
ATOM 2788 C CA . ALA B 1 174 ? -1.74 -1.035 15.633 1 97.19 174 ALA B CA 1
ATOM 2789 C C . ALA B 1 174 ? -2.02 0.217 16.453 1 97.19 174 ALA B C 1
ATOM 2791 O O . ALA B 1 174 ? -2.656 1.157 15.977 1 97.19 174 ALA B O 1
ATOM 2792 N N . GLU B 1 175 ? -1.578 0.243 17.672 1 97.25 175 GLU B N 1
ATOM 2793 C CA . GLU B 1 175 ? -1.818 1.374 18.562 1 97.25 175 GLU B CA 1
ATOM 2794 C C . GLU B 1 175 ? -1.093 2.625 18.078 1 97.25 175 GLU B C 1
ATOM 2796 O O . GLU B 1 175 ? -1.679 3.709 18.031 1 97.25 175 GLU B O 1
ATOM 2801 N N . GLU B 1 176 ? 0.182 2.477 17.703 1 97.56 176 GLU B N 1
ATOM 2802 C CA . GLU B 1 176 ? 0.958 3.598 17.188 1 97.56 176 GLU B CA 1
ATOM 2803 C C . GLU B 1 176 ? 0.323 4.168 15.914 1 97.56 176 GLU B C 1
ATOM 2805 O O . GLU B 1 176 ? 0.215 5.387 15.766 1 97.56 176 GLU B O 1
ATOM 2810 N N . ALA B 1 177 ? -0.094 3.277 15.023 1 98.44 177 ALA B N 1
ATOM 2811 C CA . ALA B 1 177 ? -0.724 3.715 13.781 1 98.44 177 ALA B CA 1
ATOM 2812 C C . ALA B 1 177 ? -2.037 4.441 14.055 1 98.44 177 ALA B C 1
ATOM 2814 O O . ALA B 1 177 ? -2.34 5.453 13.422 1 98.44 177 ALA B O 1
ATOM 2815 N N . GLY B 1 178 ? -2.777 3.863 15.008 1 97.75 178 GLY B N 1
ATOM 2816 C CA . GLY B 1 178 ? -4.008 4.52 15.414 1 97.75 178 GLY B CA 1
ATOM 2817 C C . GLY B 1 178 ? -3.781 5.918 15.969 1 97.75 178 GLY B C 1
ATOM 2818 O O . GLY B 1 178 ? -4.559 6.832 15.688 1 97.75 178 GLY B O 1
ATOM 2819 N N . GLU B 1 179 ? -2.74 6.094 16.719 1 97.44 179 GLU B N 1
ATOM 2820 C CA . GLU B 1 179 ? -2.4 7.402 17.281 1 97.44 179 GLU B CA 1
ATOM 2821 C C . GLU B 1 179 ? -2.035 8.391 16.172 1 97.44 179 GLU B C 1
ATOM 2823 O O . GLU B 1 179 ? -2.391 9.57 16.25 1 97.44 179 GLU B O 1
ATOM 2828 N N . LEU B 1 180 ? -1.304 7.945 15.172 1 97.62 180 LEU B N 1
ATOM 2829 C CA . LEU B 1 180 ? -0.946 8.812 14.055 1 97.62 180 LEU B CA 1
ATOM 2830 C C . LEU B 1 180 ? -2.189 9.25 13.289 1 97.62 180 LEU B C 1
ATOM 2832 O O . LEU B 1 180 ? -2.314 10.422 12.922 1 97.62 180 LEU B O 1
ATOM 2836 N N . LEU B 1 181 ? -3.102 8.289 13.062 1 97.56 181 LEU B N 1
ATOM 2837 C CA . LEU B 1 181 ? -4.352 8.602 12.375 1 97.56 181 LEU B CA 1
ATOM 2838 C C . LEU B 1 181 ? -5.172 9.617 13.172 1 97.56 181 LEU B C 1
ATOM 2840 O O . LEU B 1 181 ? -5.668 10.594 12.609 1 97.56 181 LEU B O 1
ATOM 2844 N N . HIS B 1 182 ? -5.254 9.414 14.484 1 95.38 182 HIS B N 1
ATOM 2845 C CA . HIS B 1 182 ? -6.004 10.312 15.359 1 95.38 182 HIS B CA 1
ATOM 2846 C C . HIS B 1 182 ? -5.367 11.695 15.406 1 95.38 182 HIS B C 1
ATOM 2848 O O . HIS B 1 182 ? -6.074 12.703 15.43 1 95.38 182 HIS B O 1
ATOM 2854 N N . ALA B 1 183 ? -4.062 11.742 15.461 1 94.31 183 ALA B N 1
ATOM 2855 C CA . ALA B 1 183 ? -3.363 13.023 15.469 1 94.31 183 ALA B CA 1
ATOM 2856 C C . ALA B 1 183 ? -3.643 13.805 14.195 1 94.31 183 ALA B C 1
ATOM 2858 O O . ALA B 1 183 ? -3.791 15.031 14.227 1 94.31 183 ALA B O 1
ATOM 2859 N N . HIS B 1 184 ? -3.672 13.086 13.07 1 94.06 184 HIS B N 1
ATOM 2860 C CA . HIS B 1 184 ? -3.986 13.734 11.805 1 94.06 184 HIS B CA 1
ATOM 2861 C C . HIS B 1 184 ? -5.395 14.32 11.82 1 94.06 184 HIS B C 1
ATOM 2863 O O . HIS B 1 184 ? -5.598 15.461 11.398 1 94.06 184 HIS B O 1
ATOM 2869 N N . LEU B 1 185 ? -6.344 13.57 12.344 1 93.81 185 LEU B N 1
ATOM 2870 C CA . LEU B 1 185 ? -7.727 14.023 12.422 1 93.81 185 LEU B CA 1
ATOM 2871 C C . LEU B 1 185 ? -7.855 15.211 13.367 1 93.81 185 LEU B C 1
ATOM 2873 O O . LEU B 1 185 ? -8.586 16.172 13.078 1 93.81 185 LEU B O 1
ATOM 2877 N N . ALA B 1 186 ? -7.156 15.18 14.469 1 91.5 186 ALA B N 1
ATOM 2878 C CA . ALA B 1 186 ? -7.176 16.281 15.43 1 91.5 186 ALA B CA 1
ATOM 2879 C C . ALA B 1 186 ? -6.629 17.562 14.805 1 91.5 186 ALA B C 1
ATOM 2881 O O . ALA B 1 186 ? -7.148 18.656 15.055 1 91.5 186 ALA B O 1
ATOM 2882 N N . ALA B 1 187 ? -5.586 17.406 14.023 1 87.88 187 ALA B N 1
ATOM 2883 C CA . ALA B 1 187 ? -4.996 18.547 13.352 1 87.88 187 ALA B CA 1
ATOM 2884 C C . ALA B 1 187 ? -5.965 19.156 12.336 1 87.88 187 ALA B C 1
ATOM 2886 O O . ALA B 1 187 ? -6.004 20.375 12.156 1 87.88 187 ALA B O 1
ATOM 2887 N N . LEU B 1 188 ? -6.73 18.297 11.664 1 87.25 188 LEU B N 1
ATOM 2888 C CA . LEU B 1 188 ? -7.734 18.75 10.711 1 87.25 188 LEU B CA 1
ATOM 2889 C C . LEU B 1 188 ? -8.805 19.594 11.414 1 87.25 188 LEU B C 1
ATOM 2891 O O . LEU B 1 188 ? -9.234 20.625 10.883 1 87.25 188 LEU B O 1
ATOM 2895 N N . TRP B 1 189 ? -9.133 19.188 12.586 1 85.12 189 TRP B N 1
ATOM 2896 C CA . TRP B 1 189 ? -10.164 19.891 13.344 1 85.12 189 TRP B CA 1
ATOM 2897 C C . TRP B 1 189 ? -9.641 21.234 13.859 1 85.12 189 TRP B C 1
ATOM 2899 O O . TRP B 1 189 ? -10.391 22.203 13.961 1 85.12 189 TRP B O 1
ATOM 2909 N N . ALA B 1 190 ? -8.398 21.234 14.203 1 81.56 190 ALA B N 1
ATOM 2910 C CA . ALA B 1 190 ? -7.797 22.469 14.711 1 81.56 190 ALA B CA 1
ATOM 2911 C C . ALA B 1 190 ? -7.723 23.531 13.625 1 81.56 190 ALA B C 1
ATOM 2913 O O . ALA B 1 190 ? -7.742 24.734 13.922 1 81.56 190 ALA B O 1
ATOM 2914 N N . ARG B 1 191 ? -7.684 23.062 12.422 1 77.75 191 ARG B N 1
ATOM 2915 C CA . ARG B 1 191 ? -7.609 24 11.305 1 77.75 191 ARG B CA 1
ATOM 2916 C C . ARG B 1 191 ? -8.992 24.547 10.953 1 77.75 191 ARG B C 1
ATOM 2918 O O . ARG B 1 191 ? -9.109 25.594 10.32 1 77.75 191 ARG B O 1
ATOM 2925 N N . THR B 1 192 ? -9.977 23.766 11.219 1 67.31 192 THR B N 1
ATOM 2926 C CA . THR B 1 192 ? -11.336 24.172 10.891 1 67.31 192 THR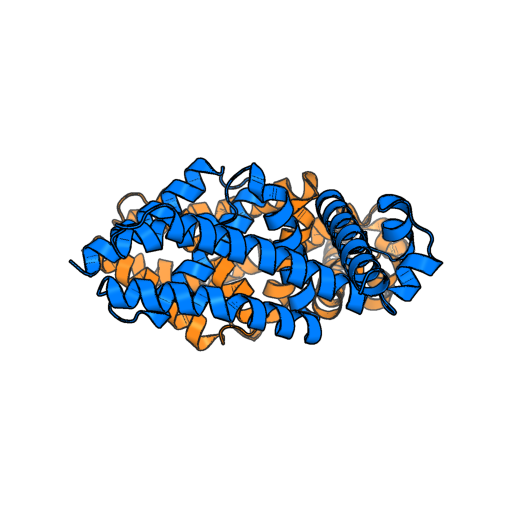 B CA 1
ATOM 2927 C C . THR B 1 192 ? -11.938 25 12.023 1 67.31 192 THR B C 1
ATOM 2929 O O . THR B 1 192 ? -12.945 25.688 11.836 1 67.31 192 THR B O 1
ATOM 2932 N N . ALA B 1 193 ? -11.336 24.938 13.203 1 61.25 193 ALA B N 1
ATOM 2933 C CA . ALA B 1 193 ? -11.836 25.75 14.305 1 61.25 193 ALA B CA 1
ATOM 2934 C C . ALA B 1 193 ? -11.266 27.172 14.234 1 61.25 193 ALA B C 1
ATOM 2936 O O . ALA B 1 193 ? -10.148 27.375 13.742 1 61.25 193 ALA B O 1
#

Secondary structure (DSSP, 8-state):
-HHHHHHHHHHHHHHHHHHHHHHHH-GGG--HHHHHHHHT--HHHHHHH-SSHHHHHHHHHHHHHHHHHHHHHHHHHH-TT--HHHHHHHHHHHHTT-SGGGHHHHHHHHHHHHHHTT-HHHHHHHHHHHHHHHHHHHHHHHHTT-TTHHHHHHHHHHHHHHHHHHHHTTSS-HHHHHHHHHHHHHHHHHHH-/-HHHHHHHHHHHHHHHHHHHHHHHH-GGG--HHHHHHHHT--HHHHHHH-SSHHHHHHHHHHHHHHHHHHHHHHHHHH-TT--HHHHHHHHHHHHTT-SGGGHHHHHHHHHHHHHHTT-HHHHHHHHHHHHHHHHHHHHHHHHTT-TTHHHHHHHHHHHHHHHHHHHHTTSS-HHHHHHHHHHHHHHHHHHH-

Nearest PDB structures (foldseek):
  5wm9-assembly1_A  TM=7.587E-01  e=5.165E-04  Mycobacterium tuberculosis H37Rv
  8ke8-assembly1_A  TM=6.319E-01  e=3.321E-05  Pseudomonas aeruginosa PAO1
  3mvp-assembly1_A  TM=6.707E-01  e=7.743E-04  Streptococcus mutans UA159
  3mvp-assembly1_B  TM=6.806E-01  e=1.110E-03  Streptococcus mutans UA159
  5f27-assembly1_A-2  TM=7.581E-01  e=1.318E-02  Mycobacterium tuberculosis CDC1551

Radius of gyration: 22.02 Å; Cα contacts (8 Å, |Δi|>4): 476; chains: 2; bounding box: 75×59×40 Å

Sequence (386 aa):
MPKQVDHEERRRRIADAVCGLIDERGLEAATLRDVAARAEVSMGAVQRCFRTKDEMLRFALRHIGDRIADRVRARLLAGPAQSAASALGHAATELALLRAEHRAEARIWLAFVARAAVDPGLAELLRAGYAEPEDLLVRLLAEAGAPGARREARTLLALADGLTAHVLLGRLDAEEAGELLHAHLAALWARTAMPKQVDHEERRRRIADAVCGLIDERGLEAATLRDVAARAEVSMGAVQRCFRTKDEMLRFALRHIGDRIADRVRARLLAGPAQSAASALGHAATELALLRAEHRAEARIWLAFVARAAVDPGLAELLRAGYAEPEDLLVRLLAEAGAPGARREARTLLALADGLTAHVLLGRLDAEEAGELLHAHLAALWARTA

InterPro domains:
  IPR001647 DNA-binding HTH domain, TetR-type [PF00440] (16-57)
  IPR001647 DNA-binding HTH domain, TetR-type [PS50977] (8-68)
  IPR009057 Homedomain-like superfamily [SSF46689] (1-75)
  IPR036271 Tetracyclin repressor-like, C-terminal domain superfamily [SSF48498] (94-190)
  IPR039538 BetI-type transcriptional repressor, C-terminal [PF13977] (91-189)
  IPR050109 HTH-type, TetR-like transcriptional regulator [PTHR30055] (3-190)

Solvent-accessible surface area (backbone atoms only — not comparable to full-atom values): 19413 Å² total; per-residue (Å²): 112,71,66,56,53,49,48,54,51,48,49,49,45,43,27,50,23,35,50,52,34,21,42,62,63,32,64,83,50,45,37,64,65,53,25,14,60,67,49,71,48,50,60,64,58,46,45,71,73,28,86,42,61,64,55,44,51,54,50,31,51,51,53,52,51,49,53,51,52,50,50,39,51,51,57,54,60,72,43,87,82,52,50,40,60,56,41,44,53,51,43,51,52,56,71,21,37,45,49,80,93,29,43,56,59,40,43,38,49,39,34,51,53,33,50,15,53,59,29,69,71,52,14,52,51,51,44,59,64,44,46,60,62,43,51,50,40,21,51,31,30,46,72,52,50,36,78,57,21,61,61,52,25,52,48,49,51,20,28,30,50,14,38,30,52,34,36,53,40,61,73,31,53,44,66,59,41,49,49,51,53,50,53,52,53,52,52,51,49,59,67,48,98,110,71,67,56,53,49,47,54,51,48,50,49,46,43,28,51,24,37,50,53,34,22,41,61,63,32,65,84,48,45,38,64,66,52,26,13,59,66,48,69,47,51,59,64,58,47,45,73,73,27,87,40,59,65,55,44,50,52,51,30,51,50,52,52,52,49,53,50,52,50,50,37,52,50,57,55,63,72,45,84,87,53,49,40,60,57,42,44,52,53,43,50,50,58,71,21,36,46,47,80,92,30,40,55,58,39,43,40,49,40,35,49,53,34,51,15,54,60,29,70,71,52,14,53,52,51,44,58,63,45,47,60,61,44,51,51,40,22,52,30,30,46,72,53,52,35,79,58,21,61,61,53,25,51,49,50,51,19,28,32,51,14,38,29,52,35,34,54,41,61,72,30,53,44,67,60,41,49,50,51,54,50,52,53,52,52,52,51,50,59,68,47,98

Foldseek 3Di:
DVVVVVLVVLLVLLLVLQLVQCLVPRNVRRALVSSCVSSVHDSVSSCVNPVHSVRSLLSSVVVLLVVLVVQLVVQLVVCVDDQLLRNLLSLLLSLQLQDPVSSSVLSSVVRLVVVCVVPVVSVVSVVVSCVVSLVSQLVSLVSLQQPPSNVLSVVSSVLSNVLSVCCNVVVDHSVRSSVVSVVSSVVRNVVRD/DVVVVVLVVLLVLLLVLQLVQCLVPRNVRRDLVSSCVSSVHDSVSSCVNPVHSVRSLLSSVVVLLVVLVVQLVVQLVVPVDDQLLRNLLSLLLSLQLQDPVSSSVLSSVVRLVVVCVVPVVSVVSVVVSCVVSLVSQLVSCVSLQQPPSSVLSVVSSVLSNVLSVCCNVVVDHSVRSSVVSVVSSVVRNVVRD

pLDDT: mean 91.05, std 8.52, range [48.12, 98.56]